Protein AF-I3R447-F1 (afdb_monomer_lite)

Organism: Haloferax mediterranei (strain ATCC 33500 / DSM 1411 / JCM 8866 / NBRC 14739 / NCIMB 2177 / R-4) (NCBI:txid523841)

Radius of gyration: 24.03 Å; chains: 1; bounding box: 66×70×57 Å

Secondary structure (DSSP, 8-state):
-------HHHHHHHHHH-TTS-HHHHHHHHHHTGGG--HHHHHHHHHHHHHHTTT-HHHHHHHHHHHHHHT---GGGGHHHHHHHHHHHHHHHHHHHHHHHHHS-HHHHTTHHHHHHHHTTT-HHHHHHTHHHHHHHHHHHHHHHHHHHHHHHHHT-SSTTTSTHHHHHHHHHHHHHHHHHHT--TTS----SSHHHHHHHHHHHHHH----HHHHHHHGGG-HHHHHHHHTSTTHHHHHHGGGT-HHHHHHT-SS-HHHHHHHHT-TTS-HHHHHHHHHHHHHHHHHHHHHHHHHTS-TTTS--HHHHHHHHSGGGHHHHHHHHHHHHHHHHHHS-EEESPBPTTS-TT-B-SEEE-SSSS-EEEEEE---HHHHTT-----STT--GGG-HHHHHHHHHHHHHHHHHHTSSEEEEEEE-GGGSS-HHHHHHHHH--EEEE--TT-SS-EEEE--SS-TTSS--GGGT--EEEEEEE--TTT--EEEEEEES-TTTS-HHHHHHHHHHHS-----

Foldseek 3Di:
DDDDPPQPQVVLVCLLPPPPDDLVRSLVVLLVCLLRDDLNSLLSLLSSLLVCLQPCLLSSVVSLLSNCQRVVFQCPSNQNSLLSNLVNCVVSVLVNLVVCLVPDDPLSCLSVLSSLLRSCVVVLVSVLVCLVVCCLRPVPSSLSNLLLNLLVLLQLAQASQPDCPPSLCSLQVSLCVLCVVVVHDLPLDQPDPGSSSSSNLSSLCNSLPDQDLVQLVVQVVVLVLSVVLQVVDVCLSVLCPVSPRAPLRSLSRQPDDLVRLVVLCVDPPHDSVSVSSSVSNNQSVLLSVLVSVLSVLDPSVPAPCPVLSVLCSDRVSVVVSVQLSLLQVLCCVLQVDKHAFDAQPPDPRPQTAGIWRDSDPFIEGEHEDEDDSVLSNNHNPADDPPGDPQGDSLLVVLVVRLVSQQSVVVSTGAYEYEYACESVSDGPLSVCCQQFNDFDFDDPPPDPGTDTDGDDHHDPDDDDGSLSRHQKYKYWYDSGSNVSATDMDIGGNPVVRDDPSNSVSVCSSRHDPPDD

Structure (mmCIF, N/CA/C/O backbone):
data_AF-I3R447-F1
#
_entry.id   AF-I3R447-F1
#
loop_
_atom_site.group_PDB
_atom_site.id
_atom_site.type_symbol
_atom_site.label_atom_id
_atom_site.label_alt_id
_atom_site.label_comp_id
_atom_site.label_asym_id
_atom_site.label_entity_id
_atom_site.label_seq_id
_atom_site.pdbx_PDB_ins_code
_atom_site.Cartn_x
_atom_site.Cartn_y
_atom_site.Cartn_z
_atom_site.occupancy
_atom_site.B_iso_or_equiv
_atom_site.auth_seq_id
_atom_site.auth_comp_id
_atom_site.auth_asym_id
_atom_site.auth_atom_id
_atom_site.pdbx_PDB_model_num
ATOM 1 N N . MET A 1 1 ? 7.178 44.831 -1.965 1.00 27.36 1 MET A N 1
ATOM 2 C CA . MET A 1 1 ? 6.382 44.791 -0.727 1.00 27.36 1 MET A CA 1
ATOM 3 C C . MET A 1 1 ? 5.953 43.353 -0.603 1.00 27.36 1 MET A C 1
ATOM 5 O O . MET A 1 1 ? 5.008 42.965 -1.270 1.00 27.36 1 MET A O 1
ATOM 9 N N . ALA A 1 2 ? 6.807 42.573 0.051 1.00 30.03 2 ALA A N 1
ATOM 10 C CA . ALA A 1 2 ? 6.540 41.196 0.419 1.00 30.03 2 ALA A CA 1
ATOM 11 C C . ALA A 1 2 ? 5.756 41.275 1.730 1.00 30.03 2 ALA A C 1
ATOM 13 O O . ALA A 1 2 ? 6.191 41.995 2.629 1.00 30.03 2 ALA A O 1
ATOM 14 N N . GLU A 1 3 ? 4.570 40.683 1.767 1.00 29.78 3 GLU A N 1
ATOM 15 C CA . GLU A 1 3 ? 3.899 40.388 3.030 1.00 29.78 3 GLU A CA 1
ATOM 16 C C . GLU A 1 3 ? 4.597 39.164 3.626 1.00 29.78 3 GLU A C 1
ATOM 18 O O . GLU A 1 3 ? 4.941 38.232 2.895 1.00 29.78 3 GLU A O 1
ATOM 23 N N . ASP A 1 4 ? 4.895 39.258 4.918 1.00 34.44 4 ASP A N 1
ATOM 24 C CA . ASP A 1 4 ? 5.539 38.235 5.729 1.00 34.44 4 ASP A CA 1
ATOM 25 C C . ASP A 1 4 ? 4.733 36.930 5.675 1.00 34.44 4 ASP A C 1
ATOM 27 O O . ASP A 1 4 ? 3.639 36.838 6.228 1.00 34.44 4 ASP A O 1
ATOM 31 N N . ASN A 1 5 ? 5.293 35.917 5.012 1.00 36.38 5 ASN A N 1
ATOM 32 C CA . ASN A 1 5 ? 4.988 34.518 5.294 1.00 36.38 5 ASN A CA 1
ATOM 33 C C . ASN A 1 5 ? 5.718 34.161 6.599 1.00 36.38 5 ASN A C 1
ATOM 35 O O . ASN A 1 5 ? 6.802 33.577 6.557 1.00 36.38 5 ASN A O 1
ATOM 39 N N . GLU A 1 6 ? 5.176 34.559 7.751 1.00 40.97 6 GLU A N 1
ATOM 40 C CA . GLU A 1 6 ? 5.549 33.905 9.008 1.00 40.97 6 GLU A CA 1
ATOM 41 C C . GLU A 1 6 ? 5.164 32.423 8.879 1.00 40.97 6 GLU A C 1
ATOM 43 O O . GLU A 1 6 ? 4.037 32.073 8.529 1.00 40.97 6 GLU A O 1
ATOM 48 N N . LEU A 1 7 ? 6.172 31.562 9.001 1.00 53.00 7 LEU A N 1
ATOM 49 C CA . LEU A 1 7 ? 6.124 30.160 8.601 1.00 53.00 7 LEU A CA 1
ATOM 50 C C . LEU A 1 7 ? 5.155 29.362 9.508 1.00 53.00 7 LEU A C 1
ATOM 52 O O . LEU A 1 7 ? 5.282 29.461 10.729 1.00 53.00 7 LEU A O 1
ATOM 56 N N . PRO A 1 8 ? 4.253 28.526 8.950 1.00 64.06 8 PRO A N 1
ATOM 57 C CA . PRO A 1 8 ? 3.195 27.800 9.676 1.00 64.06 8 PRO A CA 1
ATOM 58 C C . PRO A 1 8 ? 3.640 26.971 10.892 1.00 64.06 8 PRO A C 1
ATOM 60 O O . PRO A 1 8 ? 2.843 26.725 11.793 1.00 64.06 8 PRO A O 1
ATOM 63 N N . VAL A 1 9 ? 4.907 26.548 10.945 1.00 64.00 9 VAL A N 1
ATOM 64 C CA . VAL A 1 9 ? 5.478 25.775 12.062 1.00 64.00 9 VAL A CA 1
ATOM 65 C C . VAL A 1 9 ? 5.460 26.572 13.366 1.00 64.00 9 VAL A C 1
ATOM 67 O O . VAL A 1 9 ? 5.015 26.051 14.383 1.00 64.00 9 VAL A O 1
ATOM 70 N N . TRP A 1 10 ? 5.872 27.844 13.342 1.00 70.25 10 TRP A N 1
ATOM 71 C CA . TRP A 1 10 ? 5.969 28.656 14.561 1.00 70.25 10 TRP A CA 1
ATOM 72 C C . TRP A 1 10 ? 4.606 28.978 15.164 1.00 70.25 10 TRP A C 1
ATOM 74 O O . TRP A 1 10 ? 4.487 29.011 16.381 1.00 70.25 10 TRP A O 1
ATOM 84 N N . HIS A 1 11 ? 3.567 29.112 14.334 1.00 77.88 11 HIS A N 1
ATOM 85 C CA . HIS A 1 11 ? 2.198 29.261 14.832 1.00 77.88 11 HIS A CA 1
ATOM 86 C C . HIS A 1 11 ? 1.762 28.033 15.635 1.00 77.88 11 HIS A C 1
ATOM 88 O O . HIS A 1 11 ? 1.168 28.173 16.696 1.00 77.88 11 HIS A O 1
ATOM 94 N N . VAL A 1 12 ? 2.098 26.821 15.179 1.00 78.75 12 VAL A N 1
ATOM 95 C CA . VAL A 1 12 ? 1.782 25.590 15.924 1.00 78.75 12 VAL A CA 1
ATOM 96 C C . VAL A 1 12 ? 2.617 25.473 17.197 1.00 78.75 12 VAL A C 1
ATOM 98 O O . VAL A 1 12 ? 2.077 25.088 18.229 1.00 78.75 12 VAL A O 1
ATOM 101 N N . VAL A 1 13 ? 3.895 25.859 17.160 1.00 74.88 13 VAL A N 1
ATOM 102 C CA . VAL A 1 13 ? 4.746 25.922 18.362 1.00 74.88 13 VAL A CA 1
ATOM 103 C C . VAL A 1 13 ? 4.169 26.894 19.391 1.00 74.88 13 VAL A C 1
ATOM 105 O O . VAL A 1 13 ? 4.101 26.567 20.573 1.00 74.88 13 VAL A O 1
ATOM 108 N N . ASP A 1 14 ? 3.713 28.069 18.956 1.00 81.75 14 ASP A N 1
ATOM 109 C CA . ASP A 1 14 ? 3.079 29.049 19.836 1.00 81.75 14 ASP A CA 1
ATOM 110 C C . ASP A 1 14 ? 1.796 28.479 20.459 1.00 81.75 14 ASP A C 1
ATOM 112 O O . ASP A 1 14 ? 1.583 28.632 21.662 1.00 81.75 14 ASP A O 1
ATOM 116 N N . LEU A 1 15 ? 0.976 27.754 19.686 1.00 83.00 15 LEU A N 1
ATOM 117 C CA . LEU A 1 15 ? -0.205 27.056 20.210 1.00 83.00 15 LEU A CA 1
ATOM 118 C C . LEU A 1 15 ? 0.154 25.971 21.228 1.00 83.00 15 LEU A C 1
ATOM 120 O O . LEU A 1 15 ? -0.535 25.831 22.241 1.00 83.00 15 LEU A O 1
ATOM 124 N N . GLU A 1 16 ? 1.216 25.208 20.974 1.00 81.56 16 GLU A N 1
ATOM 125 C CA . GLU A 1 16 ? 1.714 24.177 21.884 1.00 81.56 16 GLU A CA 1
ATOM 126 C C . GLU A 1 16 ? 2.029 24.783 23.254 1.00 81.56 16 GLU A C 1
ATOM 128 O O . GLU A 1 16 ? 1.461 24.354 24.260 1.00 81.56 16 GLU A O 1
ATOM 133 N N . VAL A 1 17 ? 2.839 25.845 23.295 1.00 81.00 17 VAL A N 1
ATOM 134 C CA . VAL A 1 17 ? 3.340 26.431 24.550 1.00 81.00 17 VAL A CA 1
ATOM 135 C C . VAL A 1 17 ? 2.392 27.439 25.214 1.00 81.00 17 VAL A C 1
ATOM 137 O O . VAL A 1 17 ? 2.655 27.873 26.340 1.00 81.00 17 VAL A O 1
ATOM 140 N N . ASP A 1 18 ? 1.298 27.844 24.558 1.00 84.00 18 ASP A N 1
ATOM 141 C CA . ASP A 1 18 ? 0.342 28.798 25.126 1.00 84.00 18 ASP A CA 1
ATOM 142 C C . ASP A 1 18 ? -0.586 28.134 26.159 1.00 84.00 18 ASP A C 1
ATOM 144 O O . ASP A 1 18 ? -1.636 27.571 25.844 1.00 84.00 18 ASP A O 1
ATOM 148 N N . ASP A 1 19 ? -0.213 28.248 27.434 1.00 83.88 19 ASP A N 1
ATOM 149 C CA . ASP A 1 19 ? -1.000 27.784 28.586 1.00 83.88 19 ASP A CA 1
ATOM 150 C C . ASP A 1 19 ? -2.331 28.541 28.791 1.00 83.88 19 ASP A C 1
ATOM 152 O O . ASP A 1 19 ? -3.123 28.186 29.672 1.00 83.88 19 ASP A O 1
ATOM 156 N N . SER A 1 20 ? -2.579 29.634 28.059 1.00 88.38 20 SER A N 1
ATOM 157 C CA . SER A 1 20 ? -3.816 30.413 28.177 1.00 88.38 20 SER A CA 1
ATOM 158 C C . SER A 1 20 ? -4.968 29.863 27.337 1.00 88.38 20 SER A C 1
ATOM 160 O O . SER A 1 20 ? -6.126 30.160 27.650 1.00 88.38 20 SER A O 1
ATOM 162 N N . LEU A 1 21 ? -4.665 29.043 26.326 1.00 90.06 21 LEU A N 1
ATOM 163 C CA . LEU A 1 21 ? -5.647 28.391 25.467 1.00 90.06 21 LEU A CA 1
ATOM 164 C C . LEU A 1 21 ? -6.094 27.054 26.061 1.00 90.06 21 LEU A C 1
ATOM 166 O O . LEU A 1 21 ? -5.292 26.248 26.532 1.00 90.06 21 LEU A O 1
ATOM 170 N N . SER A 1 22 ? -7.396 26.794 26.006 1.00 94.94 22 SER A N 1
ATOM 171 C CA . SER A 1 22 ? -7.944 25.468 26.290 1.00 94.94 22 SER A CA 1
ATOM 172 C C . SER A 1 22 ? -7.612 24.471 25.176 1.00 94.94 22 SER A C 1
ATOM 174 O O . SER A 1 22 ? -7.372 24.857 24.034 1.00 94.94 22 SER A O 1
ATOM 176 N N . CYS A 1 23 ? -7.677 23.173 25.481 1.00 96.06 23 CYS A N 1
ATOM 177 C CA . CYS A 1 23 ? -7.488 22.119 24.481 1.00 96.06 23 CYS A CA 1
ATOM 178 C C . CYS A 1 23 ? -8.411 22.258 23.268 1.00 96.06 23 CYS A C 1
ATOM 180 O O . CYS A 1 23 ? -7.962 22.129 22.132 1.00 96.06 23 CYS A O 1
ATOM 182 N N . SER A 1 24 ? -9.679 22.606 23.496 1.00 96.31 24 SER A N 1
ATOM 183 C CA . SER A 1 24 ? -10.627 22.861 22.412 1.00 96.31 24 SER A CA 1
ATOM 184 C C . SER A 1 24 ? -10.195 24.032 21.521 1.00 96.31 24 SER A C 1
ATOM 186 O O . SER A 1 24 ? -10.283 23.929 20.299 1.00 96.31 24 SER A O 1
ATOM 188 N N . GLU A 1 25 ? -9.675 25.119 22.104 1.00 95.88 25 GLU A N 1
ATOM 189 C CA . GLU A 1 25 ? -9.163 26.267 21.343 1.00 95.88 25 GLU A CA 1
ATOM 190 C C . GLU A 1 25 ? -7.909 25.900 20.540 1.00 95.88 25 GLU A C 1
ATOM 192 O O . GLU A 1 25 ? -7.863 26.198 19.347 1.00 95.88 25 GLU A O 1
ATOM 197 N N . LYS A 1 26 ? -6.942 25.197 21.149 1.00 93.62 26 LYS A N 1
ATOM 198 C CA . LYS A 1 26 ? -5.714 24.751 20.466 1.00 93.62 26 LYS A CA 1
ATOM 199 C C . LYS A 1 26 ? -6.027 23.860 19.262 1.00 93.62 26 LYS A C 1
ATOM 201 O O . LYS A 1 26 ? -5.573 24.137 18.155 1.00 93.62 26 LYS A O 1
ATOM 206 N N . LEU A 1 27 ? -6.842 22.822 19.456 1.00 95.38 27 LEU A N 1
ATOM 207 C CA . LEU A 1 27 ? -7.190 21.871 18.395 1.00 95.38 27 LEU A CA 1
ATOM 208 C C . LEU A 1 27 ? -8.027 22.525 17.285 1.00 95.38 27 LEU A C 1
ATOM 210 O O . LEU A 1 27 ? -7.776 22.281 16.108 1.00 95.38 27 LEU A O 1
ATOM 214 N N . THR A 1 28 ? -8.971 23.407 17.631 1.00 95.06 28 THR A N 1
ATOM 215 C CA . THR A 1 28 ? -9.758 24.151 16.628 1.00 95.06 28 THR A CA 1
ATOM 216 C C . THR A 1 28 ? -8.864 25.050 15.773 1.00 95.06 28 THR A C 1
ATOM 218 O O . THR A 1 28 ? -9.062 25.149 14.561 1.00 95.06 28 THR A O 1
ATOM 221 N N . GLU A 1 29 ? -7.869 25.697 16.382 1.00 92.00 29 GLU A N 1
ATOM 222 C CA . GLU A 1 29 ? -6.923 26.528 15.643 1.00 92.00 29 GLU A CA 1
ATOM 223 C C . GLU A 1 29 ? -6.075 25.676 14.690 1.00 92.00 29 GLU A C 1
ATOM 225 O O . GLU A 1 29 ? -5.988 26.015 13.509 1.00 92.00 29 GLU A O 1
ATOM 230 N N . VAL A 1 30 ? -5.551 24.528 15.146 1.00 91.00 30 VAL A N 1
ATOM 231 C CA . VAL A 1 30 ? -4.829 23.564 14.291 1.00 91.00 30 VAL A CA 1
ATOM 232 C C . VAL A 1 30 ? -5.685 23.138 13.095 1.00 91.00 30 VAL A C 1
ATOM 234 O O . VAL A 1 30 ? -5.223 23.193 11.955 1.00 91.00 30 VAL A O 1
ATOM 237 N N . GLN A 1 31 ? -6.953 22.778 13.318 1.00 92.69 31 GLN A N 1
ATOM 238 C CA . GLN A 1 31 ? -7.878 22.425 12.236 1.00 92.69 31 GLN A CA 1
ATOM 239 C C . GLN A 1 31 ? -8.077 23.577 11.238 1.00 92.69 31 GLN A C 1
ATOM 241 O O . GLN A 1 31 ? -8.191 23.342 10.035 1.00 92.69 31 GLN A O 1
ATOM 246 N N . SER A 1 32 ? -8.106 24.826 11.714 1.00 89.44 32 SER A N 1
ATOM 247 C CA . SER A 1 32 ? -8.311 26.006 10.865 1.00 89.44 32 SER A CA 1
ATOM 248 C C . SER A 1 32 ? -7.136 26.292 9.924 1.00 89.44 32 SER A C 1
ATOM 250 O O . SER A 1 32 ? -7.342 26.850 8.844 1.00 89.44 32 SER A O 1
ATOM 252 N N . ILE A 1 33 ? -5.926 25.871 10.306 1.00 86.88 33 ILE A N 1
ATOM 253 C CA . ILE A 1 33 ? -4.700 26.066 9.527 1.00 86.88 33 ILE A CA 1
ATOM 254 C C . ILE A 1 33 ? -4.220 24.793 8.825 1.00 86.88 33 ILE A C 1
ATOM 256 O O . ILE A 1 33 ? -3.139 24.810 8.244 1.00 86.88 33 ILE A O 1
ATOM 260 N N . VAL A 1 34 ? -5.009 23.709 8.833 1.00 84.56 34 VAL A N 1
ATOM 261 C CA . VAL A 1 34 ? -4.590 22.388 8.327 1.00 84.56 34 VAL A CA 1
ATOM 262 C C . VAL A 1 34 ? -4.050 22.429 6.894 1.00 84.56 34 VAL A C 1
ATOM 264 O O . VAL A 1 34 ? -3.038 21.805 6.600 1.00 84.56 34 VAL A O 1
ATOM 267 N N . ASP A 1 35 ? -4.667 23.232 6.022 1.00 79.50 35 ASP A N 1
ATOM 268 C CA . ASP A 1 35 ? -4.270 23.379 4.613 1.00 79.50 35 ASP A CA 1
ATOM 269 C C . ASP A 1 35 ? -2.929 24.131 4.448 1.00 79.50 35 ASP A C 1
ATOM 271 O O . ASP A 1 35 ? -2.378 24.196 3.352 1.00 79.50 35 ASP A O 1
ATOM 275 N N . SER A 1 36 ? -2.427 24.747 5.520 1.00 76.12 36 SER A N 1
ATOM 276 C CA . SER A 1 36 ? -1.155 25.476 5.572 1.00 76.12 36 SER A CA 1
ATOM 277 C C . SER A 1 36 ? -0.109 24.783 6.446 1.00 76.12 36 SER A C 1
ATOM 279 O O . SER A 1 36 ? 1.010 25.280 6.530 1.00 76.12 36 SER A O 1
ATOM 281 N N . LEU A 1 37 ? -0.440 23.669 7.105 1.00 72.44 37 LEU A N 1
ATOM 282 C CA . LEU A 1 37 ? 0.527 22.919 7.901 1.00 72.44 37 LEU A CA 1
ATOM 283 C C . LEU A 1 37 ? 1.614 22.328 6.997 1.00 72.44 37 LEU A C 1
ATOM 285 O O . LEU A 1 37 ? 1.333 21.823 5.910 1.00 72.44 37 LEU A O 1
ATOM 289 N N . SER A 1 38 ? 2.858 22.369 7.469 1.00 67.44 38 SER A N 1
ATOM 290 C CA . SER A 1 38 ? 3.939 21.563 6.904 1.00 67.44 38 SER A CA 1
ATOM 291 C C . SER A 1 38 ? 4.079 20.261 7.696 1.00 67.44 38 SER A C 1
ATOM 293 O O . SER A 1 38 ? 3.609 20.163 8.829 1.00 67.44 38 SER A O 1
ATOM 295 N N . TYR A 1 39 ? 4.775 19.271 7.134 1.00 63.59 39 TYR A N 1
ATOM 296 C CA . TYR A 1 39 ? 5.078 18.015 7.832 1.00 63.59 39 TYR A CA 1
ATOM 297 C C . TYR A 1 39 ? 5.773 18.237 9.187 1.00 63.59 39 TYR A C 1
ATOM 299 O O . TYR A 1 39 ? 5.462 17.578 10.169 1.00 63.59 39 TYR A O 1
ATOM 307 N N . GLN A 1 40 ? 6.637 19.247 9.296 1.00 62.91 40 GLN A N 1
ATOM 308 C CA . GLN A 1 40 ? 7.339 19.574 10.546 1.00 62.91 40 GLN A CA 1
ATOM 309 C C . GLN A 1 40 ? 6.403 20.046 11.658 1.00 62.91 40 GLN A C 1
ATOM 311 O O . GLN A 1 40 ? 6.659 19.788 12.836 1.00 62.91 40 GLN A O 1
ATOM 316 N N . SER A 1 41 ? 5.304 20.715 11.294 1.00 71.94 41 SER A N 1
ATOM 317 C CA . SER A 1 41 ? 4.281 21.122 12.252 1.00 71.94 41 SER A CA 1
ATOM 318 C C . SER A 1 41 ? 3.635 19.919 12.944 1.00 71.94 41 SER A C 1
ATOM 320 O O . SER A 1 41 ? 3.130 20.070 14.052 1.00 71.94 41 SER A O 1
ATOM 322 N N . LEU A 1 42 ? 3.637 18.734 12.322 1.00 77.81 42 LEU A N 1
ATOM 323 C CA . LEU A 1 42 ? 2.890 17.574 12.807 1.00 77.81 42 LEU A CA 1
ATOM 324 C C . LEU A 1 42 ? 3.414 17.035 14.136 1.00 77.81 42 LEU A C 1
ATOM 326 O O . LEU A 1 42 ? 2.605 16.677 14.983 1.00 77.81 42 LEU A O 1
ATOM 330 N N . SER A 1 43 ? 4.726 17.071 14.375 1.00 76.06 43 SER A N 1
ATOM 331 C CA . SER A 1 43 ? 5.294 16.693 15.678 1.00 76.06 43 SER A CA 1
ATOM 332 C C . SER A 1 43 ? 4.773 17.573 16.826 1.00 76.06 43 SER A C 1
ATOM 334 O O . SER A 1 43 ? 4.423 17.069 17.890 1.00 76.06 43 SER A O 1
ATOM 336 N N . HIS A 1 44 ? 4.627 18.878 16.586 1.00 81.50 44 HIS A N 1
ATOM 337 C CA . HIS A 1 44 ? 4.044 19.823 17.541 1.00 81.50 44 HIS A CA 1
ATOM 338 C C . HIS A 1 44 ? 2.533 19.608 17.699 1.00 81.50 44 HIS A C 1
ATOM 340 O O . HIS A 1 44 ? 2.010 19.621 18.812 1.00 81.50 44 HIS A O 1
ATOM 346 N N . VAL A 1 45 ? 1.820 19.319 16.602 1.00 87.62 45 VAL A N 1
ATOM 347 C CA . VAL A 1 45 ? 0.407 18.906 16.673 1.00 87.62 45 VAL A CA 1
ATOM 348 C C . VAL A 1 45 ? 0.247 17.628 17.503 1.00 87.62 45 VAL A C 1
ATOM 350 O O . VAL A 1 45 ? -0.682 17.535 18.300 1.00 87.62 45 VAL A O 1
ATOM 353 N N . SER A 1 46 ? 1.161 16.669 17.362 1.00 87.69 46 SER A N 1
ATOM 354 C CA . SER A 1 46 ? 1.191 15.425 18.135 1.00 87.69 46 SER A CA 1
ATOM 355 C C . SER A 1 46 ? 1.318 15.695 19.634 1.00 87.69 46 SER A C 1
ATOM 357 O O . SER A 1 46 ? 0.550 15.133 20.409 1.00 87.69 46 SER A O 1
ATOM 359 N N . ILE A 1 47 ? 2.196 16.623 20.040 1.00 85.56 47 ILE A N 1
ATOM 360 C CA . ILE A 1 47 ? 2.340 17.054 21.442 1.00 85.56 47 ILE A CA 1
ATOM 361 C C . ILE A 1 47 ? 1.048 17.712 21.948 1.00 85.56 47 ILE A C 1
ATOM 363 O O . ILE A 1 47 ? 0.556 17.363 23.019 1.00 85.56 47 ILE A O 1
ATOM 367 N N . ILE A 1 48 ? 0.445 18.613 21.161 1.00 91.38 48 ILE A N 1
ATOM 368 C CA . ILE A 1 48 ? -0.848 19.228 21.512 1.00 91.38 48 ILE A CA 1
ATOM 369 C C . ILE A 1 48 ? -1.919 18.147 21.717 1.00 91.38 48 ILE A C 1
ATOM 371 O O . ILE A 1 48 ? -2.691 18.208 22.673 1.00 91.38 48 ILE A O 1
ATOM 375 N N . MET A 1 49 ? -1.982 17.157 20.825 1.00 94.75 49 MET A N 1
ATOM 376 C CA . MET A 1 49 ? -2.925 16.047 20.934 1.00 94.75 49 MET A CA 1
ATOM 377 C C . MET A 1 49 ? -2.654 15.177 22.163 1.00 94.75 49 MET A C 1
ATOM 379 O O . MET A 1 49 ? -3.611 14.793 22.831 1.00 94.75 49 MET A O 1
ATOM 383 N N . GLU A 1 50 ? -1.388 14.894 22.474 1.00 94.31 50 GLU A N 1
ATOM 384 C CA . GLU A 1 50 ? -0.971 14.136 23.658 1.00 94.31 50 GLU A CA 1
ATOM 385 C C . GLU A 1 50 ? -1.442 14.828 24.945 1.00 94.31 50 GLU A C 1
ATOM 387 O O . GLU A 1 50 ? -2.116 14.209 25.773 1.00 94.31 50 GLU A O 1
ATOM 392 N N . ASP A 1 51 ? -1.201 16.136 25.067 1.00 93.31 51 ASP A N 1
ATOM 393 C CA . ASP A 1 51 ? -1.635 16.939 26.216 1.00 93.31 51 ASP A CA 1
ATOM 394 C C . ASP A 1 51 ? -3.166 17.007 26.343 1.00 93.31 51 ASP A C 1
ATOM 396 O O . ASP A 1 51 ? -3.716 17.079 27.449 1.00 93.31 51 ASP A O 1
ATOM 400 N N . CYS A 1 52 ? -3.871 16.973 25.212 1.00 96.94 52 CYS A N 1
ATOM 401 C CA . CYS A 1 52 ? -5.319 17.134 25.160 1.00 96.94 52 CYS A CA 1
ATOM 402 C C . CYS A 1 52 ? -6.116 15.830 25.175 1.00 96.94 52 CYS A C 1
ATOM 404 O O . CYS A 1 52 ? -7.316 15.874 25.474 1.00 96.94 52 CYS A O 1
ATOM 406 N N . ALA A 1 53 ? -5.471 14.683 24.949 1.00 96.38 53 ALA A N 1
ATOM 407 C CA . ALA A 1 53 ? -6.089 13.367 24.806 1.00 96.38 53 ALA A CA 1
ATOM 408 C C . ALA A 1 53 ? -7.063 13.016 25.941 1.00 96.38 53 ALA A C 1
ATOM 410 O O . ALA A 1 53 ? -8.169 12.542 25.698 1.00 96.38 53 ALA A O 1
ATOM 411 N N . ALA A 1 54 ? -6.694 13.310 27.191 1.00 94.75 54 ALA A N 1
ATOM 412 C CA . ALA A 1 54 ? -7.521 12.996 28.357 1.00 94.75 54 ALA A CA 1
ATOM 413 C C . ALA A 1 54 ? -8.764 13.894 28.507 1.00 94.75 54 ALA A C 1
ATOM 415 O O . ALA A 1 54 ? -9.689 13.550 29.247 1.00 94.75 54 ALA A O 1
ATOM 416 N N . THR A 1 55 ? -8.773 15.067 27.870 1.00 96.31 55 THR A N 1
ATOM 417 C CA . THR A 1 55 ? -9.846 16.065 28.015 1.00 96.31 55 THR A CA 1
ATOM 418 C C . THR A 1 55 ? -10.735 16.186 26.787 1.00 96.31 55 THR A C 1
ATOM 420 O O . THR A 1 55 ? -11.935 16.384 26.947 1.00 96.31 55 THR A O 1
ATOM 423 N N . GLU A 1 56 ? -10.164 16.049 25.590 1.00 97.12 56 GLU A N 1
ATOM 424 C CA . GLU A 1 56 ? -10.836 16.267 24.306 1.00 97.12 56 GLU A CA 1
ATOM 425 C C . GLU A 1 56 ? -10.512 15.136 23.296 1.00 97.12 56 GLU A C 1
ATOM 427 O O . GLU A 1 56 ? -10.092 15.422 22.173 1.00 97.12 56 GLU A O 1
ATOM 432 N N . PRO A 1 57 ? -10.689 13.841 23.647 1.00 96.38 57 PRO A N 1
ATOM 433 C CA . PRO A 1 57 ? -10.290 12.728 22.776 1.00 96.38 57 PRO A CA 1
ATOM 434 C C . PRO A 1 57 ? -11.021 12.738 21.426 1.00 96.38 57 PRO A C 1
ATOM 436 O O . PRO A 1 57 ? -10.418 12.459 20.394 1.00 96.38 57 PRO A O 1
ATOM 439 N N . GLU A 1 58 ? -12.305 13.113 21.408 1.00 96.62 58 GLU A N 1
ATOM 440 C CA . GLU A 1 58 ? -13.102 13.216 20.177 1.00 96.62 58 GLU A CA 1
ATOM 441 C C . GLU A 1 58 ? -12.541 14.288 19.228 1.00 96.62 58 GLU A C 1
ATOM 443 O O . GLU A 1 58 ? -12.359 14.026 18.042 1.00 96.62 58 GLU A O 1
ATOM 448 N N . LEU A 1 59 ? -12.168 15.461 19.749 1.00 96.81 59 LEU A N 1
ATOM 449 C CA . LEU A 1 59 ? -11.616 16.539 18.928 1.00 96.81 59 LEU A CA 1
ATOM 450 C C . LEU A 1 59 ? -10.186 16.232 18.454 1.00 96.81 59 LEU A C 1
ATOM 452 O O . LEU A 1 59 ? -9.812 16.620 17.345 1.00 96.81 59 LEU A O 1
ATOM 456 N N . CYS A 1 60 ? -9.392 15.501 19.245 1.00 96.62 60 CYS A N 1
ATOM 457 C CA . CYS A 1 60 ? -8.106 14.968 18.787 1.00 96.62 60 CYS A CA 1
ATOM 458 C C . CYS A 1 60 ? -8.297 14.014 17.594 1.00 96.62 60 CYS A C 1
ATOM 460 O O . CYS A 1 60 ? -7.583 14.142 16.600 1.00 96.62 60 CYS A O 1
ATOM 462 N N . LEU A 1 61 ? -9.283 13.108 17.651 1.00 96.00 61 LEU A N 1
ATOM 463 C CA . LEU A 1 61 ? -9.603 12.185 16.551 1.00 96.00 61 LEU A CA 1
ATOM 464 C C . LEU A 1 61 ? -10.062 12.924 15.291 1.00 96.00 61 LEU A C 1
ATOM 466 O O . LEU A 1 61 ? -9.579 12.630 14.198 1.00 96.00 61 LEU A O 1
ATOM 470 N N . GLU A 1 62 ? -10.946 13.914 15.435 1.00 94.75 62 GLU A N 1
ATOM 471 C CA . GLU A 1 62 ? -11.388 14.758 14.320 1.00 94.75 62 GLU A CA 1
ATOM 472 C C . GLU A 1 62 ? -10.217 15.512 13.677 1.00 94.75 62 GLU A C 1
ATOM 474 O O . GLU A 1 62 ? -10.112 15.570 12.451 1.00 94.75 62 GLU A O 1
ATOM 479 N N . THR A 1 63 ? -9.307 16.048 14.496 1.00 93.62 63 THR A N 1
ATOM 480 C CA . THR A 1 63 ? -8.113 16.768 14.027 1.00 93.62 63 THR A CA 1
ATOM 481 C C . THR A 1 63 ? -7.168 15.841 13.270 1.00 93.62 63 THR A C 1
ATOM 483 O O . THR A 1 63 ? -6.753 16.167 12.158 1.00 93.62 63 THR A O 1
ATOM 486 N N . ALA A 1 64 ? -6.875 14.662 13.822 1.00 91.81 64 ALA A N 1
ATOM 487 C CA . ALA A 1 64 ? -6.014 13.677 13.177 1.00 91.81 64 ALA A CA 1
ATOM 488 C C . ALA A 1 64 ? -6.597 13.179 11.852 1.00 91.81 64 ALA A C 1
ATOM 490 O O . ALA A 1 64 ? -5.892 13.103 10.848 1.00 91.81 64 ALA A O 1
ATOM 491 N N . PHE A 1 65 ? -7.899 12.892 11.824 1.00 90.31 65 PHE A N 1
ATOM 492 C CA . PHE A 1 65 ? -8.582 12.464 10.609 1.00 90.31 65 PHE A CA 1
ATOM 493 C C . PHE A 1 65 ? -8.603 13.566 9.543 1.00 90.31 65 PHE A C 1
ATOM 495 O O . PHE A 1 65 ? -8.379 13.289 8.362 1.00 90.31 65 PHE A O 1
ATOM 502 N N . LEU A 1 66 ? -8.798 14.826 9.945 1.00 89.12 66 LEU A N 1
ATOM 503 C CA . LEU A 1 66 ? -8.705 15.969 9.041 1.00 89.12 66 LEU A CA 1
ATOM 504 C C . LEU A 1 66 ? -7.294 16.110 8.458 1.00 89.12 66 LEU A C 1
ATOM 506 O O . LEU A 1 66 ? -7.164 16.283 7.249 1.00 89.12 66 LEU A O 1
ATOM 510 N N . ILE A 1 67 ? -6.250 15.993 9.281 1.00 85.19 67 ILE A N 1
ATOM 511 C CA . ILE A 1 67 ? -4.848 16.034 8.838 1.00 85.19 67 ILE A CA 1
ATOM 512 C C . ILE A 1 67 ? -4.558 14.908 7.844 1.00 85.19 67 ILE A C 1
ATOM 514 O O . ILE A 1 67 ? -4.079 15.184 6.742 1.00 85.19 67 ILE A O 1
ATOM 518 N N . ALA A 1 68 ? -4.918 13.669 8.189 1.00 80.38 68 ALA A N 1
ATOM 519 C CA . ALA A 1 68 ? -4.732 12.503 7.326 1.00 80.38 68 ALA A CA 1
ATOM 520 C C . ALA A 1 68 ? -5.463 12.668 5.982 1.00 80.38 68 ALA A C 1
ATOM 522 O O . ALA A 1 68 ? -4.963 12.265 4.938 1.00 80.38 68 ALA A O 1
ATOM 523 N N . THR A 1 69 ? -6.623 13.328 5.985 1.00 78.69 69 THR A N 1
ATOM 524 C CA . THR A 1 69 ? -7.391 13.606 4.764 1.00 78.69 69 THR A CA 1
ATOM 525 C C . THR A 1 69 ? -6.793 14.747 3.932 1.00 78.69 69 THR A C 1
ATOM 527 O O . THR A 1 69 ? -6.809 14.691 2.702 1.00 78.69 69 THR A O 1
ATOM 530 N N . LYS A 1 70 ? -6.310 15.816 4.577 1.00 77.62 70 LYS A N 1
ATOM 531 C CA . LYS A 1 70 ? -5.930 17.075 3.915 1.00 77.62 70 LYS A CA 1
ATOM 532 C C . LYS A 1 70 ? -4.479 17.131 3.480 1.00 77.62 70 LYS A C 1
ATOM 534 O O . LYS A 1 70 ? -4.204 17.541 2.358 1.00 77.62 70 LYS A O 1
ATOM 539 N N . ILE A 1 71 ? -3.574 16.734 4.363 1.00 69.19 71 ILE A N 1
ATOM 540 C CA . ILE A 1 71 ? -2.137 16.739 4.087 1.00 69.19 71 ILE A CA 1
ATOM 541 C C . ILE A 1 71 ? -1.751 15.448 3.363 1.00 69.19 71 ILE A C 1
ATOM 543 O O . ILE A 1 71 ? -0.718 15.404 2.706 1.00 69.19 71 ILE A O 1
ATOM 547 N N . ARG A 1 72 ? -2.595 14.403 3.462 1.00 61.38 72 ARG A N 1
ATOM 548 C CA . ARG A 1 72 ? -2.250 13.022 3.080 1.00 61.38 72 ARG A CA 1
ATOM 549 C C . ARG A 1 72 ? -0.952 12.559 3.744 1.00 61.38 72 ARG A C 1
ATOM 551 O O . ARG A 1 72 ? -0.263 11.679 3.246 1.00 61.38 72 ARG A O 1
ATOM 558 N N . ALA A 1 73 ? -0.623 13.181 4.875 1.00 50.69 73 ALA A N 1
ATOM 559 C CA . ALA A 1 73 ? 0.530 12.818 5.657 1.00 50.69 73 ALA A CA 1
ATOM 560 C C . ALA A 1 73 ? 0.291 11.460 6.297 1.00 50.69 73 ALA A C 1
ATOM 562 O O . ALA A 1 73 ? -0.797 11.176 6.810 1.00 50.69 73 ALA A O 1
ATOM 563 N N . TYR A 1 74 ? 1.339 10.649 6.295 1.00 57.22 74 TYR A N 1
ATOM 564 C CA . TYR A 1 74 ? 1.380 9.471 7.129 1.00 57.22 74 TYR A CA 1
ATOM 565 C C . TYR A 1 74 ? 1.309 9.880 8.607 1.00 57.22 74 TYR A C 1
ATOM 567 O O . TYR A 1 74 ? 1.905 10.860 9.045 1.00 57.22 74 TYR A O 1
ATOM 575 N N . SER A 1 75 ? 0.538 9.125 9.375 1.00 61.34 75 SER A N 1
ATOM 576 C CA . SER A 1 75 ? 0.148 9.388 10.764 1.00 61.34 75 SER A CA 1
ATOM 577 C C . SER A 1 75 ? 1.251 9.153 11.800 1.00 61.34 75 SER A C 1
ATOM 579 O O . SER A 1 75 ? 1.032 9.453 12.974 1.00 61.34 75 SER A O 1
ATOM 581 N N . GLY A 1 76 ? 2.419 8.654 11.379 1.00 60.47 76 GLY A N 1
ATOM 582 C CA . GLY A 1 76 ? 3.592 8.447 12.235 1.00 60.47 76 GLY A CA 1
ATOM 583 C C . GLY A 1 76 ? 4.034 9.721 12.957 1.00 60.47 76 GLY A C 1
ATOM 584 O O . GLY A 1 76 ? 4.304 9.684 14.156 1.00 60.47 76 GLY A O 1
ATOM 585 N N . ASP A 1 77 ? 3.944 10.880 12.299 1.00 70.38 77 ASP A N 1
ATOM 586 C CA . ASP A 1 77 ? 4.238 12.171 12.931 1.00 70.38 77 ASP A CA 1
ATOM 587 C C . ASP A 1 77 ? 3.246 12.533 14.055 1.00 70.38 77 ASP A C 1
ATOM 589 O O . ASP A 1 77 ? 3.582 13.267 14.985 1.00 70.38 77 ASP A O 1
ATOM 593 N N . LEU A 1 78 ? 2.024 11.987 14.008 1.00 80.00 78 LEU A N 1
ATOM 594 C CA . LEU A 1 78 ? 0.986 12.140 15.035 1.00 80.00 78 LEU A CA 1
ATOM 595 C C . LEU A 1 78 ? 0.996 11.007 16.071 1.00 80.00 78 LEU A C 1
ATOM 597 O O . LEU A 1 78 ? 0.106 10.953 16.921 1.00 80.00 78 LEU A O 1
ATOM 601 N N . ARG A 1 79 ? 1.979 10.100 16.016 1.00 82.06 79 ARG A N 1
ATOM 602 C CA . ARG A 1 79 ? 2.020 8.865 16.807 1.00 82.06 79 ARG A CA 1
ATOM 603 C C . ARG A 1 79 ? 1.735 9.084 18.288 1.00 82.06 79 ARG A C 1
ATOM 605 O O . ARG A 1 79 ? 0.787 8.496 18.789 1.00 82.06 79 ARG A O 1
ATOM 612 N N . ASN A 1 80 ? 2.530 9.903 18.979 1.00 83.50 80 ASN A N 1
ATOM 613 C CA . ASN A 1 80 ? 2.396 10.071 20.431 1.00 83.50 80 ASN A CA 1
ATOM 614 C C . ASN A 1 80 ? 1.009 10.605 20.806 1.00 83.50 80 ASN A C 1
ATOM 616 O O . ASN A 1 80 ? 0.370 10.084 21.717 1.00 83.50 80 ASN A O 1
ATOM 620 N N . GLY A 1 81 ? 0.507 11.584 20.049 1.00 89.56 81 GLY A N 1
ATOM 621 C CA . GLY A 1 81 ? -0.843 12.103 20.223 1.00 89.56 81 GLY A CA 1
ATOM 622 C C . GLY A 1 81 ? -1.924 11.042 20.007 1.00 89.56 81 GLY A C 1
ATOM 623 O O . GLY A 1 81 ? -2.861 10.952 20.795 1.00 89.56 81 GLY A O 1
ATOM 624 N N . LEU A 1 82 ? -1.801 10.212 18.968 1.00 92.44 82 LEU A N 1
ATOM 625 C CA . LEU A 1 82 ? -2.746 9.128 18.679 1.00 92.44 82 LEU A CA 1
ATOM 626 C C . LEU A 1 82 ? -2.702 8.016 19.737 1.00 92.44 82 LEU A C 1
ATOM 628 O O . LEU A 1 82 ? -3.756 7.568 20.186 1.00 92.44 82 LEU A O 1
ATOM 632 N N . GLU A 1 83 ? -1.510 7.602 20.165 1.00 92.25 83 GLU A N 1
ATOM 633 C CA . GLU A 1 83 ? -1.327 6.616 21.238 1.00 92.25 83 GLU A CA 1
ATOM 634 C C . GLU A 1 83 ? -1.952 7.125 22.545 1.00 92.25 83 GLU A C 1
ATOM 636 O O . GLU A 1 83 ? -2.744 6.421 23.171 1.00 92.25 83 GLU A O 1
ATOM 641 N N . ALA A 1 84 ? -1.703 8.389 22.906 1.00 94.94 84 ALA A N 1
ATOM 642 C CA . ALA A 1 84 ? -2.285 9.010 24.092 1.00 94.94 84 ALA A CA 1
ATOM 643 C C . ALA A 1 84 ? -3.820 9.077 24.040 1.00 94.94 84 ALA A C 1
ATOM 645 O O . ALA A 1 84 ? -4.481 8.885 25.062 1.00 94.94 84 ALA A O 1
ATOM 646 N N . VAL A 1 85 ? -4.405 9.328 22.864 1.00 96.75 85 VAL A N 1
ATOM 647 C CA . VAL A 1 85 ? -5.865 9.303 22.663 1.00 96.75 85 VAL A CA 1
ATOM 648 C C . VAL A 1 85 ? -6.428 7.896 22.866 1.00 96.75 85 VAL A C 1
ATOM 650 O O . VAL A 1 85 ? -7.441 7.747 23.553 1.00 96.75 85 VAL A O 1
ATOM 653 N N . GLY A 1 86 ? -5.768 6.876 22.310 1.00 94.81 86 GLY A N 1
ATOM 654 C CA . GLY A 1 86 ? -6.124 5.470 22.513 1.00 94.81 86 GLY A CA 1
ATOM 655 C C . GLY A 1 86 ? -6.102 5.065 23.986 1.00 94.81 86 GLY A C 1
ATOM 656 O O . GLY A 1 86 ? -7.087 4.535 24.501 1.00 94.81 86 GLY A O 1
ATOM 657 N N . ASP A 1 87 ? -5.016 5.405 24.680 1.00 95.38 87 ASP A N 1
ATOM 658 C CA . ASP A 1 87 ? -4.825 5.123 26.106 1.00 95.38 87 ASP A CA 1
ATOM 659 C C . ASP A 1 87 ? -5.804 5.885 27.009 1.00 95.38 87 ASP A C 1
ATOM 661 O O . ASP A 1 87 ? -6.187 5.401 28.080 1.00 95.38 87 ASP A O 1
ATOM 665 N N . ALA A 1 88 ? -6.210 7.089 26.602 1.00 95.81 88 ALA A N 1
ATOM 666 C CA . ALA A 1 88 ? -7.144 7.906 27.361 1.00 95.81 88 ALA A CA 1
ATOM 667 C C . ALA A 1 88 ? -8.580 7.363 27.302 1.00 95.81 88 ALA A C 1
ATOM 669 O O . ALA A 1 88 ? -9.246 7.300 28.342 1.00 95.81 88 ALA A O 1
ATOM 670 N N . ASP A 1 89 ? -9.074 7.012 26.108 1.00 96.06 89 ASP A N 1
ATOM 671 C CA . ASP A 1 89 ? -10.465 6.592 25.907 1.00 96.06 89 ASP A CA 1
ATOM 672 C C . ASP A 1 89 ? -10.670 5.753 24.628 1.00 96.06 89 ASP A C 1
ATOM 674 O O . ASP A 1 89 ? -11.226 6.214 23.622 1.00 96.06 89 ASP A O 1
ATOM 678 N N . ILE A 1 90 ? -10.285 4.474 24.693 1.00 96.25 90 ILE A N 1
ATOM 679 C CA . ILE A 1 90 ? -10.478 3.512 23.596 1.00 96.25 90 ILE A CA 1
ATOM 680 C C . ILE A 1 90 ? -11.957 3.328 23.203 1.00 96.25 90 ILE A C 1
ATOM 682 O O . ILE A 1 90 ? -12.275 3.057 22.044 1.00 96.25 90 ILE A O 1
ATOM 686 N N . ASP A 1 91 ? -12.901 3.545 24.126 1.00 96.00 91 ASP A N 1
ATOM 687 C CA . ASP A 1 91 ? -14.337 3.490 23.833 1.00 96.00 91 ASP A CA 1
ATOM 688 C C . ASP A 1 91 ? -14.765 4.633 22.903 1.00 96.00 91 ASP A C 1
ATOM 690 O O . ASP A 1 91 ? -15.647 4.456 22.052 1.00 96.00 91 ASP A O 1
ATOM 694 N N . THR A 1 92 ? -14.183 5.821 23.072 1.00 97.06 92 THR A N 1
ATOM 695 C CA . THR A 1 92 ? -14.403 6.962 22.176 1.00 97.06 92 THR A CA 1
ATOM 696 C C . THR A 1 92 ? -13.762 6.718 20.812 1.00 97.06 92 THR A C 1
ATOM 698 O O . THR A 1 92 ? -14.425 6.956 19.801 1.00 97.06 92 THR A O 1
ATOM 701 N N . VAL A 1 93 ? -12.563 6.126 20.760 1.00 96.56 93 VAL A N 1
ATOM 702 C CA . VAL A 1 93 ? -11.935 5.672 19.504 1.00 96.56 93 VAL A CA 1
ATOM 703 C C . VAL A 1 93 ? -12.846 4.696 18.752 1.00 96.56 93 VAL A C 1
ATOM 705 O O . VAL A 1 93 ? -13.186 4.933 17.592 1.00 96.56 93 VAL A O 1
ATOM 708 N N . ASN A 1 94 ? -13.320 3.643 19.424 1.00 95.25 94 ASN A N 1
ATOM 709 C CA . ASN A 1 94 ? -14.211 2.636 18.841 1.00 95.25 94 ASN A CA 1
ATOM 710 C C . ASN A 1 94 ? -15.485 3.272 18.254 1.00 95.25 94 ASN A C 1
ATOM 712 O O . ASN A 1 94 ? -15.896 2.956 17.133 1.00 95.25 94 ASN A O 1
ATOM 716 N N . LYS A 1 95 ? -16.112 4.204 18.987 1.00 95.00 95 LYS A N 1
ATOM 717 C CA . LYS A 1 95 ? -17.300 4.932 18.507 1.00 95.00 95 LYS A CA 1
ATOM 718 C C . LYS A 1 95 ? -16.986 5.808 17.304 1.00 95.00 95 LYS A C 1
ATOM 720 O O . LYS A 1 95 ? -17.776 5.807 16.363 1.00 95.00 95 LYS A O 1
ATOM 725 N N . PHE A 1 96 ? -15.871 6.535 17.332 1.00 95.12 96 PHE A N 1
ATOM 726 C CA . PHE A 1 96 ? -15.452 7.396 16.232 1.00 95.12 96 PHE A CA 1
ATOM 727 C C . PHE A 1 96 ? -15.238 6.582 14.956 1.00 95.12 96 PHE A C 1
ATOM 729 O O . PHE A 1 96 ? -15.840 6.900 13.936 1.00 95.12 96 PHE A O 1
ATOM 736 N N . VAL A 1 97 ? -14.480 5.482 15.023 1.00 93.25 97 VAL A N 1
ATOM 737 C CA . VAL A 1 97 ? -14.224 4.609 13.867 1.00 93.25 97 VAL A CA 1
ATOM 738 C C . VAL A 1 97 ? -15.533 4.087 13.277 1.00 93.25 97 VAL A C 1
ATOM 740 O O . VAL A 1 97 ? -15.775 4.240 12.082 1.00 93.25 97 VAL A O 1
ATOM 743 N N . ILE A 1 98 ? -16.423 3.533 14.107 1.00 91.31 98 ILE A N 1
ATOM 744 C CA . ILE A 1 98 ? -17.716 3.010 13.639 1.00 91.31 98 ILE A CA 1
ATOM 745 C C . ILE A 1 98 ? -18.576 4.118 13.022 1.00 91.31 98 ILE A C 1
ATOM 747 O O . ILE A 1 98 ? -19.172 3.913 11.968 1.00 91.31 98 ILE A O 1
ATOM 751 N N . ASN A 1 99 ? -18.643 5.287 13.659 1.00 90.94 99 ASN A N 1
ATOM 752 C CA . ASN A 1 99 ? -19.430 6.413 13.168 1.00 90.94 99 ASN A CA 1
ATOM 753 C C . ASN A 1 99 ? -18.879 6.952 11.840 1.00 90.94 99 ASN A C 1
ATOM 755 O O . ASN A 1 99 ? -19.649 7.299 10.946 1.00 90.94 99 ASN A O 1
ATOM 759 N N . THR A 1 100 ? -17.558 6.994 11.689 1.00 89.62 100 THR A N 1
ATOM 760 C CA . THR A 1 100 ? -16.895 7.412 10.453 1.00 89.62 100 THR A CA 1
ATOM 761 C C . THR A 1 100 ? -17.190 6.430 9.323 1.00 89.62 100 THR A C 1
ATOM 763 O O . THR A 1 100 ? -17.578 6.870 8.243 1.00 89.62 100 THR A O 1
ATOM 766 N N . LEU A 1 101 ? -17.117 5.122 9.586 1.00 86.69 101 LEU A N 1
ATOM 767 C CA . LEU A 1 101 ? -17.484 4.072 8.631 1.00 86.69 101 LEU A CA 1
ATOM 768 C C . LEU A 1 101 ? -18.966 4.128 8.220 1.00 86.69 101 LEU A C 1
ATOM 770 O O . LEU A 1 101 ? -19.281 4.038 7.038 1.00 86.69 101 LEU A O 1
ATOM 774 N N . ASP A 1 102 ? -19.876 4.335 9.175 1.00 86.00 102 ASP A N 1
ATOM 775 C CA . ASP A 1 102 ? -21.322 4.317 8.915 1.00 86.00 102 ASP A CA 1
ATOM 776 C C . ASP A 1 102 ? -21.819 5.546 8.124 1.00 86.00 102 ASP A C 1
ATOM 778 O O . ASP A 1 102 ? -22.871 5.479 7.483 1.00 86.00 102 ASP A O 1
ATOM 782 N N . ASN A 1 103 ? -21.102 6.676 8.176 1.00 85.31 103 ASN A N 1
ATOM 783 C CA . ASN A 1 103 ? -21.572 7.947 7.607 1.00 85.31 103 ASN A CA 1
ATOM 784 C C . ASN A 1 103 ? -20.812 8.427 6.369 1.00 85.31 103 ASN A C 1
ATOM 786 O O . ASN A 1 103 ? -21.241 9.410 5.762 1.00 85.31 103 ASN A O 1
ATOM 790 N N . ASN A 1 104 ? -19.717 7.770 5.983 1.00 78.44 104 ASN A N 1
ATOM 791 C CA . ASN A 1 104 ? -18.880 8.221 4.876 1.00 78.44 104 ASN A CA 1
ATOM 792 C C . ASN A 1 104 ? -18.696 7.116 3.820 1.00 78.44 104 ASN A C 1
ATOM 794 O O . ASN A 1 104 ? -18.630 5.933 4.157 1.00 78.44 104 ASN A O 1
ATOM 798 N N . PRO A 1 105 ? -18.600 7.474 2.528 1.00 71.12 105 PRO A N 1
ATOM 799 C CA . PRO A 1 105 ? -18.145 6.558 1.487 1.00 71.12 105 PRO A CA 1
ATOM 800 C C . PRO A 1 105 ? -16.790 5.924 1.830 1.00 71.12 105 PRO A C 1
ATOM 802 O O . PRO A 1 105 ? -15.938 6.561 2.442 1.00 71.12 105 PRO A O 1
ATOM 805 N N . ILE A 1 106 ? -16.543 4.702 1.339 1.00 67.75 106 ILE A N 1
ATOM 806 C CA . ILE A 1 106 ? -15.285 3.969 1.589 1.00 67.75 106 ILE A CA 1
ATOM 807 C C . ILE A 1 106 ? -14.038 4.790 1.200 1.00 67.75 106 ILE A C 1
ATOM 809 O O . ILE A 1 106 ? -13.026 4.752 1.893 1.00 67.75 106 ILE A O 1
ATOM 813 N N . LYS A 1 107 ? -14.122 5.575 0.119 1.00 67.00 107 LYS A N 1
ATOM 814 C CA . LYS A 1 107 ? -13.019 6.438 -0.334 1.00 67.00 107 LYS A CA 1
ATOM 815 C C . LYS A 1 107 ? -12.660 7.527 0.679 1.00 67.00 107 LYS A C 1
ATOM 817 O O . LYS A 1 107 ? -11.490 7.853 0.829 1.00 67.00 107 LYS A O 1
ATOM 822 N N . ASP A 1 108 ? -13.650 8.035 1.406 1.00 71.75 108 ASP A N 1
ATOM 823 C CA . ASP A 1 108 ? -13.463 9.131 2.357 1.00 71.75 108 ASP A CA 1
ATOM 824 C C . ASP A 1 108 ? -12.973 8.619 3.720 1.00 71.75 108 ASP A C 1
ATOM 826 O O . ASP A 1 108 ? -12.356 9.366 4.468 1.00 71.75 108 ASP A O 1
ATOM 830 N N . VAL A 1 109 ? -13.191 7.337 4.038 1.00 76.56 109 VAL A N 1
ATOM 831 C CA . VAL A 1 109 ? -12.674 6.696 5.266 1.00 76.56 109 VAL A CA 1
ATOM 832 C C . VAL A 1 109 ? -11.302 6.060 5.076 1.00 76.56 109 VAL A C 1
ATOM 834 O O . VAL A 1 109 ? -10.722 5.567 6.038 1.00 76.56 109 VAL A O 1
ATOM 837 N N . HIS A 1 110 ? -10.770 6.065 3.855 1.00 74.25 110 HIS A N 1
ATOM 838 C CA . HIS A 1 110 ? -9.469 5.489 3.535 1.00 74.25 110 HIS A CA 1
ATOM 839 C C . HIS A 1 110 ? -8.344 6.007 4.451 1.00 74.25 110 HIS A C 1
ATOM 841 O O . HIS A 1 110 ? -7.607 5.167 4.961 1.00 74.25 110 HIS A O 1
ATOM 847 N N . PRO A 1 111 ? -8.251 7.318 4.771 1.00 78.50 111 PRO A N 1
ATOM 848 C CA . PRO A 1 111 ? -7.221 7.841 5.674 1.00 78.50 111 PRO A CA 1
ATOM 849 C C . PRO A 1 111 ? -7.311 7.313 7.110 1.00 78.50 111 PRO A C 1
ATOM 851 O O . PRO A 1 111 ? -6.368 7.448 7.878 1.00 78.50 111 PRO A O 1
ATOM 854 N N . LEU A 1 112 ? -8.437 6.713 7.507 1.00 84.75 112 LEU A N 1
ATOM 855 C CA . LEU A 1 112 ? -8.600 6.174 8.854 1.00 84.75 112 LEU A CA 1
ATOM 856 C C . LEU A 1 112 ? -7.676 4.976 9.098 1.00 84.75 112 LEU A C 1
ATOM 858 O O . LEU A 1 112 ? -7.241 4.778 10.228 1.00 84.75 112 LEU A O 1
ATOM 862 N N . ASN A 1 113 ? -7.361 4.189 8.061 1.00 81.12 113 ASN A N 1
ATOM 863 C CA . ASN A 1 113 ? -6.561 2.970 8.200 1.00 81.12 113 ASN A CA 1
ATOM 864 C C . ASN A 1 113 ? -5.132 3.234 8.709 1.00 81.12 113 ASN A C 1
ATOM 866 O O . ASN A 1 113 ? -4.599 2.384 9.415 1.00 81.12 113 ASN A O 1
ATOM 870 N N . SER A 1 114 ? -4.552 4.401 8.418 1.00 78.44 114 SER A N 1
ATOM 871 C CA . SER A 1 114 ? -3.223 4.800 8.884 1.00 78.44 114 SER A CA 1
ATOM 872 C C . SER A 1 114 ? -3.251 5.276 10.336 1.00 78.44 114 SER A C 1
ATOM 874 O O . SER A 1 114 ? -2.238 5.219 11.022 1.00 78.44 114 SER A O 1
ATOM 876 N N . LEU A 1 115 ? -4.404 5.702 10.861 1.00 87.69 115 LEU A N 1
ATOM 877 C CA . LEU A 1 115 ? -4.536 6.106 12.266 1.00 87.69 115 LEU A CA 1
ATOM 878 C C . LEU A 1 115 ? -4.647 4.899 13.209 1.00 87.69 115 LEU A C 1
ATOM 880 O O . LEU A 1 115 ? -4.142 4.945 14.332 1.00 87.69 115 LEU A O 1
ATOM 884 N N . ILE A 1 116 ? -5.300 3.818 12.757 1.00 90.94 116 ILE A N 1
ATOM 885 C CA . ILE A 1 116 ? -5.589 2.617 13.565 1.00 90.94 116 ILE A CA 1
ATOM 886 C C . ILE A 1 116 ? -4.355 2.045 14.287 1.00 90.94 116 ILE A C 1
ATOM 888 O O . ILE A 1 116 ? -4.464 1.796 15.489 1.00 90.94 116 ILE A O 1
ATOM 892 N N . PRO A 1 117 ? -3.185 1.871 13.641 1.00 86.19 117 PRO A N 1
ATOM 893 C CA . PRO A 1 117 ? -2.015 1.277 14.286 1.00 86.19 117 PRO A CA 1
ATOM 894 C C . PRO A 1 117 ? -1.569 2.003 15.558 1.00 86.19 117 PRO A C 1
ATOM 896 O O . PRO A 1 117 ? -1.129 1.361 16.512 1.00 86.19 117 PRO A O 1
ATOM 899 N N . HIS A 1 118 ? -1.700 3.331 15.576 1.00 86.75 118 HIS A N 1
ATOM 900 C CA . HIS A 1 118 ? -1.312 4.170 16.708 1.00 86.75 118 HIS A CA 1
ATOM 901 C C . HIS A 1 118 ? -2.419 4.252 17.759 1.00 86.75 118 HIS A C 1
ATOM 903 O O . HIS A 1 118 ? -2.151 4.124 18.948 1.00 86.75 118 HIS A O 1
ATOM 909 N N . LEU A 1 119 ? -3.676 4.380 17.327 1.00 92.75 119 LEU A N 1
ATOM 910 C CA . LEU A 1 119 ? -4.829 4.459 18.229 1.00 92.75 119 LEU A CA 1
ATOM 911 C C . LEU A 1 119 ? -5.030 3.192 19.074 1.00 92.75 119 LEU A C 1
ATOM 913 O O . LEU A 1 119 ? -5.546 3.273 20.182 1.00 92.75 119 LEU A O 1
ATOM 917 N N . TYR A 1 120 ? -4.642 2.025 18.557 1.00 92.38 120 TYR A N 1
ATOM 918 C CA . TYR A 1 120 ? -4.760 0.744 19.264 1.00 92.38 120 TYR A CA 1
ATOM 919 C C . TYR A 1 120 ? -3.426 0.237 19.815 1.00 92.38 120 TYR A C 1
ATOM 921 O O . TYR A 1 120 ? -3.303 -0.934 20.191 1.00 92.38 120 TYR A O 1
ATOM 929 N N . ARG A 1 121 ? -2.398 1.088 19.863 1.00 86.38 121 ARG A N 1
ATOM 930 C CA . ARG A 1 121 ? -1.090 0.685 20.370 1.00 86.38 121 ARG A CA 1
ATOM 931 C C . ARG A 1 121 ? -1.195 0.255 21.833 1.00 86.38 121 ARG A C 1
ATOM 933 O O . ARG A 1 121 ? -1.703 1.006 22.652 1.00 86.38 121 ARG A O 1
ATOM 940 N N . GLY A 1 122 ? -0.755 -0.967 22.156 1.00 83.75 122 GLY A N 1
ATOM 941 C CA . GLY A 1 122 ? -0.861 -1.520 23.514 1.00 83.75 122 GLY A CA 1
ATOM 942 C C . GLY A 1 122 ? -2.277 -1.942 23.934 1.00 83.75 122 GLY A C 1
ATOM 943 O O . GLY A 1 122 ? -2.449 -2.467 25.035 1.00 83.75 122 GLY A O 1
ATOM 944 N N . ASN A 1 123 ? -3.266 -1.757 23.054 1.00 89.62 123 ASN A N 1
ATOM 945 C CA . ASN A 1 123 ? -4.676 -2.090 23.245 1.00 89.62 123 ASN A CA 1
ATOM 946 C C . ASN A 1 123 ? -5.118 -3.119 22.180 1.00 89.62 123 ASN A C 1
ATOM 948 O O . ASN A 1 123 ? -6.186 -3.018 21.574 1.00 89.62 123 ASN A O 1
ATOM 952 N N . GLU A 1 124 ? -4.272 -4.120 21.899 1.00 91.06 124 GLU A N 1
ATOM 953 C CA . GLU A 1 124 ? -4.518 -5.085 20.817 1.00 91.06 124 GLU A CA 1
ATOM 954 C C . GLU A 1 124 ? -5.724 -5.993 21.063 1.00 91.06 124 GLU A C 1
ATOM 956 O O . GLU A 1 124 ? -6.325 -6.473 20.103 1.00 91.06 124 GLU A O 1
ATOM 961 N N . ASP A 1 125 ? -6.091 -6.221 22.325 1.00 93.25 125 ASP A N 1
ATOM 962 C CA . ASP A 1 125 ? -7.316 -6.944 22.671 1.00 93.25 125 ASP A CA 1
ATOM 963 C C . ASP A 1 125 ? -8.559 -6.152 22.205 1.00 93.25 125 ASP A C 1
ATOM 965 O O . ASP A 1 125 ? -9.440 -6.725 21.562 1.00 93.25 125 ASP A O 1
ATOM 969 N N . ASP A 1 126 ? -8.595 -4.829 22.415 1.00 94.69 126 ASP A N 1
ATOM 970 C CA . ASP A 1 126 ? -9.675 -3.955 21.932 1.00 94.69 126 ASP A CA 1
ATOM 971 C C . ASP A 1 126 ? -9.721 -3.879 20.399 1.00 94.69 126 ASP A C 1
ATOM 973 O O . ASP A 1 126 ? -10.805 -3.842 19.811 1.00 94.69 126 ASP A O 1
ATOM 977 N N . LEU A 1 127 ? -8.556 -3.906 19.737 1.00 94.69 127 LEU A N 1
ATOM 978 C CA . LEU A 1 127 ? -8.457 -3.945 18.275 1.00 94.69 127 LEU A CA 1
ATOM 979 C C . LEU A 1 127 ? -9.109 -5.207 17.704 1.00 94.69 127 LEU A C 1
ATOM 981 O O . LEU A 1 127 ? -9.935 -5.125 16.791 1.00 94.69 127 LEU A O 1
ATOM 985 N N . VAL A 1 128 ? -8.746 -6.384 18.225 1.00 95.75 128 VAL A N 1
ATOM 986 C CA . VAL A 1 128 ? -9.280 -7.649 17.701 1.00 95.75 128 VAL A CA 1
ATOM 987 C C . VAL A 1 128 ? -10.768 -7.819 18.005 1.00 95.75 128 VAL A C 1
ATOM 989 O O . VAL A 1 128 ? -11.474 -8.446 17.214 1.00 95.75 128 VAL A O 1
ATOM 992 N N . GLU A 1 129 ? -11.288 -7.205 19.074 1.00 95.56 129 GLU A N 1
ATOM 993 C CA . GLU A 1 129 ? -12.732 -7.148 19.341 1.00 95.56 129 GLU A CA 1
ATOM 994 C C . GLU A 1 129 ? -13.517 -6.424 18.232 1.00 95.56 129 GLU A C 1
ATOM 996 O O . GLU A 1 129 ? -14.693 -6.733 18.005 1.00 95.56 129 GLU A O 1
ATOM 1001 N N . GLN A 1 130 ? -12.878 -5.521 17.477 1.00 94.75 130 GLN A N 1
ATOM 1002 C CA . GLN A 1 130 ? -13.524 -4.833 16.358 1.00 94.75 130 GLN A CA 1
ATOM 1003 C C . GLN A 1 130 ? -13.558 -5.644 15.057 1.00 94.75 130 GLN A C 1
ATOM 1005 O O . GLN A 1 130 ? -14.339 -5.306 14.162 1.00 94.75 130 GLN A O 1
ATOM 1010 N N . PHE A 1 131 ? -12.769 -6.721 14.931 1.00 94.81 131 PHE A N 1
ATOM 1011 C CA . PHE A 1 131 ? -12.586 -7.436 13.660 1.00 94.81 131 PHE A CA 1
ATOM 1012 C C . PHE A 1 131 ? -13.906 -7.891 13.049 1.00 94.81 131 PHE A C 1
ATOM 1014 O O . PHE A 1 131 ? -14.175 -7.578 11.896 1.00 94.81 131 PHE A O 1
ATOM 1021 N N . GLU A 1 132 ? -14.762 -8.575 13.805 1.00 91.00 132 GLU A N 1
ATOM 1022 C CA . GLU A 1 132 ? -16.039 -9.068 13.274 1.00 91.00 132 GLU A CA 1
ATOM 1023 C C . GLU A 1 132 ? -16.938 -7.915 12.797 1.00 91.00 132 GLU A C 1
ATOM 1025 O O . GLU A 1 132 ? -17.518 -7.973 11.711 1.00 91.00 132 GLU A O 1
ATOM 1030 N N . THR A 1 133 ? -17.010 -6.830 13.573 1.00 89.94 133 THR A N 1
ATOM 1031 C CA . THR A 1 133 ? -17.817 -5.652 13.232 1.00 89.94 133 THR A CA 1
ATOM 1032 C C . THR A 1 133 ? -17.324 -5.005 11.943 1.00 89.94 133 THR A C 1
ATOM 1034 O O . THR A 1 133 ? -18.122 -4.750 11.037 1.00 89.94 133 THR A O 1
ATOM 1037 N N . TRP A 1 134 ? -16.018 -4.755 11.839 1.00 90.94 134 TRP A N 1
ATOM 1038 C CA . TRP A 1 134 ? -15.425 -4.148 10.653 1.00 90.94 134 TRP A CA 1
ATOM 1039 C C . TRP A 1 134 ? -15.514 -5.076 9.447 1.00 90.94 134 TRP A C 1
ATOM 1041 O O . TRP A 1 134 ? -15.859 -4.609 8.374 1.00 90.94 134 TRP A O 1
ATOM 1051 N N . ARG A 1 135 ? -15.316 -6.388 9.607 1.00 88.94 135 ARG A N 1
ATOM 1052 C CA . ARG A 1 135 ? -15.444 -7.367 8.515 1.00 88.94 135 ARG A CA 1
ATOM 1053 C C . ARG A 1 135 ? -16.847 -7.430 7.940 1.00 88.94 135 ARG A C 1
ATOM 1055 O O . ARG A 1 135 ? -17.009 -7.454 6.725 1.00 88.94 135 ARG A O 1
ATOM 1062 N N . ILE A 1 136 ? -17.862 -7.454 8.803 1.00 84.88 136 ILE A N 1
ATOM 1063 C CA . ILE A 1 136 ? -19.261 -7.503 8.369 1.00 84.88 136 ILE A CA 1
ATOM 1064 C C . ILE A 1 136 ? -19.647 -6.212 7.649 1.00 84.88 136 ILE A C 1
ATOM 1066 O O . ILE A 1 136 ? -20.318 -6.272 6.621 1.00 84.88 136 ILE A O 1
ATOM 1070 N N . LYS A 1 137 ? -19.251 -5.054 8.189 1.00 80.44 137 LYS A N 1
ATOM 1071 C CA . LYS A 1 137 ? -19.664 -3.753 7.652 1.00 80.44 137 LYS A CA 1
ATOM 1072 C C . LYS A 1 137 ? -18.830 -3.303 6.451 1.00 80.44 137 LYS A C 1
ATOM 1074 O O . LYS A 1 137 ? -19.387 -2.835 5.468 1.00 80.44 137 LYS A O 1
ATOM 1079 N N . HIS A 1 138 ? -17.510 -3.438 6.544 1.00 82.88 138 HIS A N 1
ATOM 1080 C CA . HIS A 1 138 ? -16.519 -2.941 5.591 1.00 82.88 138 HIS A CA 1
ATOM 1081 C C . HIS A 1 138 ? -15.296 -3.872 5.553 1.00 82.88 138 HIS A C 1
ATOM 1083 O O . HIS A 1 138 ? -14.227 -3.551 6.077 1.00 82.88 138 HIS A O 1
ATOM 1089 N N . GLU A 1 139 ? -15.441 -5.029 4.900 1.00 84.75 139 GLU A N 1
ATOM 1090 C CA . GLU A 1 139 ? -14.400 -6.070 4.803 1.00 84.75 139 GLU A CA 1
ATOM 1091 C C . GLU A 1 139 ? -13.052 -5.512 4.314 1.00 84.75 139 GLU A C 1
ATOM 1093 O O . GLU A 1 139 ? -11.990 -5.882 4.809 1.00 84.75 139 GLU A O 1
ATOM 1098 N N . TRP A 1 140 ? -13.102 -4.561 3.381 1.00 82.88 140 TRP A N 1
ATOM 1099 C CA . TRP A 1 140 ? -11.936 -3.850 2.868 1.00 82.88 140 TRP A CA 1
ATOM 1100 C C . TRP A 1 140 ? -11.197 -3.024 3.934 1.00 82.88 140 TRP A C 1
ATOM 1102 O O . TRP A 1 140 ? -9.972 -3.099 4.036 1.00 82.88 140 TRP A O 1
ATOM 1112 N N . PHE A 1 141 ? -11.940 -2.248 4.731 1.00 86.81 141 PHE A N 1
ATOM 1113 C CA . PHE A 1 141 ? -11.357 -1.407 5.775 1.00 86.81 141 PHE A CA 1
ATOM 1114 C C . PHE A 1 141 ? -10.702 -2.272 6.847 1.00 86.81 141 PHE A C 1
ATOM 1116 O O . PHE A 1 141 ? -9.576 -1.992 7.241 1.00 86.81 141 PHE A O 1
ATOM 1123 N N . TRP A 1 142 ? -11.374 -3.353 7.261 1.00 91.75 142 TRP A N 1
ATOM 1124 C CA . TRP A 1 142 ? -10.793 -4.327 8.182 1.00 91.75 142 TRP A CA 1
ATOM 1125 C C . TRP A 1 142 ? -9.441 -4.836 7.678 1.00 91.75 142 TRP A C 1
ATOM 1127 O O . TRP A 1 142 ? -8.457 -4.748 8.406 1.00 91.75 142 TRP A O 1
ATOM 1137 N N . TYR A 1 143 ? -9.386 -5.318 6.432 1.00 89.00 143 TYR A N 1
ATOM 1138 C CA . TYR A 1 143 ? -8.154 -5.846 5.851 1.00 89.00 143 TYR A CA 1
ATOM 1139 C C . TYR A 1 143 ? -7.023 -4.813 5.912 1.00 89.00 143 TYR A C 1
ATOM 1141 O O . TYR A 1 143 ? -5.966 -5.096 6.470 1.00 89.00 143 TYR A O 1
ATOM 1149 N N . ARG A 1 144 ? -7.273 -3.586 5.433 1.00 85.69 144 ARG A N 1
ATOM 1150 C CA . ARG A 1 144 ? -6.265 -2.516 5.437 1.00 85.69 144 ARG A CA 1
ATOM 1151 C C . ARG A 1 144 ? -5.853 -2.073 6.840 1.00 85.69 144 ARG A C 1
ATOM 1153 O O . ARG A 1 144 ? -4.679 -1.816 7.059 1.00 85.69 144 ARG A O 1
ATOM 1160 N N . ALA A 1 145 ? -6.783 -1.976 7.785 1.00 88.69 145 ALA A N 1
ATOM 1161 C CA . ALA A 1 145 ? -6.480 -1.573 9.157 1.00 88.69 145 ALA A CA 1
ATOM 1162 C C . ALA A 1 145 ? -5.566 -2.590 9.867 1.00 88.69 145 ALA A C 1
ATOM 1164 O O . ALA A 1 145 ? -4.633 -2.208 10.578 1.00 88.69 145 ALA A O 1
ATOM 1165 N N . VAL A 1 146 ? -5.810 -3.889 9.657 1.00 90.75 146 VAL A N 1
ATOM 1166 C CA . VAL A 1 146 ? -4.975 -4.960 10.224 1.00 90.75 146 VAL A CA 1
ATOM 1167 C C . VAL A 1 146 ? -3.614 -5.019 9.537 1.00 90.75 146 VAL A C 1
ATOM 1169 O O . VAL A 1 146 ? -2.606 -5.085 10.234 1.00 90.75 146 VAL A O 1
ATOM 1172 N N . ASP A 1 147 ? -3.581 -4.944 8.205 1.00 85.25 147 ASP A N 1
ATOM 1173 C CA . ASP A 1 147 ? -2.353 -4.871 7.403 1.00 85.25 147 ASP A CA 1
ATOM 1174 C C . ASP A 1 147 ? -1.437 -3.736 7.890 1.00 85.25 147 ASP A C 1
ATOM 1176 O O . ASP A 1 147 ? -0.312 -3.980 8.331 1.00 85.25 147 ASP A O 1
ATOM 1180 N N . GLN A 1 148 ? -1.973 -2.514 7.972 1.00 79.38 148 GLN A N 1
ATOM 1181 C CA . GLN A 1 148 ? -1.249 -1.358 8.503 1.00 79.38 148 GLN A CA 1
ATOM 1182 C C . GLN A 1 148 ? -0.728 -1.618 9.918 1.00 79.38 148 GLN A C 1
ATOM 1184 O O . GLN A 1 148 ? 0.440 -1.386 10.211 1.00 79.38 148 GLN A O 1
ATOM 1189 N N . THR A 1 149 ? -1.546 -2.185 10.801 1.00 85.06 149 THR A N 1
ATOM 1190 C CA . THR A 1 149 ? -1.119 -2.439 12.183 1.00 85.06 149 THR A CA 1
ATOM 1191 C C . THR A 1 149 ? 0.062 -3.416 12.242 1.00 85.06 149 THR A C 1
ATOM 1193 O O . THR A 1 149 ? 1.019 -3.196 12.988 1.00 85.06 149 THR A O 1
ATOM 1196 N N . LEU A 1 150 ? 0.041 -4.465 11.417 1.00 79.44 150 LEU A N 1
ATOM 1197 C CA . LEU A 1 150 ? 1.146 -5.414 11.293 1.00 79.44 150 LEU A CA 1
ATOM 1198 C C . LEU A 1 150 ? 2.414 -4.737 10.745 1.00 79.44 150 LEU A C 1
ATOM 1200 O O . LEU A 1 150 ? 3.489 -4.933 11.314 1.00 79.44 150 LEU A O 1
ATOM 1204 N N . VAL A 1 151 ? 2.295 -3.909 9.701 1.00 73.06 151 VAL A N 1
ATOM 1205 C CA . VAL A 1 151 ? 3.419 -3.144 9.127 1.00 73.06 151 VAL A CA 1
ATOM 1206 C C . VAL A 1 151 ? 4.037 -2.197 10.161 1.00 73.06 151 VAL A C 1
ATOM 1208 O O . VAL A 1 151 ? 5.258 -2.154 10.304 1.00 73.06 151 VAL A O 1
ATOM 1211 N N . HIS A 1 152 ? 3.230 -1.473 10.937 1.00 71.56 152 HIS A N 1
ATOM 1212 C CA . HIS A 1 152 ? 3.730 -0.546 11.960 1.00 71.56 152 HIS A CA 1
ATOM 1213 C C . HIS A 1 152 ? 4.456 -1.259 13.109 1.00 71.56 152 HIS A C 1
ATOM 1215 O O . HIS A 1 152 ? 5.480 -0.774 13.592 1.00 71.56 152 HIS A O 1
ATOM 1221 N N . TYR A 1 153 ? 3.993 -2.444 13.524 1.00 70.31 153 TYR A N 1
ATOM 1222 C CA . TYR A 1 153 ? 4.690 -3.234 14.546 1.00 70.31 153 TYR A CA 1
ATOM 1223 C C . TYR A 1 153 ? 6.086 -3.679 14.123 1.00 70.31 153 TYR A C 1
ATOM 1225 O O . TYR A 1 153 ? 6.898 -3.996 14.993 1.00 70.31 153 TYR A O 1
ATOM 1233 N N . VAL A 1 154 ? 6.384 -3.686 12.822 1.00 59.62 154 VAL A N 1
ATOM 1234 C CA . VAL A 1 154 ? 7.754 -3.865 12.350 1.00 59.62 154 VAL A CA 1
ATOM 1235 C C . VAL A 1 154 ? 8.635 -2.685 12.718 1.00 59.62 154 VAL A C 1
ATOM 1237 O O . VAL A 1 154 ? 9.714 -2.883 13.271 1.00 59.62 154 VAL A O 1
ATOM 1240 N N . ARG A 1 155 ? 8.191 -1.474 12.370 1.00 57.56 155 ARG A N 1
ATOM 1241 C CA . ARG A 1 155 ? 9.025 -0.266 12.412 1.00 57.56 155 ARG A CA 1
ATOM 1242 C C . ARG A 1 155 ? 9.430 0.098 13.820 1.00 57.56 155 ARG A C 1
ATOM 1244 O O . ARG A 1 155 ? 10.561 0.498 14.066 1.00 57.56 155 ARG A O 1
ATOM 1251 N N . ASP A 1 156 ? 8.509 -0.101 14.750 1.00 56.31 156 ASP A N 1
ATOM 1252 C CA . ASP A 1 156 ? 8.761 0.184 16.152 1.00 56.31 156 ASP A CA 1
ATOM 1253 C C . ASP A 1 156 ? 9.738 -0.813 16.795 1.00 56.31 156 ASP A C 1
ATOM 1255 O O . ASP A 1 156 ? 10.173 -0.600 17.926 1.00 56.31 156 ASP A O 1
ATOM 1259 N N . ALA A 1 157 ? 10.064 -1.933 16.134 1.00 48.38 157 ALA A N 1
ATOM 1260 C CA . ALA A 1 157 ? 10.797 -3.035 16.744 1.00 48.38 157 ALA A CA 1
ATOM 1261 C C . ALA A 1 157 ? 12.311 -2.934 16.572 1.00 48.38 157 ALA A C 1
ATOM 1263 O O . ALA A 1 157 ? 12.858 -3.284 15.531 1.00 48.38 157 ALA A O 1
ATOM 1264 N N . ALA A 1 158 ? 13.017 -2.627 17.669 1.00 43.53 158 ALA A N 1
ATOM 1265 C CA . ALA A 1 158 ? 14.469 -2.839 17.802 1.00 43.53 158 ALA A CA 1
ATOM 1266 C C . ALA A 1 158 ? 14.887 -4.264 17.451 1.00 43.53 158 ALA A C 1
ATOM 1268 O O . ALA A 1 158 ? 15.916 -4.509 16.818 1.00 43.53 158 ALA A O 1
ATOM 1269 N N . LYS A 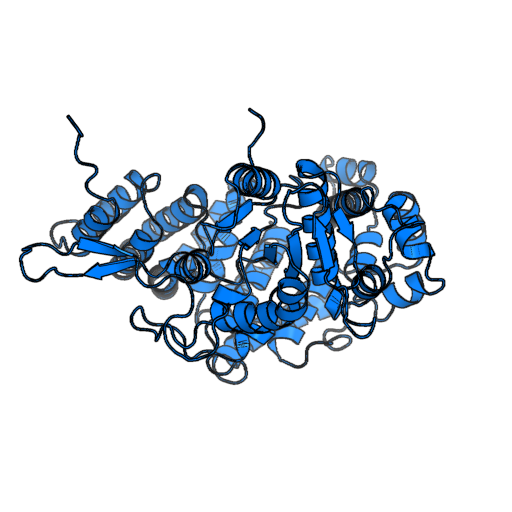1 159 ? 14.057 -5.215 17.889 1.00 45.84 159 LYS A N 1
ATOM 1270 C CA . LYS A 1 159 ? 14.134 -6.636 17.566 1.00 45.84 159 LYS A CA 1
ATOM 1271 C C . LYS A 1 159 ? 12.706 -7.171 17.415 1.00 45.84 159 LYS A C 1
ATOM 1273 O O . LYS A 1 159 ? 12.055 -7.426 18.433 1.00 45.84 159 LYS A O 1
ATOM 1278 N N . PRO A 1 160 ? 12.241 -7.421 16.180 1.00 43.03 160 PRO A N 1
ATOM 1279 C CA . PRO A 1 160 ? 10.879 -7.869 15.850 1.00 43.03 160 PRO A CA 1
ATOM 1280 C C . PRO A 1 160 ? 10.412 -9.098 16.631 1.00 43.03 160 PRO A C 1
ATOM 1282 O O . PRO A 1 160 ? 9.219 -9.354 16.774 1.00 43.03 160 PRO A O 1
ATOM 1285 N N . SER A 1 161 ? 11.353 -9.890 17.149 1.00 46.47 161 SER A N 1
ATOM 1286 C CA . SER A 1 161 ? 11.069 -11.166 17.789 1.00 46.47 161 SER A CA 1
ATOM 1287 C C . SER A 1 161 ? 10.588 -11.090 19.243 1.00 46.47 161 SER A C 1
ATOM 1289 O O . SER A 1 161 ? 10.017 -12.078 19.705 1.00 46.47 161 SER A O 1
ATOM 1291 N N . GLU A 1 162 ? 10.806 -9.995 19.988 1.00 49.56 162 GLU A N 1
ATOM 1292 C CA . GLU A 1 162 ? 10.525 -9.982 21.440 1.00 49.56 162 GLU A CA 1
ATOM 1293 C C . GLU A 1 162 ? 9.491 -8.938 21.887 1.00 49.56 162 GLU A C 1
ATOM 1295 O O . GLU A 1 162 ? 8.520 -9.330 22.539 1.00 49.56 162 GLU A O 1
ATOM 1300 N N . GLU A 1 163 ? 9.626 -7.667 21.505 1.00 50.47 163 GLU A N 1
ATOM 1301 C CA . GLU A 1 163 ? 8.848 -6.560 22.094 1.00 50.47 163 GLU A CA 1
ATOM 1302 C C . GLU A 1 163 ? 7.363 -6.558 21.685 1.00 50.47 163 GLU A C 1
ATOM 1304 O O . GLU A 1 163 ? 6.488 -6.554 22.547 1.00 50.47 163 GLU A O 1
ATOM 1309 N N . PHE A 1 164 ? 7.055 -6.717 20.393 1.00 58.72 164 PHE A N 1
ATOM 1310 C CA . PHE A 1 164 ? 5.663 -6.733 19.885 1.00 58.72 164 PHE A CA 1
ATOM 1311 C C . PHE A 1 164 ? 5.108 -8.124 19.640 1.00 58.72 164 PHE A C 1
ATOM 1313 O O . PHE A 1 164 ? 4.014 -8.317 19.109 1.00 58.72 164 PHE A O 1
ATOM 1320 N N . SER A 1 165 ? 5.842 -9.130 20.103 1.00 65.06 165 SER A N 1
ATOM 1321 C CA . SER A 1 165 ? 5.414 -10.512 20.001 1.00 65.06 165 SER A CA 1
ATOM 1322 C C . SER A 1 165 ? 4.108 -10.778 20.772 1.00 65.06 165 SER A C 1
ATOM 1324 O O . SER A 1 165 ? 3.446 -11.774 20.502 1.00 65.06 165 SER A O 1
ATOM 1326 N N . GLY A 1 166 ? 3.723 -9.923 21.729 1.00 76.75 166 GLY A N 1
ATOM 1327 C CA . GLY A 1 166 ? 2.413 -9.953 22.392 1.00 76.75 166 GLY A CA 1
ATOM 1328 C C . GLY A 1 166 ? 1.273 -9.582 21.440 1.00 76.75 166 GLY A C 1
ATOM 1329 O O . GLY A 1 166 ? 0.489 -10.458 21.079 1.00 76.75 166 GLY A O 1
ATOM 1330 N N . GLY A 1 167 ? 1.247 -8.330 20.973 1.00 83.12 167 GLY A N 1
ATOM 1331 C CA . GLY A 1 167 ? 0.215 -7.813 20.067 1.00 83.12 167 GLY A CA 1
ATOM 1332 C C . GLY A 1 167 ? 0.084 -8.609 18.766 1.00 83.12 167 GLY A C 1
ATOM 1333 O O . GLY A 1 167 ? -1.015 -9.026 18.401 1.00 83.12 167 GLY A O 1
ATOM 1334 N N . ILE A 1 168 ? 1.207 -8.966 18.124 1.00 83.56 168 ILE A N 1
ATOM 1335 C CA . ILE A 1 168 ? 1.187 -9.808 16.911 1.00 83.56 168 ILE A CA 1
ATOM 1336 C C . ILE A 1 168 ? 0.569 -11.185 17.207 1.00 83.56 168 ILE A C 1
ATOM 1338 O O . ILE A 1 168 ? -0.174 -11.721 16.386 1.00 83.56 168 ILE A O 1
ATOM 1342 N N . ARG A 1 169 ? 0.833 -11.784 18.381 1.00 87.69 169 ARG A N 1
ATOM 1343 C CA . ARG A 1 169 ? 0.198 -13.059 18.764 1.00 87.69 169 ARG A CA 1
ATOM 1344 C C . ARG A 1 169 ? -1.299 -12.899 19.007 1.00 87.69 169 ARG A C 1
ATOM 1346 O O . ARG A 1 169 ? -2.026 -13.822 18.648 1.00 87.69 169 ARG A O 1
ATOM 1353 N N . THR A 1 170 ? -1.744 -11.785 19.587 1.00 91.94 170 THR A N 1
ATOM 1354 C CA . THR A 1 170 ? -3.171 -11.479 19.771 1.00 91.94 170 THR A CA 1
ATOM 1355 C C . THR A 1 170 ? -3.875 -11.395 18.419 1.00 91.94 170 THR A C 1
ATOM 1357 O O . THR A 1 170 ? -4.797 -12.175 18.172 1.00 91.94 170 THR A O 1
ATOM 1360 N N . ILE A 1 171 ? -3.357 -10.577 17.495 1.00 92.62 171 ILE A N 1
ATOM 1361 C CA . ILE A 1 171 ? -3.887 -10.448 16.129 1.00 92.62 171 ILE A CA 1
ATOM 1362 C C . ILE A 1 171 ? -3.884 -11.805 15.417 1.00 92.62 171 ILE A C 1
ATOM 1364 O O . ILE A 1 171 ? -4.927 -12.265 14.953 1.00 92.62 171 ILE A O 1
ATOM 1368 N N . ARG A 1 172 ? -2.742 -12.509 15.393 1.00 91.19 172 ARG A N 1
ATOM 1369 C CA . ARG A 1 172 ? -2.631 -13.836 14.765 1.00 91.19 172 ARG A CA 1
ATOM 1370 C C . ARG A 1 172 ? -3.629 -14.827 15.347 1.00 91.19 172 ARG A C 1
ATOM 1372 O O . ARG A 1 172 ? -4.205 -15.616 14.609 1.00 91.19 172 ARG A O 1
ATOM 1379 N N . SER A 1 173 ? -3.799 -14.840 16.666 1.00 93.88 173 SER A N 1
ATOM 1380 C CA . SER A 1 173 ? -4.727 -15.747 17.338 1.00 93.88 173 SER A CA 1
ATOM 1381 C C . SER A 1 173 ? -6.166 -15.513 16.880 1.00 93.88 173 SER A C 1
ATOM 1383 O O . SER A 1 173 ? -6.889 -16.486 16.676 1.00 93.88 173 SER A O 1
ATOM 1385 N N . GLU A 1 174 ? -6.582 -14.260 16.692 1.00 96.19 174 GLU A N 1
ATOM 1386 C CA . GLU A 1 174 ? -7.920 -13.963 16.176 1.00 96.19 174 GLU A CA 1
ATOM 1387 C C . GLU A 1 174 ? -8.058 -14.322 14.692 1.00 96.19 174 GLU A C 1
ATOM 1389 O O . GLU A 1 174 ? -9.018 -14.991 14.313 1.00 96.19 174 GLU A O 1
ATOM 1394 N N . LEU A 1 175 ? -7.053 -14.003 13.868 1.00 93.94 175 LEU A N 1
ATOM 1395 C CA . LEU A 1 175 ? -7.024 -14.410 12.458 1.00 93.94 175 LEU A CA 1
ATOM 1396 C C . LEU A 1 175 ? -7.116 -15.934 12.298 1.00 93.94 175 LEU A C 1
ATOM 1398 O O . LEU A 1 175 ? -7.841 -16.422 11.439 1.00 93.94 175 LEU A O 1
ATOM 1402 N N . LYS A 1 176 ? -6.472 -16.714 13.173 1.00 93.12 176 LYS A N 1
ATOM 1403 C CA . LYS A 1 176 ? -6.600 -18.180 13.171 1.00 93.12 176 LYS A CA 1
ATOM 1404 C C . LYS A 1 176 ? -8.026 -18.654 13.410 1.00 93.12 176 LYS A C 1
ATOM 1406 O O . LYS A 1 176 ? -8.481 -19.560 12.724 1.00 93.12 176 LYS A O 1
ATOM 1411 N N . LYS A 1 177 ? -8.741 -18.040 14.358 1.00 93.75 177 LYS A N 1
ATOM 1412 C CA . LYS A 1 177 ? -10.148 -18.386 14.620 1.00 93.75 177 LYS A CA 1
ATOM 1413 C C . LYS A 1 177 ? -11.021 -18.091 13.404 1.00 93.75 177 LYS A C 1
ATOM 1415 O O . LYS A 1 177 ? -11.925 -18.867 13.107 1.00 93.75 177 LYS A O 1
ATOM 1420 N N . ILE A 1 178 ? -10.743 -16.983 12.719 1.00 92.19 178 ILE A N 1
ATOM 1421 C CA . ILE A 1 178 ? -11.416 -16.608 11.476 1.00 92.19 178 ILE A CA 1
ATOM 1422 C C . ILE A 1 178 ? -11.134 -17.645 10.381 1.00 92.19 178 ILE A C 1
ATOM 1424 O O . ILE A 1 178 ? -12.076 -18.190 9.810 1.00 92.19 178 ILE A O 1
ATOM 1428 N N . ALA A 1 179 ? -9.862 -17.969 10.138 1.00 88.31 179 ALA A N 1
ATOM 1429 C CA . ALA A 1 179 ? -9.449 -18.971 9.158 1.00 88.31 179 ALA A CA 1
ATOM 1430 C C . ALA A 1 179 ? -10.102 -20.340 9.426 1.00 88.31 179 ALA A C 1
ATOM 1432 O O . ALA A 1 179 ? -10.733 -20.905 8.531 1.00 88.31 179 ALA A O 1
ATOM 1433 N N . ASP A 1 180 ? -10.064 -20.815 10.677 1.00 88.19 180 ASP A N 1
ATOM 1434 C CA . ASP A 1 180 ? -10.704 -22.066 11.105 1.00 88.19 180 ASP A CA 1
ATOM 1435 C C . ASP A 1 180 ? -12.221 -22.057 10.836 1.00 88.19 180 ASP A C 1
ATOM 1437 O O . ASP A 1 180 ? -12.795 -23.058 10.396 1.00 88.19 180 ASP A O 1
ATOM 1441 N N . ALA A 1 181 ? -12.895 -20.930 11.098 1.00 87.56 181 ALA A N 1
ATOM 1442 C CA . ALA A 1 181 ? -14.330 -20.776 10.857 1.00 87.56 181 ALA A CA 1
ATOM 1443 C C . ALA A 1 181 ? -14.685 -20.769 9.359 1.00 87.56 181 ALA A C 1
ATOM 1445 O O . ALA A 1 181 ? -15.802 -21.145 8.988 1.00 87.56 181 ALA A O 1
ATOM 1446 N N . GLU A 1 182 ? -13.741 -20.371 8.508 1.00 83.44 182 GLU A N 1
ATOM 1447 C CA . GLU A 1 182 ? -13.872 -20.325 7.050 1.00 83.44 182 GLU A CA 1
ATOM 1448 C C . GLU A 1 182 ? -13.346 -21.590 6.357 1.00 83.44 182 GLU A C 1
ATOM 1450 O O . GLU A 1 182 ? -13.524 -21.756 5.150 1.00 83.44 182 GLU A O 1
ATOM 1455 N N . GLY A 1 183 ? -12.794 -22.535 7.125 1.00 80.25 183 GLY A N 1
ATOM 1456 C CA . GLY A 1 183 ? -12.276 -23.804 6.619 1.00 80.25 183 GLY A CA 1
ATOM 1457 C C . GLY A 1 183 ? -10.920 -23.685 5.922 1.00 80.25 183 GLY A C 1
ATOM 1458 O O . GLY A 1 183 ? -10.562 -24.585 5.162 1.00 80.25 183 GLY A O 1
ATOM 1459 N N . LEU A 1 184 ? -10.193 -22.596 6.169 1.00 80.00 184 LEU A N 1
ATOM 1460 C CA . LEU A 1 184 ? -8.800 -22.418 5.770 1.00 80.00 184 LEU A CA 1
ATOM 1461 C C . LEU A 1 184 ? -7.898 -23.094 6.811 1.00 80.00 184 LEU A C 1
ATOM 1463 O O . LEU A 1 184 ? -8.212 -23.064 8.001 1.00 80.00 184 LEU A O 1
ATOM 1467 N N . ASP A 1 185 ? -6.789 -23.701 6.386 1.00 78.56 185 ASP A N 1
ATOM 1468 C CA . ASP A 1 185 ? -5.770 -24.190 7.319 1.00 78.56 185 ASP A CA 1
ATOM 1469 C C . ASP A 1 185 ? -4.801 -23.037 7.647 1.00 78.56 185 ASP A C 1
ATOM 1471 O O . ASP A 1 185 ? -4.029 -22.622 6.782 1.00 78.56 185 ASP A O 1
ATOM 1475 N N . PRO A 1 186 ? -4.810 -22.500 8.882 1.00 75.06 186 PRO A N 1
ATOM 1476 C CA . PRO A 1 186 ? -3.967 -21.365 9.252 1.00 75.06 186 PRO A CA 1
ATOM 1477 C C . PRO A 1 186 ? -2.465 -21.690 9.340 1.00 75.06 186 PRO A C 1
ATOM 1479 O O . PRO A 1 186 ? -1.657 -20.799 9.634 1.00 75.06 186 PRO A O 1
ATOM 1482 N N . GLU A 1 187 ? -2.089 -22.962 9.191 1.00 74.38 187 GLU A N 1
ATOM 1483 C CA . GLU A 1 187 ? -0.709 -23.443 9.224 1.00 74.38 187 GLU A CA 1
ATOM 1484 C C . GLU A 1 187 ? -0.222 -23.984 7.875 1.00 74.38 187 GLU A C 1
ATOM 1486 O O . GLU A 1 187 ? 0.970 -24.283 7.776 1.00 74.38 187 GLU A O 1
ATOM 1491 N N . ASP A 1 188 ? -1.087 -24.092 6.857 1.00 65.81 188 ASP A N 1
ATOM 1492 C CA . ASP A 1 188 ? -0.717 -24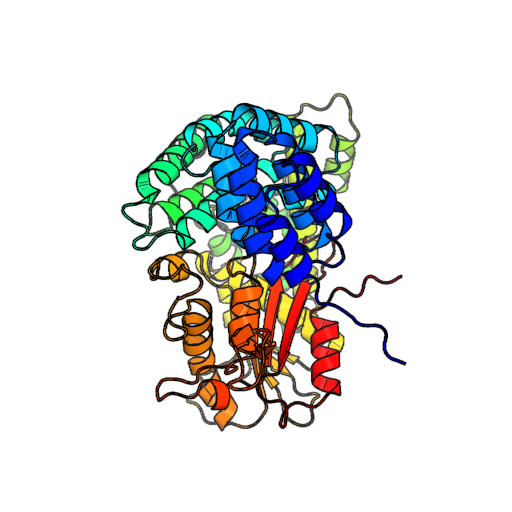.662 5.547 1.00 65.81 188 ASP A CA 1
ATOM 1493 C C . ASP A 1 188 ? 0.456 -23.888 4.919 1.00 65.81 188 ASP A C 1
ATOM 1495 O O . ASP A 1 188 ? 1.289 -24.461 4.224 1.00 65.81 188 ASP A O 1
ATOM 1499 N N . ASN A 1 189 ? 0.564 -22.593 5.235 1.00 55.03 189 ASN A N 1
ATOM 1500 C CA . ASN A 1 189 ? 1.102 -21.624 4.297 1.00 55.03 189 ASN A CA 1
ATOM 1501 C C . ASN A 1 189 ? 1.745 -20.423 5.004 1.00 55.03 189 ASN A C 1
ATOM 1503 O O . ASN A 1 189 ? 1.195 -19.336 5.138 1.00 55.03 189 ASN A O 1
ATOM 1507 N N . THR A 1 190 ? 2.950 -20.643 5.530 1.00 53.75 190 THR A N 1
ATOM 1508 C CA . THR A 1 190 ? 3.758 -19.565 6.111 1.00 53.75 190 THR A CA 1
ATOM 1509 C C . THR A 1 190 ? 5.118 -19.543 5.438 1.00 53.75 190 THR A C 1
ATOM 1511 O O . THR A 1 190 ? 6.103 -20.033 5.993 1.00 53.75 190 THR A O 1
ATOM 1514 N N . GLY A 1 191 ? 5.149 -19.017 4.209 1.00 51.69 191 GLY A N 1
ATOM 1515 C CA . GLY A 1 191 ? 6.397 -18.675 3.520 1.00 51.69 191 GLY A CA 1
ATOM 1516 C C . GLY A 1 191 ? 7.229 -17.684 4.341 1.00 51.69 191 GLY A C 1
ATOM 1517 O O . GLY A 1 191 ? 8.458 -17.720 4.301 1.00 51.69 191 GLY A O 1
ATOM 1518 N N . GLY A 1 192 ? 6.554 -16.891 5.182 1.00 59.16 192 GLY A N 1
ATOM 1519 C CA . GLY A 1 192 ? 7.158 -16.086 6.228 1.00 59.16 192 GLY A CA 1
ATOM 1520 C C . GLY A 1 192 ? 8.048 -16.859 7.206 1.00 59.16 192 GLY A C 1
ATOM 1521 O O . GLY A 1 192 ? 7.642 -17.841 7.833 1.00 59.16 192 GLY A O 1
ATOM 1522 N N . ASN A 1 193 ? 9.258 -16.358 7.429 1.00 64.81 193 ASN A N 1
ATOM 1523 C CA . ASN A 1 193 ? 10.216 -16.899 8.393 1.00 64.81 193 ASN A CA 1
ATOM 1524 C C . ASN A 1 193 ? 10.010 -16.353 9.819 1.00 64.81 193 ASN A C 1
ATOM 1526 O O . ASN A 1 193 ? 10.497 -16.930 10.797 1.00 64.81 193 ASN A O 1
ATOM 1530 N N . THR A 1 194 ? 9.256 -15.267 9.959 1.00 70.50 194 THR A N 1
ATOM 1531 C CA . THR A 1 194 ? 8.991 -14.534 11.198 1.00 70.50 194 THR A CA 1
ATOM 1532 C C . THR A 1 194 ? 7.510 -14.576 11.550 1.00 70.50 194 THR A C 1
ATOM 1534 O O . THR A 1 194 ? 6.656 -14.604 10.672 1.00 70.50 194 THR A O 1
ATOM 1537 N N . LEU A 1 195 ? 7.179 -14.543 12.849 1.00 76.06 195 LEU A N 1
ATOM 1538 C CA . LEU A 1 195 ? 5.787 -14.541 13.329 1.00 76.06 195 LEU A CA 1
ATOM 1539 C C . LEU A 1 195 ? 4.915 -13.505 12.604 1.00 76.06 195 LEU A C 1
ATOM 1541 O O . LEU A 1 195 ? 3.740 -13.768 12.358 1.00 76.06 195 LEU A O 1
ATOM 1545 N N . LEU A 1 196 ? 5.488 -12.348 12.295 1.00 74.56 196 LEU A N 1
ATOM 1546 C CA . LEU A 1 196 ? 4.807 -11.288 11.586 1.00 74.56 196 LEU A CA 1
ATOM 1547 C C . LEU A 1 196 ? 4.449 -11.683 10.154 1.00 74.56 196 LEU A C 1
ATOM 1549 O O . LEU A 1 196 ? 3.272 -11.629 9.825 1.00 74.56 196 LEU A O 1
ATOM 1553 N N . GLU A 1 197 ? 5.420 -12.102 9.336 1.00 71.56 197 GLU A N 1
ATOM 1554 C CA . GLU A 1 197 ? 5.155 -12.515 7.948 1.00 71.56 197 GLU A CA 1
ATOM 1555 C C . GLU A 1 197 ? 4.106 -13.622 7.924 1.00 71.56 197 GLU A C 1
ATOM 1557 O O . GLU A 1 197 ? 3.132 -13.535 7.193 1.00 71.56 197 GLU A O 1
ATOM 1562 N N . LYS A 1 198 ? 4.213 -14.597 8.840 1.00 76.94 198 LYS A N 1
ATOM 1563 C CA . LYS A 1 198 ? 3.194 -15.645 8.978 1.00 76.94 198 LYS A CA 1
ATOM 1564 C C . LYS A 1 198 ? 1.798 -15.073 9.231 1.00 76.94 198 LYS A C 1
ATOM 1566 O O . LYS A 1 198 ? 0.802 -15.720 8.923 1.00 76.94 198 LYS A O 1
ATOM 1571 N N . THR A 1 199 ? 1.712 -13.962 9.959 1.00 82.75 199 THR A N 1
ATOM 1572 C CA . THR A 1 199 ? 0.451 -13.315 10.352 1.00 82.75 199 THR A CA 1
ATOM 1573 C C . THR A 1 199 ? -0.111 -12.469 9.217 1.00 82.75 199 THR A C 1
ATOM 1575 O O . THR A 1 199 ? -1.320 -12.493 9.019 1.00 82.75 199 THR A O 1
ATOM 1578 N N . HIS A 1 200 ? 0.755 -11.801 8.455 1.00 80.75 200 HIS A N 1
ATOM 1579 C CA . HIS A 1 200 ? 0.391 -11.107 7.224 1.00 80.75 200 HIS A CA 1
ATOM 1580 C C . HIS A 1 200 ? -0.086 -12.095 6.148 1.00 80.75 200 HIS A C 1
ATOM 1582 O O . HIS A 1 200 ? -1.188 -11.939 5.637 1.00 80.75 200 HIS A O 1
ATOM 1588 N N . ASP A 1 201 ? 0.666 -13.176 5.906 1.00 77.38 201 ASP A N 1
ATOM 1589 C CA . ASP A 1 201 ? 0.278 -14.273 5.005 1.00 77.38 201 ASP A CA 1
ATOM 1590 C C . ASP A 1 201 ? -1.131 -14.795 5.344 1.00 77.38 201 ASP A C 1
ATOM 1592 O O . ASP A 1 201 ? -1.992 -14.926 4.477 1.00 77.38 201 ASP A O 1
ATOM 1596 N N . LEU A 1 202 ? -1.400 -15.017 6.637 1.00 84.31 202 LEU A N 1
ATOM 1597 C CA . LEU A 1 202 ? -2.706 -15.479 7.106 1.00 84.31 202 LEU A CA 1
ATOM 1598 C C . LEU A 1 202 ? -3.825 -14.450 6.866 1.00 84.31 202 LEU A C 1
ATOM 1600 O O . LEU A 1 202 ? -4.948 -14.837 6.545 1.00 84.31 202 LEU A O 1
ATOM 1604 N N . LEU A 1 203 ? -3.551 -13.153 7.037 1.00 88.50 203 LEU A N 1
ATOM 1605 C CA . LEU A 1 203 ? -4.512 -12.088 6.735 1.00 88.50 203 LEU A CA 1
ATOM 1606 C C . LEU A 1 203 ? -4.879 -12.086 5.242 1.00 88.50 203 LEU A C 1
ATOM 1608 O O . LEU A 1 203 ? -6.066 -12.030 4.906 1.00 88.50 203 LEU A O 1
ATOM 1612 N N . ASP A 1 204 ? -3.878 -12.194 4.366 1.00 81.75 204 ASP A N 1
ATOM 1613 C CA . ASP A 1 204 ? -4.067 -12.257 2.915 1.00 81.75 204 ASP A CA 1
ATOM 1614 C C . ASP A 1 204 ? -4.857 -13.497 2.495 1.00 81.75 204 ASP A C 1
ATOM 1616 O O . ASP A 1 204 ? -5.750 -13.410 1.646 1.00 81.75 204 ASP A O 1
ATOM 1620 N N . ASP A 1 205 ? -4.561 -14.648 3.098 1.00 80.25 205 ASP A N 1
ATOM 1621 C CA . ASP A 1 205 ? -5.274 -15.898 2.845 1.00 80.25 205 ASP A CA 1
ATOM 1622 C C . ASP A 1 205 ? -6.752 -15.804 3.220 1.00 80.25 205 ASP A C 1
ATOM 1624 O O . ASP A 1 205 ? -7.601 -16.270 2.461 1.00 80.25 205 ASP A O 1
ATOM 1628 N N . ILE A 1 206 ? -7.078 -15.155 4.341 1.00 86.56 206 ILE A N 1
ATOM 1629 C CA . ILE A 1 206 ? -8.464 -14.933 4.770 1.00 86.56 206 ILE A CA 1
ATOM 1630 C C . ILE A 1 206 ? -9.194 -13.996 3.802 1.00 86.56 206 ILE A C 1
ATOM 1632 O O . ILE A 1 206 ? -10.307 -14.290 3.364 1.00 86.56 206 ILE A O 1
ATOM 1636 N N . TYR A 1 207 ? -8.601 -12.848 3.468 1.00 85.00 207 TYR A N 1
ATOM 1637 C CA . TYR A 1 207 ? -9.304 -11.822 2.695 1.00 85.00 207 TYR A CA 1
ATOM 1638 C C . TYR A 1 207 ? -9.522 -12.240 1.233 1.00 85.00 207 TYR A C 1
ATOM 1640 O O . TYR A 1 207 ? -10.623 -12.109 0.677 1.00 85.00 207 TYR A O 1
ATOM 1648 N N . TRP A 1 208 ? -8.484 -12.797 0.609 1.00 80.88 208 TRP A N 1
ATOM 1649 C CA . TRP A 1 208 ? -8.497 -13.140 -0.810 1.00 80.88 208 TRP A CA 1
ATOM 1650 C C . TRP A 1 208 ? -8.947 -14.567 -1.117 1.00 80.88 208 TRP A C 1
ATOM 1652 O O . TRP A 1 208 ? -9.049 -14.891 -2.308 1.00 80.88 208 TRP A O 1
ATOM 1662 N N . ALA A 1 209 ? -9.237 -15.356 -0.072 1.00 68.69 209 ALA A N 1
ATOM 1663 C CA . ALA A 1 209 ? -9.613 -16.766 -0.084 1.00 68.69 209 ALA A CA 1
ATOM 1664 C C . ALA A 1 209 ? -10.360 -17.195 -1.356 1.00 68.69 209 ALA A C 1
ATOM 1666 O O . ALA A 1 209 ? -11.305 -16.525 -1.779 1.00 68.69 209 ALA A O 1
ATOM 1667 N N . GLU A 1 210 ? -9.954 -18.353 -1.890 1.00 73.69 210 GLU A N 1
ATOM 1668 C CA . GLU A 1 210 ? -10.402 -19.042 -3.117 1.00 73.69 210 GLU A CA 1
ATOM 1669 C C . GLU A 1 210 ? -9.354 -18.993 -4.241 1.00 73.69 210 GLU A C 1
ATOM 1671 O O . GLU A 1 210 ? -9.226 -18.000 -4.956 1.00 73.69 210 GLU A O 1
ATOM 1676 N N . VAL A 1 211 ? -8.667 -20.124 -4.439 1.00 81.31 211 VAL A N 1
ATOM 1677 C CA . VAL A 1 211 ? -7.980 -20.459 -5.691 1.00 81.31 211 VAL A CA 1
ATOM 1678 C C . VAL A 1 211 ? -8.749 -21.590 -6.363 1.00 81.31 211 VAL A C 1
ATOM 1680 O O . VAL A 1 211 ? -8.959 -22.653 -5.779 1.00 81.31 211 VAL A O 1
ATOM 1683 N N . ASP A 1 212 ? -9.213 -21.343 -7.583 1.00 88.50 212 ASP A N 1
ATOM 1684 C CA . ASP A 1 212 ? -9.936 -22.313 -8.401 1.00 88.50 212 ASP A CA 1
ATOM 1685 C C . ASP A 1 212 ? -9.287 -22.355 -9.784 1.00 88.50 212 ASP A C 1
ATOM 1687 O O . ASP A 1 212 ? -9.465 -21.458 -10.607 1.00 88.50 212 ASP A O 1
ATOM 1691 N N . GLU A 1 213 ? -8.536 -23.424 -10.046 1.00 89.94 213 GLU A N 1
ATOM 1692 C CA . GLU A 1 213 ? -7.809 -23.628 -11.301 1.00 89.94 213 GLU A CA 1
ATOM 1693 C C . GLU A 1 213 ? -8.722 -23.518 -12.539 1.00 89.94 213 GLU A C 1
ATOM 1695 O O . GLU A 1 213 ? -8.314 -22.999 -13.581 1.00 89.94 213 GLU A O 1
ATOM 1700 N N . ALA A 1 214 ? -9.973 -23.987 -12.449 1.00 91.94 214 ALA A N 1
ATOM 1701 C CA . ALA A 1 214 ? -10.909 -23.908 -13.564 1.00 91.94 214 ALA A CA 1
ATOM 1702 C C . ALA A 1 214 ? -11.344 -22.461 -13.820 1.00 91.94 214 ALA A C 1
ATOM 1704 O O . ALA A 1 214 ? -11.443 -22.058 -14.982 1.00 91.94 214 ALA A O 1
ATOM 1705 N N . ARG A 1 215 ? -11.551 -21.674 -12.757 1.00 93.38 215 ARG A N 1
ATOM 1706 C CA . ARG A 1 215 ? -11.825 -20.236 -12.879 1.00 93.38 215 ARG A CA 1
ATOM 1707 C C . ARG A 1 215 ? -10.620 -19.473 -13.393 1.00 93.38 215 ARG A C 1
ATOM 1709 O O . ARG A 1 215 ? -10.801 -18.673 -14.295 1.00 93.38 215 ARG A O 1
ATOM 1716 N N . ILE A 1 216 ? -9.409 -19.771 -12.923 1.00 93.88 216 ILE A N 1
ATOM 1717 C CA . ILE A 1 216 ? -8.186 -19.127 -13.425 1.00 93.88 216 ILE A CA 1
ATOM 1718 C C . ILE A 1 216 ? -8.084 -19.299 -14.942 1.00 93.88 216 ILE A C 1
ATOM 1720 O O . ILE A 1 216 ? -7.959 -18.316 -15.670 1.00 93.88 216 ILE A O 1
ATOM 1724 N N . LYS A 1 217 ? -8.237 -20.536 -15.436 1.00 92.56 217 LYS A N 1
ATOM 1725 C CA . LYS A 1 217 ? -8.229 -20.833 -16.881 1.00 92.56 217 LYS A CA 1
ATOM 1726 C C . LYS A 1 217 ? -9.326 -20.109 -17.655 1.00 92.56 217 LYS A C 1
ATOM 1728 O O . LYS A 1 217 ? -9.140 -19.817 -18.833 1.00 92.56 217 LYS A O 1
ATOM 1733 N N . GLN A 1 218 ? -10.484 -19.898 -17.039 1.00 94.31 218 GLN A N 1
ATOM 1734 C CA . GLN A 1 218 ? -11.602 -19.212 -17.673 1.00 94.31 218 GLN A CA 1
ATOM 1735 C C . GLN A 1 218 ? -11.391 -17.694 -17.696 1.00 94.31 218 GLN A C 1
ATOM 1737 O O . GLN A 1 218 ? -11.592 -17.069 -18.734 1.00 94.31 218 GLN A O 1
ATOM 1742 N N . ASN A 1 219 ? -11.014 -17.115 -16.560 1.00 96.12 219 ASN A N 1
ATOM 1743 C CA . ASN A 1 219 ? -10.974 -15.677 -16.342 1.00 96.12 219 ASN A CA 1
ATOM 1744 C C . ASN A 1 219 ? -9.766 -15.033 -17.024 1.00 96.12 219 ASN A C 1
ATOM 1746 O O . ASN A 1 219 ? -9.920 -13.940 -17.562 1.00 96.12 219 ASN A O 1
ATOM 1750 N N . ILE A 1 220 ? -8.621 -15.728 -17.108 1.00 95.75 220 ILE A N 1
ATOM 1751 C CA . ILE A 1 220 ? -7.416 -15.211 -17.781 1.00 95.75 220 ILE A CA 1
ATOM 1752 C C . ILE A 1 220 ? -7.675 -14.803 -19.239 1.00 95.75 220 ILE A C 1
ATOM 1754 O O . ILE A 1 220 ? -7.093 -13.842 -19.722 1.00 95.75 220 ILE A O 1
ATOM 1758 N N . ALA A 1 221 ? -8.627 -15.449 -19.920 1.00 95.00 221 ALA A N 1
ATOM 1759 C CA . ALA A 1 221 ? -9.005 -15.113 -21.293 1.00 95.00 221 ALA A CA 1
ATOM 1760 C C . ALA A 1 221 ? -9.642 -13.714 -21.448 1.00 95.00 221 ALA A C 1
ATOM 1762 O O . ALA A 1 221 ? -9.834 -13.254 -22.574 1.00 95.00 221 ALA A O 1
ATOM 1763 N N . SER A 1 222 ? -10.005 -13.058 -20.341 1.00 95.94 222 SER A N 1
ATOM 1764 C CA . SER A 1 222 ? -10.504 -11.676 -20.331 1.00 95.94 222 SER A CA 1
ATOM 1765 C C . SER A 1 222 ? -9.374 -10.641 -20.288 1.00 95.94 222 SER A C 1
ATOM 1767 O O . SER A 1 222 ? -9.644 -9.468 -20.521 1.00 95.94 222 SER A O 1
ATOM 1769 N N . TYR A 1 223 ? -8.136 -11.082 -20.041 1.00 95.56 223 TYR A N 1
ATOM 1770 C CA . TYR A 1 223 ? -6.940 -10.260 -19.856 1.00 95.56 223 TYR A CA 1
ATOM 1771 C C . TYR A 1 223 ? -5.880 -10.698 -20.877 1.00 95.56 223 TYR A C 1
ATOM 1773 O O . TYR A 1 223 ? -5.000 -11.496 -20.553 1.00 95.56 223 TYR A O 1
ATOM 1781 N N . PRO A 1 224 ? -6.022 -10.310 -22.157 1.00 94.31 224 PRO A N 1
ATOM 1782 C CA . PRO A 1 224 ? -5.239 -10.884 -23.249 1.00 94.31 224 PRO A CA 1
ATOM 1783 C C . PRO A 1 224 ? -3.735 -10.606 -23.146 1.00 94.31 224 PRO A C 1
ATOM 1785 O O . PRO A 1 224 ? -2.954 -11.481 -23.519 1.00 94.31 224 PRO A O 1
ATOM 1788 N N . ASN A 1 225 ? -3.327 -9.443 -22.632 1.00 93.56 225 ASN A N 1
ATOM 1789 C CA . ASN A 1 225 ? -1.915 -9.082 -22.502 1.00 93.56 225 ASN A CA 1
ATOM 1790 C C . ASN A 1 225 ? -1.272 -9.875 -21.362 1.00 93.56 225 ASN A C 1
ATOM 1792 O O . ASN A 1 225 ? -0.209 -10.471 -21.531 1.00 93.56 225 ASN A O 1
ATOM 1796 N N . LEU A 1 226 ? -1.967 -9.968 -20.225 1.00 93.25 226 LEU A N 1
ATOM 1797 C CA . LEU A 1 226 ? -1.563 -10.824 -19.114 1.00 93.25 226 LEU A CA 1
ATOM 1798 C C . LEU A 1 226 ? -1.527 -12.305 -19.534 1.00 93.25 226 LEU A C 1
ATOM 1800 O O . LEU A 1 226 ? -0.592 -13.029 -19.200 1.00 93.25 226 LEU A O 1
ATOM 1804 N N . GLU A 1 227 ? -2.519 -12.766 -20.298 1.00 93.81 227 GLU A N 1
ATOM 1805 C CA . GLU A 1 227 ? -2.583 -14.135 -20.811 1.00 93.81 227 GLU A CA 1
ATOM 1806 C C . GLU A 1 227 ? -1.396 -14.458 -21.727 1.00 93.81 227 GLU A C 1
ATOM 1808 O O . GLU A 1 227 ? -0.791 -15.524 -21.589 1.00 93.81 227 GLU A O 1
ATOM 1813 N N . GLU A 1 228 ? -1.066 -13.565 -22.661 1.00 90.88 228 GLU A N 1
ATOM 1814 C CA . GLU A 1 228 ? 0.084 -13.709 -23.556 1.00 90.88 228 GLU A CA 1
ATOM 1815 C C . GLU A 1 228 ? 1.396 -13.744 -22.770 1.00 90.88 228 GLU A C 1
ATOM 1817 O O . GLU A 1 228 ? 2.193 -14.667 -22.954 1.00 90.88 228 GLU A O 1
ATOM 1822 N N . PHE A 1 229 ? 1.568 -12.811 -21.831 1.00 90.00 229 PHE A N 1
ATOM 1823 C CA . PHE A 1 229 ? 2.759 -12.706 -20.994 1.00 90.00 229 PHE A CA 1
ATOM 1824 C C . PHE A 1 229 ? 3.017 -13.974 -20.167 1.00 90.00 229 PHE A C 1
ATOM 1826 O O . PHE A 1 229 ? 4.143 -14.471 -20.124 1.00 90.00 229 PHE A O 1
ATOM 1833 N N . LEU A 1 230 ? 1.976 -14.549 -19.553 1.00 89.44 230 LEU A N 1
ATOM 1834 C CA . LEU A 1 230 ? 2.093 -15.778 -18.758 1.00 89.44 230 LEU A CA 1
ATOM 1835 C C . LEU A 1 230 ? 2.319 -17.022 -19.634 1.00 89.44 230 LEU A C 1
ATOM 1837 O O . LEU A 1 230 ? 3.104 -17.902 -19.280 1.00 89.44 230 LEU A O 1
ATOM 1841 N N . ARG A 1 231 ? 1.653 -17.114 -20.795 1.00 86.50 231 ARG A N 1
ATOM 1842 C CA . ARG A 1 231 ? 1.664 -18.316 -21.653 1.00 86.50 231 ARG A CA 1
ATOM 1843 C C . ARG A 1 231 ? 3.006 -18.655 -22.279 1.00 86.50 231 ARG A C 1
ATOM 1845 O O . ARG A 1 231 ? 3.174 -19.785 -22.732 1.00 86.50 231 ARG A O 1
ATOM 1852 N N . GLU A 1 232 ? 3.949 -17.727 -22.319 1.00 80.69 232 GLU A N 1
ATOM 1853 C CA . GLU A 1 232 ? 5.304 -18.038 -22.768 1.00 80.69 232 GLU A CA 1
ATOM 1854 C C . GLU A 1 232 ? 6.038 -19.029 -21.845 1.00 80.69 232 GLU A C 1
ATOM 1856 O O . GLU A 1 232 ? 7.009 -19.659 -22.274 1.00 80.69 232 GLU A O 1
ATOM 1861 N N . ARG A 1 233 ? 5.566 -19.222 -20.603 1.00 81.50 233 ARG A N 1
ATOM 1862 C CA . ARG A 1 233 ? 5.993 -20.322 -19.730 1.00 81.50 233 ARG A CA 1
ATOM 1863 C C . ARG A 1 233 ? 4.948 -21.429 -19.700 1.00 81.50 233 ARG A C 1
ATOM 1865 O O . ARG A 1 233 ? 3.873 -21.253 -19.149 1.00 81.50 233 ARG A O 1
ATOM 1872 N N . ASP A 1 234 ? 5.291 -22.618 -20.192 1.00 82.12 234 ASP A N 1
ATOM 1873 C CA . ASP A 1 234 ? 4.378 -23.776 -20.205 1.00 82.12 234 ASP A CA 1
ATOM 1874 C C . ASP A 1 234 ? 3.832 -24.160 -18.806 1.00 82.12 234 ASP A C 1
ATOM 1876 O O . ASP A 1 234 ? 2.758 -24.756 -18.713 1.00 82.12 234 ASP A O 1
ATOM 1880 N N . SER A 1 235 ? 4.555 -23.825 -17.730 1.00 86.56 235 SER A N 1
ATOM 1881 C CA . SER A 1 235 ? 4.234 -24.132 -16.328 1.00 86.56 235 SER A CA 1
ATOM 1882 C C . SER A 1 235 ? 3.523 -23.012 -15.565 1.00 86.56 235 SER A C 1
ATOM 1884 O O . SER A 1 235 ? 3.256 -23.199 -14.382 1.00 86.56 235 SER A O 1
ATOM 1886 N N . TRP A 1 236 ? 3.175 -21.882 -16.198 1.00 89.69 236 TRP A N 1
ATOM 1887 C CA . TRP A 1 236 ? 2.658 -20.693 -15.495 1.00 89.69 236 TRP A CA 1
ATOM 1888 C C . TRP A 1 236 ? 1.495 -21.001 -14.542 1.00 89.69 236 TRP A C 1
ATOM 1890 O O . TRP A 1 236 ? 1.424 -20.472 -13.441 1.00 89.69 236 TRP A O 1
ATOM 1900 N N . LEU A 1 237 ? 0.578 -21.884 -14.944 1.00 90.44 237 LEU A N 1
ATOM 1901 C CA . LEU A 1 237 ? -0.573 -22.231 -14.120 1.00 90.44 237 LEU A CA 1
ATOM 1902 C C . LEU A 1 237 ? -0.182 -23.091 -12.916 1.00 90.44 237 LEU A C 1
ATOM 1904 O O . LEU A 1 237 ? -0.739 -22.902 -11.837 1.00 90.44 237 LEU A O 1
ATOM 1908 N N . ASP A 1 238 ? 0.740 -24.035 -13.108 1.00 87.69 238 ASP A N 1
ATOM 1909 C CA . ASP A 1 238 ? 1.245 -24.867 -12.017 1.00 87.69 238 ASP A CA 1
ATOM 1910 C C . ASP A 1 238 ? 1.975 -23.978 -10.999 1.00 87.69 238 ASP A C 1
ATOM 1912 O O . ASP A 1 238 ? 1.739 -24.124 -9.808 1.00 87.69 238 ASP A O 1
ATOM 1916 N N . GLU A 1 239 ? 2.763 -23.002 -11.467 1.00 86.44 239 GLU A N 1
ATOM 1917 C CA . GLU A 1 239 ? 3.455 -22.008 -10.630 1.00 86.44 239 GLU A CA 1
ATOM 1918 C C . GLU A 1 239 ? 2.459 -21.118 -9.859 1.00 86.44 239 GLU A C 1
ATOM 1920 O O . GLU A 1 239 ? 2.572 -20.963 -8.647 1.00 86.44 239 GLU A O 1
ATOM 1925 N N . LEU A 1 240 ? 1.409 -20.608 -10.515 1.00 85.25 240 LEU A N 1
ATOM 1926 C CA . LEU A 1 240 ? 0.392 -19.775 -9.855 1.00 85.25 240 LEU A CA 1
ATOM 1927 C C . LEU A 1 240 ? -0.485 -20.539 -8.853 1.00 85.25 240 LEU A C 1
ATOM 1929 O O . LEU A 1 240 ? -0.978 -19.958 -7.885 1.00 85.25 240 LEU A O 1
ATOM 1933 N N . THR A 1 241 ? -0.758 -21.815 -9.116 1.00 84.12 241 THR A N 1
ATOM 1934 C CA . THR A 1 241 ? -1.618 -22.645 -8.256 1.00 84.12 241 THR A CA 1
ATOM 1935 C C . THR A 1 241 ? -0.830 -23.426 -7.215 1.00 84.12 241 THR A C 1
ATOM 1937 O O . THR A 1 241 ? -1.435 -24.036 -6.328 1.00 84.12 241 THR A O 1
ATOM 1940 N N . GLU A 1 242 ? 0.503 -23.373 -7.266 1.00 78.69 242 GLU A N 1
ATOM 1941 C CA . GLU A 1 242 ? 1.358 -23.944 -6.240 1.00 78.69 242 GLU A CA 1
ATOM 1942 C C . GLU A 1 242 ? 0.976 -23.336 -4.883 1.00 78.69 242 GLU A C 1
ATOM 1944 O O . GLU A 1 242 ? 0.896 -22.121 -4.698 1.00 78.69 242 GLU A O 1
ATOM 1949 N N . HIS A 1 243 ? 0.608 -24.216 -3.952 1.00 67.44 243 HIS A N 1
ATOM 1950 C CA . HIS A 1 243 ? 0.135 -23.882 -2.606 1.00 67.44 243 HIS A CA 1
ATOM 1951 C C . HIS A 1 243 ? -1.138 -23.014 -2.501 1.00 67.44 243 HIS A C 1
ATOM 1953 O O . HIS A 1 243 ? -1.614 -22.807 -1.389 1.00 67.44 243 HIS A O 1
ATOM 1959 N N . ASN A 1 244 ? -1.776 -22.608 -3.609 1.00 70.31 244 ASN A N 1
ATOM 1960 C CA . ASN A 1 244 ? -2.953 -21.720 -3.641 1.00 70.31 244 ASN A CA 1
ATOM 1961 C C . ASN A 1 244 ? -2.727 -20.331 -3.003 1.00 70.31 244 ASN A C 1
ATOM 1963 O O . ASN A 1 244 ? -3.670 -19.690 -2.533 1.00 70.31 244 ASN A O 1
ATOM 1967 N N . GLU A 1 245 ? -1.487 -19.849 -2.980 1.00 71.25 245 GLU A N 1
ATOM 1968 C CA . GLU A 1 245 ? -1.125 -18.643 -2.221 1.00 71.25 245 GLU A CA 1
ATOM 1969 C C . GLU A 1 245 ? -0.904 -17.413 -3.092 1.00 71.25 245 GLU A C 1
ATOM 1971 O O . GLU A 1 245 ? -0.996 -16.288 -2.597 1.00 71.25 245 GLU A O 1
ATOM 1976 N N . HIS A 1 246 ? -0.606 -17.618 -4.375 1.00 82.50 246 HIS A N 1
ATOM 1977 C CA . HIS A 1 246 ? -0.178 -16.550 -5.263 1.00 82.50 246 HIS A CA 1
ATOM 1978 C C . HIS A 1 246 ? -1.285 -15.500 -5.445 1.00 82.50 246 HIS A C 1
ATOM 1980 O O . HIS A 1 246 ? -2.418 -15.827 -5.814 1.00 82.50 246 HIS A O 1
ATOM 1986 N N . ALA A 1 247 ? -0.958 -14.220 -5.231 1.00 84.88 247 ALA A N 1
ATOM 1987 C CA . ALA A 1 247 ? -1.917 -13.114 -5.310 1.00 84.88 247 ALA A CA 1
ATOM 1988 C C . ALA A 1 247 ? -2.633 -13.079 -6.671 1.00 84.88 247 ALA A C 1
ATOM 1990 O O . ALA A 1 247 ? -3.862 -13.071 -6.731 1.00 84.88 247 ALA A O 1
ATOM 1991 N N . LEU A 1 248 ? -1.878 -13.206 -7.768 1.00 89.88 248 LEU A N 1
ATOM 1992 C CA . LEU A 1 248 ? -2.451 -13.303 -9.114 1.00 89.88 248 LEU A CA 1
ATOM 1993 C C . LEU A 1 248 ? -3.445 -14.469 -9.289 1.00 89.88 248 LEU A C 1
ATOM 1995 O O . LEU A 1 248 ? -4.510 -14.270 -9.875 1.00 89.88 248 LEU A O 1
ATOM 1999 N N . ALA A 1 249 ? -3.163 -15.664 -8.751 1.00 90.12 249 ALA A N 1
ATOM 2000 C CA . ALA A 1 249 ? -4.114 -16.783 -8.779 1.00 90.12 249 ALA A CA 1
ATOM 2001 C C . ALA A 1 249 ? -5.389 -16.471 -7.992 1.00 90.12 249 ALA A C 1
ATOM 2003 O O . ALA A 1 249 ? -6.497 -16.755 -8.462 1.00 90.12 249 ALA A O 1
ATOM 2004 N N . LYS A 1 250 ? -5.250 -15.862 -6.812 1.00 88.50 250 LYS A N 1
ATOM 2005 C CA . LYS A 1 250 ? -6.384 -15.435 -5.986 1.00 88.50 250 LYS A CA 1
ATOM 2006 C C . LYS A 1 250 ? -7.241 -14.405 -6.720 1.00 88.50 250 LYS A C 1
ATOM 2008 O O . LYS A 1 250 ? -8.471 -14.506 -6.683 1.00 88.50 250 LYS A O 1
ATOM 2013 N N . TYR A 1 251 ? -6.631 -13.451 -7.424 1.00 91.81 251 TYR A N 1
ATOM 2014 C CA . TYR A 1 251 ? -7.349 -12.469 -8.238 1.00 91.81 251 TYR A CA 1
ATOM 2015 C C . TYR A 1 251 ? -8.080 -13.141 -9.402 1.00 91.81 251 TYR A C 1
ATOM 2017 O O . TYR A 1 251 ? -9.295 -12.989 -9.523 1.00 91.81 251 TYR A O 1
ATOM 2025 N N . LEU A 1 252 ? -7.388 -13.974 -10.184 1.00 93.62 252 LEU A N 1
ATOM 2026 C CA . LEU A 1 252 ? -7.956 -14.706 -11.325 1.00 93.62 252 LEU A CA 1
ATOM 2027 C C . LEU A 1 252 ? -9.057 -15.706 -10.934 1.00 93.62 252 LEU A C 1
ATOM 2029 O O . LEU A 1 252 ? -9.829 -16.134 -11.786 1.00 93.62 252 LEU A O 1
ATOM 2033 N N . SER A 1 253 ? -9.189 -16.061 -9.657 1.00 93.38 253 SER A N 1
ATOM 2034 C CA . SER A 1 253 ? -10.200 -17.007 -9.160 1.00 93.38 253 SER A CA 1
ATOM 2035 C C . SER A 1 253 ? -11.561 -16.374 -8.826 1.00 93.38 253 SER A C 1
ATOM 2037 O O . SER A 1 253 ? -12.409 -17.022 -8.199 1.00 93.38 253 SER A O 1
ATOM 2039 N N . HIS A 1 254 ? -11.801 -15.118 -9.229 1.00 93.00 254 HIS A N 1
ATOM 2040 C CA . HIS A 1 254 ? -13.055 -14.419 -8.938 1.00 93.00 254 HIS A CA 1
ATOM 2041 C C . HIS A 1 254 ? -14.299 -15.187 -9.468 1.00 93.00 254 HIS A C 1
ATOM 2043 O O . HIS A 1 254 ? -14.312 -15.636 -10.618 1.00 93.00 254 HIS A O 1
ATOM 2049 N N . PRO A 1 255 ? -15.347 -15.384 -8.637 1.00 92.56 255 PRO A N 1
ATOM 2050 C CA . PRO A 1 255 ? -16.522 -16.195 -8.986 1.00 92.56 255 PRO A CA 1
ATOM 2051 C C . PRO A 1 255 ? -17.504 -15.522 -9.945 1.00 92.56 255 PRO A C 1
ATOM 2053 O O . PRO A 1 255 ? -18.245 -16.223 -10.635 1.00 92.56 255 PRO A O 1
ATOM 2056 N N . TYR A 1 256 ? -17.561 -14.192 -9.946 1.00 94.25 256 TYR A N 1
ATOM 2057 C CA . TYR A 1 256 ? -18.549 -13.427 -10.701 1.00 94.25 256 TYR A CA 1
ATOM 2058 C C . TYR A 1 256 ? -17.871 -12.592 -11.775 1.00 94.25 256 TYR A C 1
ATOM 2060 O O . TYR A 1 256 ? -16.792 -12.046 -11.548 1.00 94.25 256 TYR A O 1
ATOM 2068 N N . SER A 1 257 ? -18.523 -12.470 -12.929 1.00 93.81 257 SER A N 1
ATOM 2069 C CA . SER A 1 257 ? -18.197 -11.414 -13.891 1.00 93.81 257 SER A CA 1
ATOM 2070 C C . SER A 1 257 ? -18.607 -10.037 -13.357 1.00 93.81 257 SER A C 1
ATOM 2072 O O . SER A 1 257 ? -19.464 -9.946 -12.475 1.00 93.81 257 SER A O 1
ATOM 2074 N N . GLU A 1 258 ? -18.063 -8.962 -13.936 1.00 93.69 258 GLU A N 1
ATOM 2075 C CA . GLU A 1 258 ? -18.406 -7.578 -13.570 1.00 93.69 258 GLU A CA 1
ATOM 2076 C C . GLU A 1 258 ? -19.928 -7.356 -13.576 1.00 93.69 258 GLU A C 1
ATOM 2078 O O . GLU A 1 258 ? -20.525 -6.967 -12.575 1.00 93.69 258 GLU A O 1
ATOM 2083 N N . SER A 1 259 ? -20.586 -7.755 -14.669 1.00 94.44 259 SER A N 1
ATOM 2084 C CA . SER A 1 259 ? -22.037 -7.609 -14.828 1.00 94.44 259 SER A CA 1
ATOM 2085 C C . SER A 1 259 ? -22.873 -8.408 -13.818 1.00 94.44 259 SER A C 1
ATOM 2087 O O . SER A 1 259 ? -23.984 -8.004 -13.467 1.00 94.44 259 SER A O 1
ATOM 2089 N N . GLU A 1 260 ? -22.378 -9.562 -13.363 1.00 95.38 260 GLU A N 1
ATOM 2090 C CA . GLU A 1 260 ? -23.064 -10.378 -12.359 1.00 95.38 260 GLU A CA 1
ATOM 2091 C C . GLU A 1 260 ? -22.896 -9.792 -10.966 1.00 95.38 260 GLU A C 1
ATOM 2093 O O . GLU A 1 260 ? -23.878 -9.734 -10.224 1.00 95.38 260 GLU A O 1
ATOM 2098 N N . ALA A 1 261 ? -21.685 -9.338 -10.640 1.00 94.12 261 ALA A N 1
ATOM 2099 C CA . ALA A 1 261 ? -21.389 -8.698 -9.373 1.00 94.12 261 ALA A CA 1
ATOM 2100 C C . ALA A 1 261 ? -22.192 -7.398 -9.211 1.00 94.12 261 ALA A C 1
ATOM 2102 O O . ALA A 1 261 ? -22.895 -7.251 -8.216 1.00 94.12 261 ALA A O 1
ATOM 2103 N N . ASP A 1 262 ? -22.224 -6.529 -10.225 1.00 93.50 262 ASP A N 1
ATOM 2104 C CA . ASP A 1 262 ? -23.043 -5.308 -10.212 1.00 93.50 262 ASP A CA 1
ATOM 2105 C C . ASP A 1 262 ? -24.528 -5.598 -9.972 1.00 93.50 262 ASP A C 1
ATOM 2107 O O . ASP A 1 262 ? -25.206 -4.895 -9.221 1.00 93.50 262 ASP A O 1
ATOM 2111 N N . ARG A 1 263 ? -25.053 -6.659 -10.594 1.00 94.94 263 ARG A N 1
ATOM 2112 C CA . ARG A 1 263 ? -26.445 -7.071 -10.400 1.00 94.94 263 ARG A CA 1
ATOM 2113 C C . ARG A 1 263 ? -26.708 -7.516 -8.960 1.00 94.94 263 ARG A C 1
ATOM 2115 O O . ARG A 1 263 ? -27.775 -7.201 -8.445 1.00 94.94 263 ARG A O 1
ATOM 2122 N N . ILE A 1 264 ? -25.777 -8.240 -8.334 1.00 94.19 264 ILE A N 1
ATOM 2123 C CA . ILE A 1 264 ? -25.883 -8.663 -6.927 1.00 94.19 264 ILE A CA 1
ATOM 2124 C C . ILE A 1 264 ? -25.862 -7.440 -6.004 1.00 94.19 264 ILE A C 1
ATOM 2126 O O . ILE A 1 264 ? -26.683 -7.351 -5.098 1.00 94.19 264 ILE A O 1
ATOM 2130 N N . LEU A 1 265 ? -24.983 -6.465 -6.256 1.00 90.50 265 LEU A N 1
ATOM 2131 C CA . LEU A 1 265 ? -24.886 -5.249 -5.436 1.00 90.50 265 LEU A CA 1
ATOM 2132 C C . LEU A 1 265 ? -26.105 -4.328 -5.566 1.00 90.50 265 LEU A C 1
ATOM 2134 O O . LEU A 1 265 ? -26.412 -3.569 -4.652 1.00 90.50 265 LEU A O 1
ATOM 2138 N N . GLN A 1 266 ? -26.824 -4.403 -6.685 1.00 91.62 266 GLN A N 1
ATOM 2139 C CA . GLN A 1 266 ? -28.091 -3.694 -6.880 1.00 91.62 266 GLN A CA 1
ATOM 2140 C C . GLN A 1 266 ? -29.299 -4.438 -6.284 1.00 91.62 266 GLN A C 1
ATOM 2142 O O . GLN A 1 266 ? -30.395 -3.868 -6.227 1.00 91.62 266 GLN A O 1
ATOM 2147 N N . ASP A 1 267 ? -29.130 -5.694 -5.861 1.00 91.88 267 ASP A N 1
ATOM 2148 C CA . ASP A 1 267 ? -30.186 -6.499 -5.260 1.00 91.88 267 ASP A CA 1
ATOM 2149 C C . ASP A 1 267 ? -30.235 -6.292 -3.739 1.00 91.88 267 ASP A C 1
ATOM 2151 O O . ASP A 1 267 ? -29.378 -6.753 -2.984 1.00 91.88 267 ASP A O 1
ATOM 2155 N N . ASN A 1 268 ? -31.284 -5.603 -3.282 1.00 84.25 268 ASN A N 1
ATOM 2156 C CA . ASN A 1 268 ? -31.506 -5.335 -1.860 1.00 84.25 268 ASN A CA 1
ATOM 2157 C C . ASN A 1 268 ? -31.860 -6.596 -1.051 1.00 84.25 268 ASN A C 1
ATOM 2159 O O . ASN A 1 268 ? -31.839 -6.536 0.177 1.00 84.25 268 ASN A O 1
ATOM 2163 N N . ASP A 1 269 ? -32.220 -7.700 -1.716 1.00 90.38 269 ASP A N 1
ATOM 2164 C CA . ASP A 1 269 ? -32.561 -8.972 -1.072 1.00 90.38 269 ASP A CA 1
ATOM 2165 C C . ASP A 1 269 ? -31.373 -9.958 -1.043 1.00 90.38 269 ASP A C 1
ATOM 2167 O O . ASP A 1 269 ? -31.501 -11.042 -0.464 1.00 90.38 269 ASP A O 1
ATOM 2171 N N . ALA A 1 270 ? -30.226 -9.610 -1.644 1.00 86.38 270 ALA A N 1
ATOM 2172 C CA . ALA A 1 270 ? -29.035 -10.457 -1.630 1.00 86.38 270 ALA A CA 1
ATOM 2173 C C . ALA A 1 270 ? -28.492 -10.642 -0.203 1.00 86.38 270 ALA A C 1
ATOM 2175 O O . ALA A 1 270 ? -28.503 -9.726 0.624 1.00 86.38 270 ALA A O 1
ATOM 2176 N N . GLU A 1 271 ? -27.993 -11.844 0.100 1.00 89.25 271 GLU A N 1
ATOM 2177 C CA . GLU A 1 271 ? -27.356 -12.095 1.392 1.00 89.25 271 GLU A CA 1
ATOM 2178 C C . GLU A 1 271 ? -26.074 -11.256 1.514 1.00 89.25 271 GLU A C 1
ATOM 2180 O O . GLU A 1 271 ? -25.306 -11.151 0.561 1.00 89.25 271 GLU A O 1
ATOM 2185 N N . VAL A 1 272 ? -25.784 -10.720 2.706 1.00 84.12 272 VAL A N 1
ATOM 2186 C CA . VAL A 1 272 ? -24.583 -9.890 2.954 1.00 84.12 272 VAL A CA 1
ATOM 2187 C C . VAL A 1 272 ? -23.302 -10.581 2.474 1.00 84.12 272 VAL A C 1
ATOM 2189 O O . VAL A 1 272 ? -22.460 -9.963 1.834 1.00 84.12 272 VAL A O 1
ATOM 2192 N N . LYS A 1 273 ? -23.177 -11.895 2.703 1.00 83.88 273 LYS A N 1
ATOM 2193 C CA . LYS A 1 273 ? -22.026 -12.678 2.226 1.00 83.88 273 LYS A CA 1
ATOM 2194 C C . LYS A 1 273 ? -21.929 -12.734 0.701 1.00 83.88 273 LYS A C 1
ATOM 2196 O O . LYS A 1 273 ? -20.831 -12.810 0.159 1.00 83.88 273 LYS A O 1
ATOM 2201 N N . GLU A 1 274 ? -23.061 -12.745 0.005 1.00 88.81 274 GLU A N 1
ATOM 2202 C CA . GLU A 1 274 ? -23.103 -12.737 -1.456 1.00 88.81 274 GLU A CA 1
ATOM 2203 C C . GLU A 1 274 ? -22.711 -11.360 -2.005 1.00 88.81 274 GLU A C 1
ATOM 2205 O O . GLU A 1 274 ? -21.909 -11.292 -2.936 1.00 88.81 274 GLU A O 1
ATOM 2210 N N . GLN A 1 275 ? -23.181 -10.281 -1.368 1.00 87.44 275 GLN A N 1
ATOM 2211 C CA . GLN A 1 275 ? -22.771 -8.907 -1.674 1.00 87.44 275 GLN A CA 1
ATOM 2212 C C . GLN A 1 275 ? -21.262 -8.712 -1.466 1.00 87.44 275 GLN A C 1
ATOM 2214 O O . GLN A 1 275 ? -20.578 -8.271 -2.382 1.00 87.44 275 GLN A O 1
ATOM 2219 N N . GLN A 1 276 ? -20.705 -9.160 -0.338 1.00 84.94 276 GLN A N 1
ATOM 2220 C CA . GLN A 1 276 ? -19.259 -9.108 -0.077 1.00 84.94 276 GLN A CA 1
ATOM 2221 C C . GLN A 1 276 ? -18.441 -9.870 -1.135 1.00 84.94 276 GLN A C 1
ATOM 2223 O O . GLN A 1 276 ? -17.416 -9.386 -1.616 1.00 84.94 276 GLN A O 1
ATOM 2228 N N . LYS A 1 277 ? -18.901 -11.056 -1.563 1.00 88.62 277 LYS A N 1
ATOM 2229 C CA . LYS A 1 277 ? -18.252 -11.800 -2.658 1.00 88.62 277 LYS A CA 1
ATOM 2230 C C . LYS A 1 277 ? -18.337 -11.065 -3.999 1.00 88.62 277 LYS A C 1
ATOM 2232 O O . LYS A 1 277 ? -17.396 -11.149 -4.792 1.00 88.62 277 LYS A O 1
ATOM 2237 N N . ALA A 1 278 ? -19.438 -10.367 -4.268 1.00 90.62 278 ALA A N 1
ATOM 2238 C CA . ALA A 1 278 ? -19.588 -9.528 -5.453 1.00 90.62 278 ALA A CA 1
ATOM 2239 C C . ALA A 1 278 ? -18.641 -8.318 -5.417 1.00 90.62 278 ALA A C 1
ATOM 2241 O O . ALA A 1 278 ? -17.909 -8.113 -6.384 1.00 90.62 278 ALA A O 1
ATOM 2242 N N . GLU A 1 279 ? -18.553 -7.599 -4.295 1.00 88.25 279 GLU A N 1
ATOM 2243 C CA . GLU A 1 279 ? -17.594 -6.499 -4.100 1.00 88.25 279 GLU A CA 1
ATOM 2244 C C . GLU A 1 279 ? -16.149 -6.967 -4.302 1.00 88.25 279 GLU A C 1
ATOM 2246 O O . GLU A 1 279 ? -15.398 -6.368 -5.075 1.00 88.25 279 GLU A O 1
ATOM 2251 N N . ARG A 1 280 ? -15.768 -8.093 -3.682 1.00 87.38 280 ARG A N 1
ATOM 2252 C CA . ARG A 1 280 ? -14.441 -8.694 -3.875 1.00 87.38 280 ARG A CA 1
ATOM 2253 C C . ARG A 1 280 ? -14.184 -9.086 -5.325 1.00 87.38 280 ARG A C 1
ATOM 2255 O O . ARG A 1 280 ? -13.074 -8.885 -5.807 1.00 87.38 280 ARG A O 1
ATOM 2262 N N . SER A 1 281 ? -15.182 -9.623 -6.027 1.00 91.62 281 SER A N 1
ATOM 2263 C CA . SER A 1 281 ? -15.040 -9.972 -7.447 1.00 91.62 281 SER A CA 1
ATOM 2264 C C . SER A 1 281 ? -14.782 -8.734 -8.303 1.00 91.62 281 SER A C 1
ATOM 2266 O O . SER A 1 281 ? -13.847 -8.751 -9.094 1.00 91.62 281 SER A O 1
ATOM 2268 N N . LEU A 1 282 ? -15.537 -7.645 -8.100 1.00 91.19 282 LEU A N 1
ATOM 2269 C CA . LEU A 1 282 ? -15.295 -6.379 -8.802 1.00 91.19 282 LEU A CA 1
ATOM 2270 C C . LEU A 1 282 ? -13.892 -5.845 -8.530 1.00 91.19 282 LEU A C 1
ATOM 2272 O O . LEU A 1 282 ? -13.206 -5.439 -9.460 1.00 91.19 282 LEU A O 1
ATOM 2276 N N . ARG A 1 283 ? -13.433 -5.897 -7.277 1.00 87.50 283 ARG A N 1
ATOM 2277 C CA . ARG A 1 283 ? -12.086 -5.439 -6.924 1.00 87.50 283 ARG A CA 1
ATOM 2278 C C . ARG A 1 283 ? -10.995 -6.271 -7.601 1.00 87.50 283 ARG A C 1
ATOM 2280 O O . ARG A 1 283 ? -10.073 -5.703 -8.174 1.00 87.50 283 ARG A O 1
ATOM 2287 N N . LYS A 1 284 ? -11.123 -7.604 -7.582 1.00 91.19 284 LYS A N 1
ATOM 2288 C CA . LYS A 1 284 ? -10.215 -8.519 -8.294 1.00 91.19 284 LYS A CA 1
ATOM 2289 C C . LYS A 1 284 ? -10.187 -8.211 -9.795 1.00 91.19 284 LYS A C 1
ATOM 2291 O O . LYS A 1 284 ? -9.107 -8.122 -10.364 1.00 91.19 284 LYS A O 1
ATOM 2296 N N . ILE A 1 285 ? -11.351 -7.990 -10.412 1.00 93.31 285 ILE A N 1
ATOM 2297 C CA . ILE A 1 285 ? -11.459 -7.641 -11.836 1.00 93.31 285 ILE A CA 1
ATOM 2298 C C . ILE A 1 285 ? -10.724 -6.335 -12.139 1.00 93.31 285 ILE A C 1
ATOM 2300 O O . ILE A 1 285 ? -9.916 -6.314 -13.058 1.00 93.31 285 ILE A O 1
ATOM 2304 N N . ARG A 1 286 ? -10.935 -5.281 -11.343 1.00 90.06 286 ARG A N 1
ATOM 2305 C CA . ARG A 1 286 ? -10.269 -3.986 -11.554 1.00 90.06 286 ARG A CA 1
ATOM 2306 C C . ARG A 1 286 ? -8.752 -4.067 -11.392 1.00 90.06 286 ARG A C 1
ATOM 2308 O O . ARG A 1 286 ? -8.032 -3.457 -12.176 1.00 90.06 286 ARG A O 1
ATOM 2315 N N . ILE A 1 287 ? -8.270 -4.850 -10.421 1.00 90.25 287 ILE A N 1
ATOM 2316 C CA . ILE A 1 287 ? -6.836 -5.141 -10.263 1.00 90.25 287 ILE A CA 1
ATOM 2317 C C . ILE A 1 287 ? -6.282 -5.822 -11.517 1.00 90.25 287 ILE A C 1
ATOM 2319 O O . ILE A 1 287 ? -5.246 -5.418 -12.035 1.00 90.25 287 ILE A O 1
ATOM 2323 N N . LEU A 1 288 ? -6.980 -6.836 -12.027 1.00 93.81 288 LEU A N 1
ATOM 2324 C CA . LEU A 1 288 ? -6.550 -7.565 -13.218 1.00 93.81 288 LEU A CA 1
ATOM 2325 C C . LEU A 1 288 ? -6.601 -6.695 -14.479 1.00 93.81 288 LEU A C 1
ATOM 2327 O O . LEU A 1 288 ? -5.668 -6.746 -15.271 1.00 93.81 288 LEU A O 1
ATOM 2331 N N . ASP A 1 289 ? -7.629 -5.855 -14.638 1.00 92.62 289 ASP A N 1
ATOM 2332 C CA . ASP A 1 289 ? -7.705 -4.869 -15.722 1.00 92.62 289 ASP A CA 1
ATOM 2333 C C . ASP A 1 289 ? -6.534 -3.885 -15.652 1.00 92.62 289 ASP A C 1
ATOM 2335 O O . ASP A 1 289 ? -5.988 -3.486 -16.677 1.00 92.62 289 ASP A O 1
ATOM 2339 N N . TYR A 1 290 ? -6.142 -3.471 -14.445 1.00 90.81 290 TYR A N 1
ATOM 2340 C CA . TYR A 1 290 ? -4.972 -2.625 -14.251 1.00 90.81 290 TYR A CA 1
ATOM 2341 C C . TYR A 1 290 ? -3.686 -3.344 -14.658 1.00 90.81 290 TYR A C 1
ATOM 2343 O O . TYR A 1 290 ? -2.943 -2.807 -15.473 1.00 90.81 290 TYR A O 1
ATOM 2351 N N . TYR A 1 291 ? -3.452 -4.567 -14.180 1.00 92.50 291 TYR A N 1
ATOM 2352 C CA . TYR A 1 291 ? -2.264 -5.342 -14.552 1.00 92.50 291 TYR A CA 1
ATOM 2353 C C . TYR A 1 291 ? -2.196 -5.633 -16.055 1.00 92.50 291 TYR A C 1
ATOM 2355 O O . TYR A 1 291 ? -1.129 -5.512 -16.650 1.00 92.50 291 TYR A O 1
ATOM 2363 N N . ASP A 1 292 ? -3.324 -5.951 -16.692 1.00 93.31 292 ASP A N 1
ATOM 2364 C CA . ASP A 1 292 ? -3.392 -6.163 -18.141 1.00 93.31 292 ASP A CA 1
ATOM 2365 C C . ASP A 1 292 ? -3.020 -4.893 -18.925 1.00 93.31 292 ASP A C 1
ATOM 2367 O O . ASP A 1 292 ? -2.297 -4.969 -19.921 1.00 93.31 292 ASP A O 1
ATOM 2371 N N . ARG A 1 293 ? -3.431 -3.711 -18.437 1.00 91.06 293 ARG A N 1
ATOM 2372 C CA . ARG A 1 293 ? -3.007 -2.414 -18.994 1.00 91.06 293 ARG A CA 1
ATOM 2373 C C . ARG A 1 293 ? -1.522 -2.136 -18.779 1.00 91.06 293 ARG A C 1
ATOM 2375 O O . ARG A 1 293 ? -0.882 -1.640 -19.697 1.00 91.06 293 ARG A O 1
ATOM 2382 N N . LEU A 1 294 ? -0.975 -2.448 -17.603 1.00 90.12 294 LEU A N 1
ATOM 2383 C CA . LEU A 1 294 ? 0.457 -2.267 -17.344 1.00 90.12 294 LEU A CA 1
ATOM 2384 C C . LEU A 1 294 ? 1.319 -3.141 -18.265 1.00 90.12 294 LEU A C 1
ATOM 2386 O O . LEU A 1 294 ? 2.413 -2.745 -18.648 1.00 90.12 294 LEU A O 1
ATOM 2390 N N . ILE A 1 295 ? 0.833 -4.325 -18.639 1.00 90.94 295 ILE A N 1
ATOM 2391 C CA . ILE A 1 295 ? 1.541 -5.227 -19.554 1.00 90.94 295 ILE A CA 1
ATOM 2392 C C . ILE A 1 295 ? 1.368 -4.793 -21.018 1.00 90.94 295 ILE A C 1
ATOM 2394 O O . ILE A 1 295 ? 2.272 -5.024 -21.814 1.00 90.94 295 ILE A O 1
ATOM 2398 N N . ASP A 1 296 ? 0.271 -4.111 -21.378 1.00 89.88 296 ASP A N 1
ATOM 2399 C CA . ASP A 1 296 ? -0.007 -3.627 -22.748 1.00 89.88 296 ASP A CA 1
ATOM 2400 C C . ASP A 1 296 ? 1.133 -2.786 -23.339 1.00 89.88 296 ASP A C 1
ATOM 2402 O O . ASP A 1 296 ? 1.356 -2.776 -24.551 1.00 89.88 296 ASP A O 1
ATOM 2406 N N . VAL A 1 297 ? 1.883 -2.075 -22.490 1.00 85.88 297 VAL A N 1
ATOM 2407 C CA . VAL A 1 297 ? 3.000 -1.253 -22.960 1.00 85.88 297 VAL A CA 1
ATOM 2408 C C . VAL A 1 297 ? 4.232 -2.074 -23.330 1.00 85.88 297 VAL A C 1
ATOM 2410 O O . VAL A 1 297 ? 5.130 -1.499 -23.942 1.00 85.88 297 VAL A O 1
ATOM 2413 N N . ILE A 1 298 ? 4.307 -3.360 -22.965 1.00 86.62 298 ILE A N 1
ATOM 2414 C CA . ILE A 1 298 ? 5.453 -4.262 -23.156 1.00 86.62 298 ILE A CA 1
ATOM 2415 C C . ILE A 1 298 ? 5.291 -5.090 -24.430 1.00 86.62 298 ILE A C 1
ATOM 2417 O O . ILE A 1 298 ? 4.348 -5.862 -24.581 1.00 86.62 298 ILE A O 1
ATOM 2421 N N . ASP A 1 299 ? 6.271 -5.003 -25.334 1.00 83.38 299 ASP A N 1
ATOM 2422 C CA . ASP A 1 299 ? 6.331 -5.877 -26.507 1.00 83.38 299 ASP A CA 1
ATOM 2423 C C . ASP A 1 299 ? 6.929 -7.239 -26.126 1.00 83.38 299 ASP A C 1
ATOM 2425 O O . ASP A 1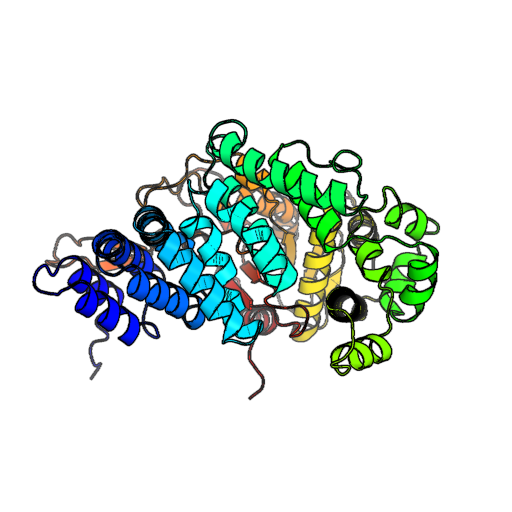 299 ? 8.120 -7.497 -26.320 1.00 83.38 299 ASP A O 1
ATOM 2429 N N . VAL A 1 300 ? 6.089 -8.113 -25.561 1.00 77.06 300 VAL A N 1
ATOM 2430 C CA . VAL A 1 300 ? 6.460 -9.435 -25.015 1.00 77.06 300 VAL A CA 1
ATOM 2431 C C . VAL A 1 300 ? 7.300 -10.266 -25.995 1.00 77.06 300 VAL A C 1
ATOM 2433 O O . VAL A 1 300 ? 8.224 -10.962 -25.583 1.00 77.06 300 VAL A O 1
ATOM 2436 N N . GLY A 1 301 ? 7.048 -10.141 -27.303 1.00 73.69 301 GLY A N 1
ATOM 2437 C CA . GLY A 1 301 ? 7.760 -10.897 -28.333 1.00 73.69 301 GLY A CA 1
ATOM 2438 C C . GLY A 1 301 ? 9.154 -10.368 -28.693 1.00 73.69 301 GLY A C 1
ATOM 2439 O O . GLY A 1 301 ? 9.908 -11.078 -29.366 1.00 73.69 301 GLY A O 1
ATOM 2440 N N . ASN A 1 302 ? 9.501 -9.139 -28.299 1.00 78.88 302 ASN A N 1
ATOM 2441 C CA . ASN A 1 302 ? 10.757 -8.479 -28.676 1.00 78.88 302 ASN A CA 1
ATOM 2442 C C . ASN A 1 302 ? 11.581 -7.966 -27.484 1.00 78.88 302 ASN A C 1
ATOM 2444 O O . ASN A 1 302 ? 12.778 -7.719 -27.652 1.00 78.88 302 ASN A O 1
ATOM 2448 N N . GLU A 1 303 ? 10.978 -7.805 -26.308 1.00 83.56 303 GLU A N 1
ATOM 2449 C CA . GLU A 1 303 ? 11.645 -7.331 -25.095 1.00 83.56 303 GLU A CA 1
ATOM 2450 C C . GLU A 1 303 ? 12.116 -8.497 -24.207 1.00 83.56 303 GLU A C 1
ATOM 2452 O O . GLU A 1 303 ? 11.427 -9.517 -24.097 1.00 83.56 303 GLU A O 1
ATOM 2457 N N . PRO A 1 304 ? 13.288 -8.378 -23.552 1.00 78.62 304 PRO A N 1
ATOM 2458 C CA . PRO A 1 304 ? 13.712 -9.347 -22.554 1.00 78.62 304 PRO A CA 1
ATOM 2459 C C . PRO A 1 304 ? 12.826 -9.159 -21.320 1.00 78.62 304 PRO A C 1
ATOM 2461 O O . PRO A 1 304 ? 12.971 -8.199 -20.583 1.00 78.62 304 PRO A O 1
ATOM 2464 N N . THR A 1 305 ? 11.849 -10.044 -21.149 1.00 80.75 305 THR A N 1
ATOM 2465 C CA . THR A 1 305 ? 10.901 -10.014 -20.020 1.00 80.75 305 THR A CA 1
ATOM 2466 C C . THR A 1 305 ? 11.120 -11.195 -19.077 1.00 80.75 305 THR A C 1
ATOM 2468 O O . THR A 1 305 ? 10.215 -11.594 -18.353 1.00 80.75 305 THR A O 1
ATOM 2471 N N . GLY A 1 306 ? 12.302 -11.814 -19.137 1.00 78.88 306 GLY A N 1
ATOM 2472 C CA . GLY A 1 306 ? 12.588 -13.082 -18.477 1.00 78.88 306 GLY A CA 1
ATOM 2473 C C . GLY A 1 306 ? 12.557 -12.965 -16.959 1.00 78.88 306 GLY A C 1
ATOM 2474 O O . GLY A 1 306 ? 11.826 -13.717 -16.320 1.00 78.88 306 GLY A O 1
ATOM 2475 N N . GLU A 1 307 ? 13.303 -12.018 -16.383 1.00 85.12 307 GLU A N 1
ATOM 2476 C CA . GLU A 1 307 ? 13.360 -11.887 -14.922 1.00 85.12 307 GLU A CA 1
ATOM 2477 C C . GLU A 1 307 ? 12.071 -11.263 -14.379 1.00 85.12 307 GLU A C 1
ATOM 2479 O O . GLU A 1 307 ? 11.568 -11.694 -13.348 1.00 85.12 307 GLU A O 1
ATOM 2484 N N . LEU A 1 308 ? 11.478 -10.305 -15.089 1.00 87.50 308 LEU A N 1
ATOM 2485 C CA . LEU A 1 308 ? 10.222 -9.649 -14.736 1.00 87.50 308 LEU A CA 1
ATOM 2486 C C . LEU A 1 308 ? 9.075 -10.658 -14.707 1.00 87.50 308 LEU A C 1
ATOM 2488 O O . LEU A 1 308 ? 8.261 -10.659 -13.786 1.00 87.50 308 LEU A O 1
ATOM 2492 N N . ARG A 1 309 ? 9.026 -11.562 -15.689 1.00 88.25 309 ARG A N 1
ATOM 2493 C CA . ARG A 1 309 ? 8.034 -12.638 -15.727 1.00 88.25 309 ARG A CA 1
ATOM 2494 C C . ARG A 1 309 ? 8.253 -13.662 -14.635 1.00 88.25 309 ARG A C 1
ATOM 2496 O O . ARG A 1 309 ? 7.283 -14.079 -14.009 1.00 88.25 309 ARG A O 1
ATOM 2503 N N . ASP A 1 310 ? 9.499 -14.053 -14.406 1.00 86.94 310 ASP A N 1
ATOM 2504 C CA . ASP A 1 310 ? 9.833 -14.986 -13.337 1.00 86.94 310 ASP A CA 1
ATOM 2505 C C . ASP A 1 310 ? 9.456 -14.389 -11.973 1.00 86.94 310 ASP A C 1
ATOM 2507 O O . ASP A 1 310 ? 8.844 -15.076 -11.164 1.00 86.94 310 ASP A O 1
ATOM 2511 N N . ARG A 1 311 ? 9.704 -13.089 -11.758 1.00 87.44 311 ARG A N 1
ATOM 2512 C CA . ARG A 1 311 ? 9.270 -12.348 -10.563 1.00 87.44 311 ARG A CA 1
ATOM 2513 C C . ARG A 1 311 ? 7.745 -12.236 -10.453 1.00 87.44 311 ARG A C 1
ATOM 2515 O O . ARG A 1 311 ? 7.224 -12.297 -9.348 1.00 87.44 311 ARG A O 1
ATOM 2522 N N . LEU A 1 312 ? 7.022 -12.100 -11.569 1.00 88.56 312 LEU A N 1
ATOM 2523 C CA . LEU A 1 312 ? 5.551 -12.060 -11.578 1.00 88.56 312 LEU A CA 1
ATOM 2524 C C . LEU A 1 312 ? 4.916 -13.412 -11.212 1.00 88.56 312 LEU A C 1
ATOM 2526 O O . LEU A 1 312 ? 3.790 -13.435 -10.721 1.00 88.56 312 LEU A O 1
ATOM 2530 N N . LEU A 1 313 ? 5.604 -14.521 -11.492 1.00 86.69 313 LEU A N 1
ATOM 2531 C CA . LEU A 1 313 ? 5.172 -15.886 -11.163 1.00 86.69 313 LEU A CA 1
ATOM 2532 C C . LEU A 1 313 ? 5.698 -16.360 -9.799 1.00 86.69 313 LEU A C 1
ATOM 2534 O O . LEU A 1 313 ? 5.164 -17.306 -9.219 1.00 86.69 313 LEU A O 1
ATOM 2538 N N . ASP A 1 314 ? 6.742 -15.710 -9.286 1.00 82.88 314 ASP A N 1
ATOM 2539 C CA . ASP A 1 314 ? 7.328 -15.989 -7.983 1.00 82.88 314 ASP A CA 1
ATOM 2540 C C . ASP A 1 314 ? 6.607 -15.203 -6.883 1.00 82.88 314 ASP A C 1
ATOM 2542 O O . ASP A 1 314 ? 6.678 -13.977 -6.801 1.00 82.88 314 ASP A O 1
ATOM 2546 N N . ARG A 1 315 ? 5.933 -15.922 -5.980 1.00 75.94 315 ARG A N 1
ATOM 2547 C CA . ARG A 1 315 ? 5.125 -15.313 -4.912 1.00 75.94 315 ARG A CA 1
ATOM 2548 C C . ARG A 1 315 ? 5.887 -14.241 -4.103 1.00 75.94 315 ARG A C 1
ATOM 2550 O O . ARG A 1 315 ? 5.324 -13.161 -3.933 1.00 75.94 315 ARG A O 1
ATOM 2557 N N . PRO A 1 316 ? 7.113 -14.479 -3.592 1.00 75.00 316 PRO A N 1
ATOM 2558 C CA . PRO A 1 316 ? 7.865 -13.465 -2.846 1.00 75.00 316 PRO A CA 1
ATOM 2559 C C . PRO A 1 316 ? 8.236 -12.218 -3.656 1.00 75.00 316 PRO A C 1
ATOM 2561 O O . PRO A 1 316 ? 8.467 -11.163 -3.070 1.00 75.00 316 PRO A O 1
ATOM 2564 N N . GLN A 1 317 ? 8.334 -12.325 -4.982 1.00 80.06 317 GLN A N 1
ATOM 2565 C CA . GLN A 1 317 ? 8.733 -11.226 -5.864 1.00 80.06 317 GLN A CA 1
ATOM 2566 C C . GLN A 1 317 ? 7.553 -10.574 -6.595 1.00 80.06 317 GLN A C 1
ATOM 2568 O O . GLN A 1 317 ? 7.752 -9.554 -7.254 1.00 80.06 317 GLN A O 1
ATOM 2573 N N . PHE A 1 318 ? 6.333 -11.095 -6.431 1.00 84.50 318 PHE A N 1
ATOM 2574 C CA . PHE A 1 318 ? 5.142 -10.622 -7.132 1.00 84.50 318 PHE A CA 1
ATOM 2575 C C . PHE A 1 318 ? 4.941 -9.105 -7.009 1.00 84.50 318 PHE A C 1
ATOM 2577 O O . PHE A 1 318 ? 4.853 -8.411 -8.019 1.00 84.50 318 PHE A O 1
ATOM 2584 N N . GLU A 1 319 ? 4.945 -8.559 -5.790 1.00 81.75 319 GLU A N 1
ATOM 2585 C CA . GLU A 1 319 ? 4.744 -7.116 -5.585 1.00 81.75 319 GLU A CA 1
ATOM 2586 C C . GLU A 1 319 ? 5.896 -6.268 -6.142 1.00 81.75 319 GLU A C 1
ATOM 2588 O O . GLU A 1 319 ? 5.688 -5.129 -6.565 1.00 81.75 319 GLU A O 1
ATOM 2593 N N . LYS A 1 320 ? 7.112 -6.828 -6.197 1.00 84.19 320 LYS A N 1
ATOM 2594 C CA . LYS A 1 320 ? 8.249 -6.179 -6.856 1.00 84.19 320 LYS A CA 1
ATOM 2595 C C . LYS A 1 320 ? 8.019 -6.105 -8.370 1.00 84.19 320 LYS A C 1
ATOM 2597 O O . LYS A 1 320 ? 8.173 -5.035 -8.949 1.00 84.19 320 LYS A O 1
ATOM 2602 N N . ALA A 1 321 ? 7.566 -7.199 -8.987 1.00 89.69 321 ALA A N 1
ATOM 2603 C CA . ALA A 1 321 ? 7.220 -7.224 -10.408 1.00 89.69 321 ALA A CA 1
ATOM 2604 C C . ALA A 1 321 ? 6.092 -6.236 -10.742 1.00 89.69 321 ALA A C 1
ATOM 2606 O O . ALA A 1 321 ? 6.165 -5.541 -11.753 1.00 89.69 321 ALA A O 1
ATOM 2607 N N . ILE A 1 322 ? 5.070 -6.122 -9.883 1.00 90.06 322 ILE A N 1
ATOM 2608 C CA . ILE A 1 322 ? 4.016 -5.113 -10.056 1.00 90.06 322 ILE A CA 1
ATOM 2609 C C . ILE A 1 322 ? 4.599 -3.698 -9.981 1.00 90.06 322 ILE A C 1
ATOM 2611 O O . ILE A 1 322 ? 4.306 -2.890 -10.858 1.00 90.06 322 ILE A O 1
ATOM 2615 N N . ALA A 1 323 ? 5.456 -3.400 -8.998 1.00 89.12 323 ALA A N 1
ATOM 2616 C CA . ALA A 1 323 ? 6.115 -2.096 -8.899 1.00 89.12 323 ALA A CA 1
ATOM 2617 C C . ALA A 1 323 ? 6.905 -1.749 -10.171 1.00 89.12 323 ALA A C 1
ATOM 2619 O O . ALA A 1 323 ? 6.846 -0.621 -10.659 1.00 89.12 323 ALA A O 1
ATOM 2620 N N . GLU A 1 324 ? 7.617 -2.726 -10.730 1.00 91.62 324 GLU A N 1
ATOM 2621 C CA . GLU A 1 324 ? 8.369 -2.560 -11.973 1.00 91.62 324 GLU A CA 1
ATOM 2622 C C . GLU A 1 324 ? 7.463 -2.242 -13.162 1.00 91.62 324 GLU A C 1
ATOM 2624 O O . GLU A 1 324 ? 7.726 -1.292 -13.901 1.00 91.62 324 GLU A O 1
ATOM 2629 N N . LEU A 1 325 ? 6.359 -2.979 -13.307 1.00 92.00 325 LEU A N 1
ATOM 2630 C CA . LEU A 1 325 ? 5.357 -2.741 -14.345 1.00 92.00 325 LEU A CA 1
ATOM 2631 C C . LEU A 1 325 ? 4.736 -1.336 -14.248 1.00 92.00 325 LEU A C 1
ATOM 2633 O O . LEU A 1 325 ? 4.601 -0.655 -15.265 1.00 92.00 325 LEU A O 1
ATOM 2637 N N . GLU A 1 326 ? 4.403 -0.872 -13.039 1.00 91.56 326 GLU A N 1
ATOM 2638 C CA . GLU A 1 326 ? 3.841 0.468 -12.800 1.00 91.56 326 GLU A CA 1
ATOM 2639 C C . GLU A 1 326 ? 4.800 1.585 -13.217 1.00 91.56 326 GLU A C 1
ATOM 2641 O O . GLU A 1 326 ? 4.407 2.553 -13.874 1.00 91.56 326 GLU A O 1
ATOM 2646 N N . VAL A 1 327 ? 6.076 1.438 -12.864 1.00 91.94 327 VAL A N 1
ATOM 2647 C CA . VAL A 1 327 ? 7.116 2.406 -13.216 1.00 91.94 327 VAL A CA 1
ATOM 2648 C C . VAL A 1 327 ? 7.376 2.401 -14.719 1.00 91.94 327 VAL A C 1
ATOM 2650 O O . VAL A 1 327 ? 7.473 3.470 -15.321 1.00 91.94 327 VAL A O 1
ATOM 2653 N N . VAL A 1 328 ? 7.462 1.228 -15.353 1.00 92.38 328 VAL A N 1
ATOM 2654 C CA . VAL A 1 328 ? 7.661 1.124 -16.806 1.00 92.38 328 VAL A CA 1
ATOM 2655 C C . VAL A 1 328 ? 6.514 1.796 -17.559 1.00 92.38 328 VAL A C 1
ATOM 2657 O O . VAL A 1 328 ? 6.779 2.588 -18.468 1.00 92.38 328 VAL A O 1
ATOM 2660 N N . ASP A 1 329 ? 5.262 1.549 -17.168 1.00 90.94 329 ASP A N 1
ATOM 2661 C CA . ASP A 1 329 ? 4.097 2.229 -17.742 1.00 90.94 329 ASP A CA 1
ATOM 2662 C C . ASP A 1 329 ? 4.185 3.755 -17.568 1.00 90.94 329 ASP A C 1
ATOM 2664 O O . ASP A 1 329 ? 4.112 4.499 -18.553 1.00 90.94 329 ASP A O 1
ATOM 2668 N N . ALA A 1 330 ? 4.419 4.232 -16.341 1.00 90.31 330 ALA A N 1
ATOM 2669 C CA . ALA A 1 330 ? 4.528 5.659 -16.038 1.00 90.31 330 ALA A CA 1
ATOM 2670 C C . ALA A 1 330 ? 5.618 6.351 -16.869 1.00 90.31 330 ALA A C 1
ATOM 2672 O O . ALA A 1 330 ? 5.397 7.405 -17.475 1.00 90.31 330 ALA A O 1
ATOM 2673 N N . LEU A 1 331 ? 6.791 5.727 -16.975 1.00 92.25 331 LEU A N 1
ATOM 2674 C CA . LEU A 1 331 ? 7.894 6.256 -17.765 1.00 92.25 331 LEU A CA 1
ATOM 2675 C C . LEU A 1 331 ? 7.597 6.204 -19.269 1.00 92.25 331 LEU A C 1
ATOM 2677 O O . LEU A 1 331 ? 7.922 7.152 -19.985 1.00 92.25 331 LEU A O 1
ATOM 2681 N N . ARG A 1 332 ? 6.952 5.150 -19.786 1.00 91.56 332 ARG A N 1
ATOM 2682 C CA . ARG A 1 332 ? 6.587 5.062 -21.213 1.00 91.56 332 ARG A CA 1
ATOM 2683 C C . ARG A 1 332 ? 5.526 6.087 -21.609 1.00 91.56 332 ARG A C 1
ATOM 2685 O O . ARG A 1 332 ? 5.600 6.606 -22.730 1.00 91.56 332 ARG A O 1
ATOM 2692 N N . ARG A 1 333 ? 4.610 6.454 -20.708 1.00 89.00 333 ARG A N 1
ATOM 2693 C CA . ARG A 1 333 ? 3.643 7.541 -20.940 1.00 89.00 333 ARG A CA 1
ATOM 2694 C C . ARG A 1 333 ? 4.335 8.876 -21.236 1.00 89.00 333 ARG A C 1
ATOM 2696 O O . ARG A 1 333 ? 3.983 9.530 -22.217 1.00 89.00 333 ARG A O 1
ATOM 2703 N N . GLU A 1 334 ? 5.376 9.225 -20.480 1.00 89.94 334 GLU A N 1
ATOM 2704 C CA . GLU A 1 334 ? 6.051 10.530 -20.591 1.00 89.94 334 GLU A CA 1
ATOM 2705 C C . GLU A 1 334 ? 7.287 10.549 -21.512 1.00 89.94 334 GLU A C 1
ATOM 2707 O O . GLU A 1 334 ? 7.615 11.568 -22.145 1.00 89.94 334 GLU A O 1
ATOM 2712 N N . PHE A 1 335 ? 8.009 9.431 -21.605 1.00 90.25 335 PHE A N 1
ATOM 2713 C CA . PHE A 1 335 ? 9.284 9.331 -22.323 1.00 90.25 335 PHE A CA 1
ATOM 2714 C C . PHE A 1 335 ? 9.220 8.503 -23.605 1.00 90.25 335 PHE A C 1
ATOM 2716 O O . PHE A 1 335 ? 10.115 8.662 -24.441 1.00 90.25 335 PHE A O 1
ATOM 2723 N N . HIS A 1 336 ? 8.183 7.675 -23.780 1.00 86.38 336 HIS A N 1
ATOM 2724 C CA . HIS A 1 336 ? 7.921 6.758 -24.903 1.00 86.38 336 HIS A CA 1
ATOM 2725 C C . HIS A 1 336 ? 8.970 5.664 -25.156 1.00 86.38 336 HIS A C 1
ATOM 2727 O O . HIS A 1 336 ? 8.603 4.538 -25.468 1.00 86.38 336 HIS A O 1
ATOM 2733 N N . THR A 1 337 ? 10.265 5.965 -25.051 1.00 88.44 337 THR A N 1
ATOM 2734 C CA . THR A 1 337 ? 11.362 5.016 -25.277 1.00 88.44 337 THR A CA 1
ATOM 2735 C C . THR A 1 337 ? 11.995 4.623 -23.947 1.00 88.44 337 THR A C 1
ATOM 2737 O O . THR A 1 337 ? 12.900 5.303 -23.450 1.00 88.44 337 THR A O 1
ATOM 2740 N N . VAL A 1 338 ? 11.482 3.531 -23.389 1.00 91.56 338 VAL A N 1
ATOM 2741 C CA . VAL A 1 338 ? 11.994 2.874 -22.184 1.00 91.56 338 VAL A CA 1
ATOM 2742 C C . VAL A 1 338 ? 12.341 1.442 -22.567 1.00 91.56 338 VAL A C 1
ATOM 2744 O O . VAL A 1 338 ? 11.481 0.746 -23.099 1.00 91.56 338 VAL A O 1
ATOM 2747 N N . GLU A 1 339 ? 13.579 1.017 -22.351 1.00 90.75 339 GLU A N 1
ATOM 2748 C CA . GLU A 1 339 ? 14.020 -0.373 -22.516 1.00 90.75 339 GLU A CA 1
ATOM 2749 C C . GLU A 1 339 ? 13.784 -1.123 -21.198 1.00 90.75 339 GLU A C 1
ATOM 2751 O O . GLU A 1 339 ? 14.154 -0.607 -20.145 1.00 90.75 339 GLU A O 1
ATOM 2756 N N . VAL A 1 340 ? 13.171 -2.307 -21.255 1.00 89.81 340 VAL A N 1
ATOM 2757 C CA . VAL A 1 340 ? 12.962 -3.203 -20.101 1.00 89.81 340 VAL A CA 1
ATOM 2758 C C . VAL A 1 340 ? 14.138 -4.175 -20.006 1.00 89.81 340 VAL A C 1
ATOM 2760 O O . VAL A 1 340 ? 14.630 -4.635 -21.037 1.00 89.81 340 VAL A O 1
ATOM 2763 N N . GLU A 1 341 ? 14.624 -4.414 -18.788 1.00 86.50 341 GLU A N 1
ATOM 2764 C CA . GLU A 1 341 ? 15.751 -5.304 -18.455 1.00 86.50 341 GLU A CA 1
ATOM 2765 C C . GLU A 1 341 ? 17.014 -5.145 -19.335 1.00 86.50 341 GLU A C 1
ATOM 2767 O O . GLU A 1 341 ? 17.593 -6.138 -19.804 1.00 86.50 341 GLU A O 1
ATOM 2772 N N . PRO A 1 342 ? 17.493 -3.917 -19.620 1.00 86.88 342 PRO A N 1
ATOM 2773 C CA . PRO A 1 342 ? 18.667 -3.740 -20.459 1.00 86.88 342 PRO A CA 1
ATOM 2774 C C . PRO A 1 342 ? 19.943 -4.183 -19.734 1.00 86.88 342 PRO A C 1
ATOM 2776 O O . PRO A 1 342 ? 20.201 -3.828 -18.584 1.00 86.88 342 PRO A O 1
ATOM 2779 N N . THR A 1 343 ? 20.807 -4.903 -20.449 1.00 84.38 343 THR A N 1
ATOM 2780 C CA . THR A 1 343 ? 22.147 -5.250 -19.959 1.00 84.38 343 THR A CA 1
ATOM 2781 C C . THR A 1 343 ? 23.034 -4.009 -19.869 1.00 84.38 343 THR A C 1
ATOM 2783 O O . THR A 1 343 ? 23.125 -3.223 -20.822 1.00 84.38 343 THR A O 1
ATOM 2786 N N . ILE A 1 344 ? 23.753 -3.866 -18.756 1.00 79.50 344 ILE A N 1
ATOM 2787 C CA . ILE A 1 344 ? 24.711 -2.775 -18.565 1.00 79.50 344 ILE A CA 1
ATOM 2788 C C . ILE A 1 344 ? 25.943 -3.003 -19.472 1.00 79.50 344 ILE A C 1
ATOM 2790 O O . ILE A 1 344 ? 26.537 -4.082 -19.476 1.00 79.50 344 ILE A O 1
ATOM 2794 N N . PRO A 1 345 ? 26.371 -2.021 -20.287 1.00 77.62 345 PRO A N 1
ATOM 2795 C CA . PRO A 1 345 ? 27.547 -2.167 -21.134 1.00 77.62 345 PRO A CA 1
ATOM 2796 C C . PRO A 1 345 ? 28.825 -2.398 -20.321 1.00 77.62 345 PRO A C 1
ATOM 2798 O O . PRO A 1 345 ? 29.167 -1.610 -19.450 1.00 77.62 345 PRO A O 1
ATOM 2801 N N . GLY A 1 346 ? 29.601 -3.423 -20.683 1.00 69.50 346 GLY A N 1
ATOM 2802 C CA . GLY A 1 346 ? 30.929 -3.662 -20.102 1.00 69.50 346 GLY A CA 1
ATOM 2803 C C . GLY A 1 346 ? 30.950 -4.558 -18.861 1.00 69.50 346 GLY A C 1
ATOM 2804 O O . GLY A 1 346 ? 32.042 -4.917 -18.417 1.00 69.50 346 GLY A O 1
ATOM 2805 N N . THR A 1 347 ? 29.791 -4.987 -18.366 1.00 67.75 347 THR A N 1
ATOM 2806 C CA . THR A 1 347 ? 29.665 -5.992 -17.306 1.00 67.75 347 THR A CA 1
ATOM 2807 C C . THR A 1 347 ? 29.726 -7.409 -17.893 1.00 67.75 347 THR A C 1
ATOM 2809 O O . THR A 1 347 ? 29.567 -7.624 -19.104 1.00 67.75 347 THR A O 1
ATOM 2812 N N . ALA A 1 348 ? 30.020 -8.412 -17.056 1.00 60.28 348 ALA A N 1
ATOM 2813 C CA . ALA A 1 348 ? 29.702 -9.791 -17.429 1.00 60.28 348 ALA A CA 1
ATOM 2814 C C . ALA A 1 348 ? 28.181 -9.826 -17.601 1.00 60.28 348 ALA A C 1
ATOM 2816 O O . ALA A 1 348 ? 27.506 -9.325 -16.714 1.00 60.28 348 ALA A O 1
ATOM 2817 N N . GLY A 1 349 ? 27.670 -10.315 -18.736 1.00 56.62 349 GLY A N 1
ATOM 2818 C CA . GLY A 1 349 ? 26.304 -10.070 -19.239 1.00 56.62 349 GLY A CA 1
ATOM 2819 C C . GLY A 1 349 ? 25.112 -10.520 -18.379 1.00 56.62 349 GLY A C 1
ATOM 2820 O O . GLY A 1 349 ? 24.028 -10.664 -18.928 1.00 56.62 349 GLY A O 1
ATOM 2821 N N . ASP A 1 350 ? 25.328 -10.728 -17.086 1.00 60.47 350 ASP A N 1
ATOM 2822 C CA . ASP A 1 350 ? 24.366 -11.014 -16.035 1.00 60.47 350 ASP A CA 1
ATOM 2823 C C . ASP A 1 350 ? 23.988 -9.744 -15.223 1.00 60.47 350 ASP A C 1
ATOM 2825 O O . ASP A 1 350 ? 23.018 -9.790 -14.481 1.00 60.47 350 ASP A O 1
ATOM 2829 N N . SER A 1 351 ? 24.706 -8.606 -15.336 1.00 68.44 351 SER A N 1
ATOM 2830 C CA . SER A 1 351 ? 24.279 -7.346 -14.682 1.00 68.44 351 SER A CA 1
ATOM 2831 C C . SER A 1 351 ? 23.246 -6.597 -15.543 1.00 68.44 351 SER A C 1
ATOM 2833 O O . SER A 1 351 ? 23.596 -6.006 -16.576 1.00 68.44 351 SER A O 1
ATOM 2835 N N . GLN A 1 352 ? 21.984 -6.607 -15.110 1.00 77.62 352 GLN A N 1
ATOM 2836 C CA . GLN A 1 352 ? 20.854 -5.881 -15.704 1.00 77.62 352 GLN A CA 1
ATOM 2837 C C . GLN A 1 352 ? 20.297 -4.857 -14.704 1.00 77.62 352 GLN A C 1
ATOM 2839 O O . GLN A 1 352 ? 20.423 -5.041 -13.497 1.00 77.62 352 GLN A O 1
ATOM 2844 N N . VAL A 1 353 ? 19.704 -3.778 -15.217 1.00 84.44 353 VAL A N 1
ATOM 2845 C CA . VAL A 1 353 ? 18.822 -2.895 -14.430 1.00 84.44 353 VAL A CA 1
ATOM 2846 C C . VAL A 1 353 ? 17.377 -3.151 -14.837 1.00 84.44 353 VAL A C 1
ATOM 2848 O O . VAL A 1 353 ? 17.148 -3.643 -15.941 1.00 84.44 353 VAL A O 1
ATOM 2851 N N . ASP A 1 354 ? 16.406 -2.767 -14.012 1.00 88.81 354 ASP A N 1
ATOM 2852 C CA . ASP A 1 354 ? 14.995 -3.025 -14.319 1.00 88.81 354 ASP A CA 1
ATOM 2853 C C . ASP A 1 354 ? 14.527 -2.287 -15.589 1.00 88.81 354 ASP A C 1
ATOM 2855 O O . ASP A 1 354 ? 13.857 -2.874 -16.444 1.00 88.81 354 ASP A O 1
ATOM 2859 N N . CYS A 1 355 ? 14.910 -1.014 -15.778 1.00 91.19 355 CYS A N 1
ATOM 2860 C CA . CYS A 1 355 ? 14.655 -0.322 -17.046 1.00 91.19 355 CYS A CA 1
ATOM 2861 C C . CYS A 1 355 ? 15.629 0.827 -17.368 1.00 91.19 355 CYS A C 1
ATOM 2863 O O . CYS A 1 355 ? 16.449 1.250 -16.552 1.00 91.19 355 CYS A O 1
ATOM 2865 N N . LYS A 1 356 ? 15.558 1.342 -18.603 1.00 92.06 356 LYS A N 1
ATOM 2866 C CA . LYS A 1 356 ? 16.383 2.465 -19.077 1.00 92.06 356 LYS A CA 1
ATOM 2867 C C . LYS A 1 356 ? 15.623 3.413 -19.992 1.00 92.06 356 LYS A C 1
ATOM 2869 O O . LYS A 1 356 ? 15.056 3.000 -21.000 1.00 92.06 356 LYS A O 1
ATOM 2874 N N . ILE A 1 357 ? 15.707 4.710 -19.714 1.00 93.06 357 ILE A N 1
ATOM 2875 C CA . ILE A 1 357 ? 15.155 5.775 -20.558 1.00 93.06 357 ILE A CA 1
ATOM 2876 C C . ILE A 1 357 ? 16.217 6.221 -21.568 1.00 93.06 357 ILE A C 1
ATOM 2878 O O . ILE A 1 357 ? 17.319 6.619 -21.192 1.00 93.06 357 ILE A O 1
ATOM 2882 N N . THR A 1 358 ? 15.884 6.193 -22.861 1.00 89.38 358 THR A N 1
ATOM 2883 C CA . THR A 1 358 ? 16.837 6.510 -23.947 1.00 89.38 358 THR A CA 1
ATOM 2884 C C . THR A 1 358 ? 16.515 7.791 -24.717 1.00 89.38 358 THR A C 1
ATOM 2886 O O . THR A 1 358 ? 17.263 8.166 -25.619 1.00 89.38 358 THR A O 1
ATOM 2889 N N . SER A 1 359 ? 15.389 8.451 -24.426 1.00 85.50 359 SER A N 1
ATOM 2890 C CA . SER A 1 359 ? 14.942 9.664 -25.136 1.00 85.50 359 SER A CA 1
ATOM 2891 C C . SER A 1 359 ? 15.605 10.952 -24.643 1.00 85.50 359 SER A C 1
ATOM 2893 O O . SER A 1 359 ? 15.387 12.019 -25.223 1.00 85.50 359 SER A O 1
ATOM 2895 N N . THR A 1 360 ? 16.396 10.871 -23.580 1.00 84.19 360 THR A N 1
ATOM 2896 C CA . THR A 1 360 ? 17.113 11.982 -22.956 1.00 84.19 360 THR A CA 1
ATOM 2897 C C . THR A 1 360 ? 18.504 12.166 -23.568 1.00 84.19 360 THR A C 1
ATOM 2899 O O . THR A 1 360 ? 19.012 11.290 -24.267 1.00 84.19 360 THR A O 1
ATOM 2902 N N . ALA A 1 361 ? 19.113 13.340 -23.359 1.00 82.50 361 ALA A N 1
ATOM 2903 C CA . ALA A 1 361 ? 20.467 13.615 -23.851 1.00 82.50 361 ALA A CA 1
ATOM 2904 C C . ALA A 1 361 ? 21.492 12.660 -23.219 1.00 82.50 361 ALA A C 1
ATOM 2906 O O . ALA A 1 361 ? 22.307 12.078 -23.935 1.00 82.50 361 ALA A O 1
ATOM 2907 N N . ASP A 1 362 ? 21.361 12.459 -21.908 1.00 84.75 362 ASP A N 1
ATOM 2908 C CA . ASP A 1 362 ? 22.043 11.426 -21.141 1.00 84.75 362 ASP A CA 1
ATOM 2909 C C . ASP A 1 362 ? 21.023 10.339 -20.783 1.00 84.75 362 ASP A C 1
ATOM 2911 O O . ASP A 1 362 ? 19.976 10.671 -20.218 1.00 84.75 362 ASP A O 1
ATOM 2915 N N . PRO A 1 363 ? 21.257 9.063 -21.144 1.00 88.94 363 PRO A N 1
ATOM 2916 C CA . PRO A 1 363 ? 20.320 7.988 -20.836 1.00 88.94 363 PRO A CA 1
ATOM 2917 C C . PRO A 1 363 ? 20.154 7.850 -19.322 1.00 88.94 363 PRO A C 1
ATOM 2919 O O . PRO A 1 363 ? 21.114 8.064 -18.587 1.00 88.94 363 PRO A O 1
ATOM 2922 N N . ILE A 1 364 ? 18.962 7.475 -18.867 1.00 90.81 364 ILE A N 1
ATOM 2923 C CA . ILE A 1 364 ? 18.677 7.294 -17.437 1.00 90.81 364 ILE A CA 1
ATOM 2924 C C . ILE A 1 364 ? 18.552 5.803 -17.153 1.00 90.81 364 ILE A C 1
ATOM 2926 O O . ILE A 1 364 ? 17.677 5.149 -17.719 1.00 90.81 364 ILE A O 1
ATOM 2930 N N . TRP A 1 365 ? 19.425 5.275 -16.305 1.00 90.50 365 TRP A N 1
ATOM 2931 C CA . TRP A 1 365 ? 19.386 3.901 -15.811 1.00 90.50 365 TRP A CA 1
ATOM 2932 C C . TRP A 1 365 ? 18.536 3.839 -14.547 1.00 90.50 365 TRP A C 1
ATOM 2934 O O . TRP A 1 365 ? 18.719 4.669 -13.658 1.00 90.50 365 TRP A O 1
ATOM 2944 N N . VAL A 1 366 ? 17.597 2.896 -14.484 1.00 90.94 366 VAL A N 1
ATOM 2945 C CA . VAL A 1 366 ? 16.549 2.881 -13.461 1.00 90.94 366 VAL A CA 1
ATOM 2946 C C . VAL A 1 366 ? 16.528 1.544 -12.731 1.00 90.94 366 VAL A C 1
ATOM 2948 O O . VAL A 1 366 ? 16.317 0.505 -13.354 1.00 90.94 366 VAL A O 1
ATOM 2951 N N . GLU A 1 367 ? 16.695 1.599 -11.413 1.00 88.62 367 GLU A N 1
ATOM 2952 C CA . GLU A 1 367 ? 16.457 0.482 -10.491 1.00 88.62 367 GLU A CA 1
ATOM 2953 C C . GLU A 1 367 ? 15.164 0.737 -9.722 1.00 88.62 367 GLU A C 1
ATOM 2955 O O . GLU A 1 367 ? 14.900 1.860 -9.278 1.00 88.62 367 GLU A O 1
ATOM 2960 N N . ILE A 1 368 ? 14.354 -0.305 -9.563 1.00 88.25 368 ILE A N 1
ATOM 2961 C CA . ILE A 1 368 ? 13.031 -0.224 -8.960 1.00 88.25 368 ILE A CA 1
ATOM 2962 C C . ILE A 1 368 ? 12.995 -1.145 -7.747 1.00 88.25 368 ILE A C 1
ATOM 2964 O O . ILE A 1 368 ? 13.392 -2.311 -7.771 1.00 88.25 368 ILE A O 1
ATOM 2968 N N . THR A 1 369 ? 12.516 -0.609 -6.630 1.00 82.62 369 THR A N 1
ATOM 2969 C CA . THR A 1 369 ? 12.448 -1.359 -5.382 1.00 82.62 369 THR A CA 1
ATOM 2970 C C . THR A 1 369 ? 11.092 -1.217 -4.714 1.00 82.62 369 THR A C 1
ATOM 2972 O O . THR A 1 369 ? 10.510 -0.135 -4.636 1.00 82.62 369 THR A O 1
ATOM 2975 N N . HIS A 1 370 ? 10.625 -2.339 -4.176 1.00 78.06 370 HIS A N 1
ATOM 2976 C CA . HIS A 1 370 ? 9.489 -2.427 -3.274 1.00 78.06 370 HIS A CA 1
ATOM 2977 C C . HIS A 1 370 ? 10.035 -2.853 -1.896 1.00 78.06 370 HIS A C 1
ATOM 2979 O O . HIS A 1 370 ? 10.399 -4.017 -1.731 1.00 78.06 370 HIS A O 1
ATOM 2985 N N . PRO A 1 371 ? 10.208 -1.920 -0.943 1.00 66.62 371 PRO A N 1
ATOM 2986 C CA . PRO A 1 371 ? 10.876 -2.162 0.344 1.00 66.62 371 PRO A CA 1
ATOM 2987 C C . PRO A 1 371 ? 10.163 -3.249 1.147 1.00 66.62 371 PRO A C 1
ATOM 2989 O O . PRO A 1 371 ? 9.024 -3.024 1.513 1.00 66.62 371 PRO A O 1
ATOM 2992 N N . ASP A 1 372 ? 10.764 -4.400 1.449 1.00 60.66 372 ASP A N 1
ATOM 2993 C CA . ASP A 1 372 ? 10.093 -5.471 2.214 1.00 60.66 372 ASP A CA 1
ATOM 2994 C C . ASP A 1 372 ? 9.847 -5.043 3.681 1.00 60.66 372 ASP A C 1
ATOM 2996 O O . ASP A 1 372 ? 10.753 -4.469 4.299 1.00 60.66 372 ASP A O 1
ATOM 3000 N N . PRO A 1 373 ? 8.678 -5.341 4.293 1.00 50.22 373 PRO A N 1
ATOM 3001 C CA . PRO A 1 373 ? 8.461 -5.080 5.710 1.00 50.22 373 PRO A CA 1
ATOM 3002 C C . PRO A 1 373 ? 9.569 -5.691 6.577 1.00 50.22 373 PRO A C 1
ATOM 3004 O O . PRO A 1 373 ? 10.098 -5.024 7.451 1.00 50.22 373 PRO A O 1
ATOM 3007 N N . THR A 1 374 ? 10.030 -6.914 6.329 1.00 46.94 374 THR A N 1
ATOM 3008 C CA . THR A 1 374 ? 11.055 -7.558 7.169 1.00 46.94 374 THR A CA 1
ATOM 3009 C C . THR A 1 374 ? 12.459 -6.979 7.056 1.00 46.94 374 THR A C 1
ATOM 3011 O O . THR A 1 374 ? 13.227 -7.063 8.018 1.00 46.94 374 THR A O 1
ATOM 3014 N N . GLU A 1 375 ? 12.798 -6.333 5.943 1.00 43.88 375 GLU A N 1
ATOM 3015 C CA . GLU A 1 375 ? 14.060 -5.604 5.834 1.00 43.88 375 GLU A CA 1
ATOM 3016 C C . GLU A 1 375 ? 14.065 -4.374 6.763 1.00 43.88 375 GLU A C 1
ATOM 3018 O O . GLU A 1 375 ? 15.117 -4.033 7.305 1.00 43.88 375 GLU A O 1
ATOM 3023 N N . SER A 1 376 ? 12.896 -3.774 7.031 1.00 39.09 376 SER A N 1
ATOM 3024 C CA . SER A 1 376 ? 12.729 -2.640 7.963 1.00 39.09 376 SER A CA 1
ATOM 3025 C C . SER A 1 376 ? 12.815 -3.063 9.433 1.00 39.09 376 SER A C 1
ATOM 3027 O O . SER A 1 376 ? 13.216 -2.299 10.307 1.00 39.09 376 SER A O 1
ATOM 3029 N N . ALA A 1 377 ? 12.552 -4.344 9.685 1.00 35.09 377 ALA A N 1
ATOM 3030 C CA . ALA A 1 377 ? 12.546 -4.996 10.988 1.00 35.09 377 ALA A CA 1
ATOM 3031 C C . ALA A 1 377 ? 13.956 -5.177 11.591 1.00 35.09 377 ALA A C 1
ATOM 3033 O O . ALA A 1 377 ? 14.107 -5.414 12.788 1.00 35.09 377 ALA A O 1
ATOM 3034 N N . ALA A 1 378 ? 15.016 -5.116 10.783 1.00 36.16 378 ALA A N 1
ATOM 3035 C CA . ALA A 1 378 ? 16.378 -5.387 11.245 1.00 36.16 378 ALA A CA 1
ATOM 3036 C C . ALA A 1 378 ? 17.033 -4.222 12.021 1.00 36.16 378 ALA A C 1
ATOM 3038 O O . ALA A 1 378 ? 18.157 -4.390 12.501 1.00 36.16 378 ALA A O 1
ATOM 3039 N N . VAL A 1 379 ? 16.380 -3.056 12.142 1.00 37.69 379 VAL A N 1
ATOM 3040 C CA . VAL A 1 379 ? 17.048 -1.805 12.554 1.00 37.69 379 VAL A CA 1
ATOM 3041 C C . VAL A 1 379 ? 16.185 -0.926 13.474 1.00 37.69 379 VAL A C 1
ATOM 3043 O O . VAL A 1 379 ? 16.118 0.282 13.291 1.00 37.69 379 VAL A O 1
ATOM 3046 N N . GLY A 1 380 ? 15.520 -1.462 14.497 1.00 32.88 380 GLY A N 1
ATOM 3047 C CA . GLY A 1 380 ? 14.775 -0.583 15.418 1.00 32.88 380 GLY A CA 1
ATOM 3048 C C . GLY A 1 380 ? 15.634 0.122 16.484 1.00 32.88 380 GLY A C 1
ATOM 3049 O O . GLY A 1 380 ? 15.300 0.119 17.660 1.00 32.88 380 GLY A O 1
ATOM 3050 N N . ASP A 1 381 ? 16.718 0.771 16.080 1.00 32.03 381 ASP A N 1
ATOM 3051 C CA . ASP A 1 381 ? 17.413 1.756 16.918 1.00 32.03 381 ASP A CA 1
ATOM 3052 C C . ASP A 1 381 ? 17.220 3.153 16.298 1.00 32.03 381 ASP A C 1
ATOM 3054 O O . ASP A 1 381 ? 18.216 3.805 15.993 1.00 32.03 381 ASP A O 1
ATOM 3058 N N . PHE A 1 382 ? 15.981 3.596 16.011 1.00 35.09 382 PHE A N 1
ATOM 3059 C CA . PHE A 1 382 ? 15.817 4.733 15.083 1.00 35.09 382 PHE A CA 1
ATOM 3060 C C . PHE A 1 382 ? 15.029 5.980 15.470 1.00 35.09 382 PHE A C 1
ATOM 3062 O O . PHE A 1 382 ? 15.084 6.936 14.704 1.00 35.09 382 PHE A O 1
ATOM 3069 N N . TRP A 1 383 ? 14.406 6.090 16.648 1.00 32.41 383 TRP A N 1
ATOM 3070 C CA . TRP A 1 383 ? 13.552 7.265 16.885 1.00 32.41 383 TRP A CA 1
ATOM 3071 C C . TRP A 1 383 ? 13.851 8.058 18.150 1.00 32.41 383 TRP A C 1
ATOM 3073 O O . TRP A 1 383 ? 13.531 7.676 19.268 1.00 32.41 383 TRP A O 1
ATOM 3083 N N . THR A 1 384 ? 14.454 9.220 17.916 1.00 27.17 384 THR A N 1
ATOM 3084 C CA . THR A 1 384 ? 14.076 10.533 18.464 1.00 27.17 384 THR A CA 1
ATOM 3085 C C . THR A 1 384 ? 14.509 11.569 17.422 1.00 27.17 384 THR A C 1
ATOM 3087 O O . THR A 1 384 ? 15.412 11.280 16.647 1.00 27.17 384 THR A O 1
ATOM 3090 N N . ALA A 1 385 ? 13.977 12.792 17.428 1.00 29.98 385 ALA A N 1
ATOM 3091 C CA . ALA A 1 385 ? 14.453 13.933 16.617 1.00 29.98 385 ALA A CA 1
ATOM 3092 C C . ALA A 1 385 ? 15.937 14.345 16.871 1.00 29.98 385 ALA A C 1
ATOM 3094 O O . ALA A 1 385 ? 16.396 15.411 16.472 1.00 29.98 385 ALA A O 1
ATOM 3095 N N . THR A 1 386 ? 16.692 13.484 17.556 1.00 34.00 386 THR A N 1
ATOM 3096 C CA . THR A 1 386 ? 18.142 13.479 17.766 1.00 34.00 386 THR A CA 1
ATOM 3097 C C . THR A 1 386 ? 18.827 12.256 17.132 1.00 34.00 386 THR A C 1
ATOM 3099 O O . THR A 1 386 ? 19.989 11.984 17.438 1.00 34.00 386 THR A O 1
ATOM 3102 N N . ALA A 1 387 ? 18.119 11.481 16.304 1.00 36.22 387 ALA A N 1
ATOM 3103 C CA . ALA A 1 387 ? 18.630 10.271 15.681 1.00 36.22 387 ALA A CA 1
ATOM 3104 C C . ALA A 1 387 ? 19.745 10.632 14.704 1.00 36.22 387 ALA A C 1
ATOM 3106 O O . ALA A 1 387 ? 19.579 11.414 13.773 1.00 36.22 387 ALA A O 1
ATOM 3107 N N . ASP A 1 388 ? 20.900 10.054 14.991 1.00 42.00 388 ASP A N 1
ATOM 3108 C CA . ASP A 1 388 ? 22.100 10.070 14.182 1.00 42.00 388 ASP A CA 1
ATOM 3109 C C . ASP A 1 388 ? 21.764 9.875 12.683 1.00 42.00 388 ASP A C 1
ATOM 3111 O O . ASP A 1 388 ? 21.334 8.778 12.298 1.00 42.00 388 ASP A O 1
ATOM 3115 N N . PRO A 1 389 ? 21.957 10.899 11.825 1.00 41.97 389 PRO A N 1
ATOM 3116 C CA . PRO A 1 389 ? 21.770 10.796 10.374 1.00 41.97 389 PRO A CA 1
ATOM 3117 C C . PRO A 1 389 ? 22.575 9.645 9.741 1.00 41.97 3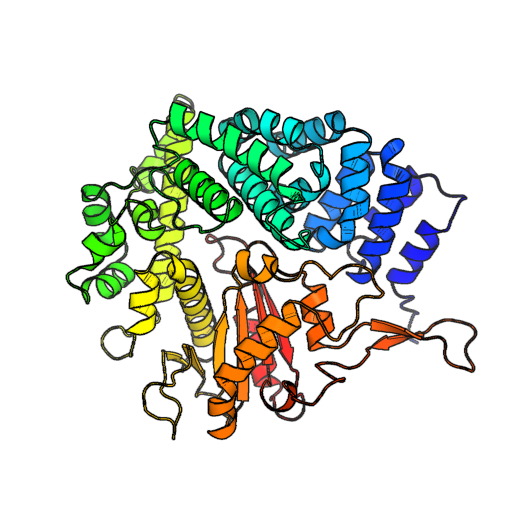89 PRO A C 1
ATOM 3119 O O . PRO A 1 389 ? 22.306 9.228 8.611 1.00 41.97 389 PRO A O 1
ATOM 3122 N N . GLU A 1 390 ? 23.562 9.102 10.464 1.00 44.19 390 GLU A N 1
ATOM 3123 C CA . GLU A 1 390 ? 24.408 7.984 10.048 1.00 44.19 390 GLU A CA 1
ATOM 3124 C C . GLU A 1 390 ? 23.679 6.637 9.884 1.00 44.19 390 GLU A C 1
ATOM 3126 O O . GLU A 1 390 ? 24.269 5.732 9.295 1.00 44.19 390 GLU A O 1
ATOM 3131 N N . LYS A 1 391 ? 22.430 6.450 10.351 1.00 49.81 391 LYS A N 1
ATOM 3132 C CA . LYS A 1 391 ? 21.833 5.093 10.412 1.00 49.81 391 LYS A CA 1
ATOM 3133 C C . LYS A 1 391 ? 20.379 4.923 9.900 1.00 49.81 391 LYS A C 1
ATOM 3135 O O . LYS A 1 391 ? 19.795 3.868 10.132 1.00 49.81 391 LYS A O 1
ATOM 3140 N N . SER A 1 392 ? 19.796 5.905 9.197 1.00 53.41 392 SER A N 1
ATOM 3141 C CA . SER A 1 392 ? 18.408 5.822 8.677 1.00 53.41 392 SER A CA 1
ATOM 3142 C C . SER A 1 392 ? 18.148 4.556 7.833 1.00 53.41 392 SER A C 1
ATOM 3144 O O . SER A 1 392 ? 19.005 4.113 7.059 1.00 53.41 392 SER A O 1
ATOM 3146 N N . TYR A 1 393 ? 16.951 3.965 7.949 1.00 59.00 393 TYR A N 1
ATOM 3147 C CA . TYR A 1 393 ? 16.561 2.795 7.152 1.00 59.00 393 TYR A CA 1
ATOM 3148 C C . TYR A 1 393 ? 16.375 3.143 5.666 1.00 59.00 393 TYR A C 1
ATOM 3150 O O . TYR A 1 393 ? 16.864 2.400 4.811 1.00 59.00 393 TYR A O 1
ATOM 3158 N N . VAL A 1 394 ? 15.800 4.315 5.355 1.00 60.16 394 VAL A N 1
ATOM 3159 C CA . VAL A 1 394 ? 15.784 4.869 3.987 1.00 60.16 394 VAL A CA 1
ATOM 3160 C C . VAL A 1 394 ? 17.209 4.944 3.446 1.00 60.16 394 VAL A C 1
ATOM 3162 O O . VAL A 1 394 ? 17.472 4.443 2.357 1.00 60.16 394 VAL A O 1
ATOM 3165 N N . ARG A 1 395 ? 18.163 5.456 4.237 1.00 65.25 395 ARG A N 1
ATOM 3166 C CA . ARG A 1 395 ? 19.583 5.486 3.849 1.00 65.25 395 ARG A CA 1
ATOM 3167 C C . ARG A 1 395 ? 20.123 4.084 3.564 1.00 65.25 395 ARG A C 1
ATOM 3169 O O . ARG A 1 395 ? 20.748 3.891 2.536 1.00 65.25 395 ARG A O 1
ATOM 3176 N N . THR A 1 396 ? 19.855 3.095 4.415 1.00 64.62 396 THR A N 1
ATOM 3177 C CA . THR A 1 396 ? 20.330 1.712 4.210 1.00 64.62 396 THR A CA 1
ATOM 3178 C C . THR A 1 396 ? 19.779 1.091 2.924 1.00 64.62 396 THR A C 1
ATOM 3180 O O . THR A 1 396 ? 20.539 0.481 2.170 1.00 64.62 396 THR A O 1
ATOM 3183 N N . ILE A 1 397 ? 18.477 1.251 2.651 1.00 66.94 397 ILE A N 1
ATOM 3184 C CA . ILE A 1 397 ? 17.867 0.787 1.397 1.00 66.94 397 ILE A CA 1
ATOM 3185 C C . ILE A 1 397 ? 18.508 1.504 0.218 1.00 66.94 397 ILE A C 1
ATOM 3187 O O . ILE A 1 397 ? 18.983 0.834 -0.697 1.00 66.94 397 ILE A O 1
ATOM 3191 N N . VAL A 1 398 ? 18.508 2.840 0.239 1.00 66.38 398 VAL A N 1
ATOM 3192 C CA . VAL A 1 398 ? 18.969 3.649 -0.888 1.00 66.38 398 VAL A CA 1
ATOM 3193 C C . VAL A 1 398 ? 20.444 3.382 -1.156 1.00 66.38 398 VAL A C 1
ATOM 3195 O O . VAL A 1 398 ? 20.778 3.140 -2.301 1.00 66.38 398 VAL A O 1
ATOM 3198 N N . THR A 1 399 ? 21.309 3.310 -0.140 1.00 66.06 399 THR A N 1
ATOM 3199 C CA . THR A 1 399 ? 22.728 2.943 -0.296 1.00 66.06 399 THR A CA 1
ATOM 3200 C C . THR A 1 399 ? 22.881 1.549 -0.904 1.00 66.06 399 THR A C 1
ATOM 3202 O O . THR A 1 399 ? 23.518 1.403 -1.941 1.00 66.06 399 THR A O 1
ATOM 3205 N N . ARG A 1 400 ? 22.239 0.524 -0.325 1.00 68.75 400 ARG A N 1
ATOM 3206 C CA . ARG A 1 400 ? 22.339 -0.859 -0.825 1.00 68.75 400 ARG A CA 1
ATOM 3207 C C . ARG A 1 400 ? 21.843 -0.993 -2.266 1.00 68.75 400 ARG A C 1
ATOM 3209 O O . ARG A 1 400 ? 22.364 -1.810 -3.018 1.00 68.75 400 ARG A O 1
ATOM 3216 N N . LYS A 1 401 ? 20.795 -0.254 -2.633 1.00 70.38 401 LYS A N 1
ATOM 3217 C CA . LYS A 1 401 ? 20.222 -0.262 -3.983 1.00 70.38 401 LYS A CA 1
ATOM 3218 C C . LYS A 1 401 ? 21.012 0.604 -4.956 1.00 70.38 401 LYS A C 1
ATOM 3220 O O . LYS A 1 401 ? 21.194 0.200 -6.098 1.00 70.38 401 LYS A O 1
ATOM 3225 N N . ALA A 1 402 ? 21.551 1.726 -4.497 1.00 66.62 402 ALA A N 1
ATOM 3226 C CA . ALA A 1 402 ? 22.470 2.552 -5.263 1.00 66.62 402 ALA A CA 1
ATOM 3227 C C . ALA A 1 402 ? 23.733 1.766 -5.648 1.00 66.62 402 ALA A C 1
ATOM 3229 O O . ALA A 1 402 ? 24.173 1.865 -6.788 1.00 66.62 402 ALA A O 1
ATOM 3230 N N . ASP A 1 403 ? 24.242 0.898 -4.764 1.00 66.81 403 ASP A N 1
ATOM 3231 C CA . ASP A 1 403 ? 25.369 0.005 -5.075 1.00 66.81 403 ASP A CA 1
ATOM 3232 C C . ASP A 1 403 ? 25.112 -0.866 -6.319 1.00 66.81 403 ASP A C 1
ATOM 3234 O O . ASP A 1 403 ? 26.037 -1.167 -7.074 1.00 66.81 403 ASP A O 1
ATOM 3238 N N . GLN A 1 404 ? 23.853 -1.243 -6.572 1.00 66.56 404 GLN A N 1
ATOM 3239 C CA . GLN A 1 404 ? 23.467 -2.066 -7.725 1.00 66.56 404 GLN A CA 1
ATOM 3240 C C . GLN A 1 404 ? 23.480 -1.281 -9.046 1.00 66.56 404 GLN A C 1
ATOM 3242 O O . GLN A 1 404 ? 23.621 -1.881 -10.109 1.00 66.56 404 GLN A O 1
ATOM 3247 N N . ILE A 1 405 ? 23.400 0.052 -8.990 1.00 71.12 405 ILE A N 1
ATOM 3248 C CA . ILE A 1 405 ? 23.420 0.939 -10.165 1.00 71.12 405 ILE A CA 1
ATOM 3249 C C . ILE A 1 405 ? 24.753 1.676 -10.354 1.00 71.12 405 ILE A C 1
ATOM 3251 O O . ILE A 1 405 ? 24.908 2.392 -11.346 1.00 71.12 405 ILE A O 1
ATOM 3255 N N . ILE A 1 406 ? 25.751 1.455 -9.484 1.00 71.88 406 ILE A N 1
ATOM 3256 C CA . ILE A 1 406 ? 27.115 1.996 -9.652 1.00 71.88 406 ILE A CA 1
ATOM 3257 C C . ILE A 1 406 ? 27.685 1.604 -11.020 1.00 71.88 406 ILE A C 1
ATOM 3259 O O . ILE A 1 406 ? 28.195 2.454 -11.751 1.00 71.88 406 ILE A O 1
ATOM 3263 N N . GLU A 1 407 ? 27.537 0.334 -11.413 1.00 72.06 407 GLU A N 1
ATOM 3264 C CA . GLU A 1 407 ? 28.019 -0.162 -12.711 1.00 72.06 407 GLU A CA 1
ATOM 3265 C C . GLU A 1 407 ? 27.361 0.588 -13.887 1.00 72.06 407 GLU A C 1
ATOM 3267 O O . GLU A 1 407 ? 27.993 0.830 -14.919 1.00 72.06 407 GLU A O 1
ATOM 3272 N N . ALA A 1 408 ? 26.105 1.019 -13.725 1.00 75.06 408 ALA A N 1
ATOM 3273 C CA . ALA A 1 408 ? 25.380 1.794 -14.725 1.00 75.06 408 ALA A CA 1
ATOM 3274 C C . ALA A 1 408 ? 25.871 3.252 -14.804 1.00 75.06 408 ALA A C 1
ATOM 3276 O O . ALA A 1 408 ? 26.008 3.792 -15.906 1.00 75.06 408 ALA A O 1
ATOM 3277 N N . LYS A 1 409 ? 26.218 3.868 -13.663 1.00 75.38 409 LYS A N 1
ATOM 3278 C CA . LYS A 1 409 ? 26.854 5.197 -13.617 1.00 75.38 409 LYS A CA 1
ATOM 3279 C C . LYS A 1 409 ? 28.197 5.190 -14.352 1.00 75.38 409 LYS A C 1
ATOM 3281 O O . LYS A 1 409 ? 28.465 6.082 -15.157 1.00 75.38 409 LYS A O 1
ATOM 3286 N N . GLU A 1 410 ? 29.016 4.156 -14.144 1.00 75.56 410 GLU A N 1
ATOM 3287 C CA . GLU A 1 410 ? 30.306 3.986 -14.832 1.00 75.56 410 GLU A CA 1
ATOM 3288 C C . GLU A 1 410 ? 30.156 3.774 -16.350 1.00 75.56 410 GLU A C 1
ATOM 3290 O O . GLU A 1 410 ? 31.015 4.203 -17.130 1.00 75.56 410 GLU A O 1
ATOM 3295 N N . ALA A 1 411 ? 29.052 3.158 -16.787 1.00 73.44 411 ALA A N 1
ATOM 3296 C CA . ALA A 1 411 ? 28.710 2.994 -18.201 1.00 73.44 411 ALA A CA 1
ATOM 3297 C C . ALA A 1 411 ? 28.251 4.304 -18.882 1.00 73.44 411 ALA A C 1
ATOM 3299 O O . ALA A 1 411 ? 28.187 4.367 -20.116 1.00 73.44 411 ALA A O 1
ATOM 3300 N N . GLY A 1 412 ? 27.991 5.354 -18.097 1.00 78.56 412 GLY A N 1
ATOM 3301 C CA . GLY A 1 412 ? 27.600 6.689 -18.539 1.00 78.56 412 GLY A CA 1
ATOM 3302 C C . GLY A 1 412 ? 26.084 6.893 -18.599 1.00 78.56 412 GLY A C 1
ATOM 3303 O O . GLY A 1 412 ? 25.331 6.016 -19.031 1.00 78.56 412 GLY A O 1
ATOM 3304 N N . GLY A 1 413 ? 25.648 8.092 -18.206 1.00 84.38 413 GLY A N 1
ATOM 3305 C CA . GLY A 1 413 ? 24.242 8.476 -18.102 1.00 84.38 413 GLY A CA 1
ATOM 3306 C C . GLY A 1 413 ? 23.877 8.969 -16.703 1.00 84.38 413 GLY A C 1
ATOM 3307 O O . GLY A 1 413 ? 24.737 9.103 -15.831 1.00 84.38 413 GLY A O 1
ATOM 3308 N N . LEU A 1 414 ? 22.588 9.234 -16.517 1.00 87.94 414 LEU A N 1
ATOM 3309 C CA . LEU A 1 414 ? 21.987 9.494 -15.216 1.00 87.94 414 LEU A CA 1
ATOM 3310 C C . LEU A 1 414 ? 21.537 8.180 -14.574 1.00 87.94 414 LEU A C 1
ATOM 3312 O O . LEU A 1 414 ? 21.274 7.187 -15.255 1.00 87.94 414 LEU A O 1
ATOM 3316 N N . THR A 1 415 ? 21.405 8.200 -13.260 1.00 87.56 415 THR A N 1
ATOM 3317 C CA . THR A 1 415 ? 20.980 7.073 -12.430 1.00 87.56 415 THR A CA 1
ATOM 3318 C C . THR A 1 415 ? 19.761 7.456 -11.609 1.00 87.56 415 THR A C 1
ATOM 3320 O O . THR A 1 415 ? 19.694 8.548 -11.041 1.00 87.56 415 THR A O 1
ATOM 3323 N N . MET A 1 416 ? 18.778 6.563 -11.568 1.00 88.56 416 MET A N 1
ATOM 3324 C CA . MET A 1 416 ? 17.522 6.773 -10.867 1.00 88.56 416 MET A CA 1
ATOM 3325 C C . MET A 1 416 ? 17.167 5.550 -10.030 1.00 88.56 416 MET A C 1
ATOM 3327 O O . MET A 1 416 ? 17.136 4.432 -10.540 1.00 88.56 416 MET A O 1
ATOM 3331 N N . LEU A 1 417 ? 16.843 5.784 -8.761 1.00 87.44 417 LEU A N 1
ATOM 3332 C CA . LEU A 1 417 ? 16.228 4.793 -7.888 1.00 87.44 417 LEU A CA 1
ATOM 3333 C C . LEU A 1 417 ? 14.759 5.159 -7.703 1.00 87.44 417 LEU A C 1
ATOM 3335 O O . LEU A 1 417 ? 14.441 6.278 -7.298 1.00 87.44 417 LEU A O 1
ATOM 3339 N N . VAL A 1 418 ? 13.870 4.213 -7.985 1.00 88.25 418 VAL A N 1
ATOM 3340 C CA . VAL A 1 418 ? 12.430 4.376 -7.793 1.00 88.25 418 VAL A CA 1
ATOM 3341 C C . VAL A 1 418 ? 11.961 3.448 -6.680 1.00 88.25 418 VAL A C 1
ATOM 3343 O O . VAL A 1 418 ? 12.117 2.232 -6.760 1.00 88.25 418 VAL A O 1
ATOM 3346 N N . MET A 1 419 ? 11.380 4.025 -5.632 1.00 85.06 419 MET A N 1
ATOM 3347 C CA . MET A 1 419 ? 10.861 3.308 -4.472 1.00 85.06 419 MET A CA 1
ATOM 3348 C C . MET A 1 419 ? 9.335 3.348 -4.477 1.00 85.06 419 MET A C 1
ATOM 3350 O O . MET A 1 419 ? 8.735 4.421 -4.379 1.00 85.06 419 MET A O 1
ATOM 3354 N N . LYS A 1 420 ? 8.711 2.172 -4.557 1.00 86.06 420 LYS A N 1
ATOM 3355 C CA . LYS A 1 420 ? 7.275 2.015 -4.327 1.00 86.06 420 LYS A CA 1
ATOM 3356 C C . LYS A 1 420 ? 7.022 1.895 -2.826 1.00 86.06 420 LYS A C 1
ATOM 3358 O O . LYS A 1 420 ? 7.227 0.833 -2.241 1.00 86.06 420 LYS A O 1
ATOM 3363 N N . ASN A 1 421 ? 6.589 2.980 -2.203 1.00 74.00 421 ASN A N 1
ATOM 3364 C CA . ASN A 1 421 ? 6.340 3.097 -0.771 1.00 74.00 421 ASN A CA 1
ATOM 3365 C C . ASN A 1 421 ? 4.913 2.684 -0.384 1.00 74.00 421 ASN A C 1
ATOM 3367 O O . ASN A 1 421 ? 4.205 3.402 0.312 1.00 74.00 421 ASN A O 1
ATOM 3371 N N . GLU A 1 422 ? 4.453 1.526 -0.856 1.00 68.94 422 GLU A N 1
ATOM 3372 C CA . GLU A 1 422 ? 3.107 1.059 -0.523 1.00 68.94 422 GLU A CA 1
ATOM 3373 C C . GLU A 1 422 ? 2.907 0.899 0.983 1.00 68.94 422 GLU A C 1
ATOM 3375 O O . GLU A 1 422 ? 3.839 0.557 1.710 1.00 68.94 422 GLU A O 1
ATOM 3380 N N . ALA A 1 423 ? 1.675 1.131 1.449 1.00 58.38 423 ALA A N 1
ATOM 3381 C CA . ALA A 1 423 ? 1.355 1.135 2.875 1.00 58.38 423 ALA A CA 1
ATOM 3382 C C . ALA A 1 423 ? 2.213 2.136 3.683 1.00 58.38 423 ALA A C 1
ATOM 3384 O O . ALA A 1 423 ? 2.408 1.952 4.886 1.00 58.38 423 ALA A O 1
ATOM 3385 N N . SER A 1 424 ? 2.740 3.164 3.006 1.00 57.94 424 SER A N 1
ATOM 3386 C CA . SER A 1 424 ? 3.597 4.211 3.552 1.00 57.94 424 SER A CA 1
ATOM 3387 C C . SER A 1 424 ? 4.764 3.671 4.368 1.00 57.94 424 SER A C 1
ATOM 3389 O O . SER A 1 424 ? 5.049 4.219 5.431 1.00 57.94 424 SER A O 1
ATOM 3391 N N . ARG A 1 425 ? 5.395 2.570 3.911 1.00 62.12 425 ARG A N 1
ATOM 3392 C CA . ARG A 1 425 ? 6.525 1.833 4.543 1.00 62.12 425 ARG A CA 1
ATOM 3393 C C . ARG A 1 425 ? 7.657 2.714 5.085 1.00 62.12 425 ARG A C 1
ATOM 3395 O O . ARG A 1 425 ? 8.300 2.327 6.058 1.00 62.12 425 ARG A O 1
ATOM 3402 N N . PHE A 1 426 ? 7.837 3.891 4.509 1.00 61.31 426 PHE A N 1
ATOM 3403 C CA . PHE A 1 426 ? 8.637 5.003 5.001 1.00 61.31 426 PHE A CA 1
ATOM 3404 C C . PHE A 1 426 ? 7.769 6.241 5.168 1.00 61.31 426 PHE A C 1
ATOM 3406 O O . PHE A 1 426 ? 6.801 6.436 4.428 1.00 61.31 426 PHE A O 1
ATOM 3413 N N . GLU A 1 427 ? 8.157 7.127 6.073 1.00 60.00 427 GLU A N 1
ATOM 3414 C CA . GLU A 1 427 ? 7.549 8.449 6.122 1.00 60.00 427 GLU A CA 1
ATOM 3415 C C . GLU A 1 427 ? 8.086 9.299 4.961 1.00 60.00 427 GLU A C 1
ATOM 3417 O O . GLU A 1 427 ? 9.285 9.301 4.669 1.00 60.00 427 GLU A O 1
ATOM 3422 N N . HIS A 1 428 ? 7.217 10.070 4.298 1.00 62.47 428 HIS A N 1
ATOM 3423 C CA . HIS A 1 428 ? 7.652 11.002 3.249 1.00 62.47 428 HIS A CA 1
ATOM 3424 C C . HIS A 1 428 ? 8.742 11.960 3.750 1.00 62.47 428 HIS A C 1
ATOM 3426 O O . HIS A 1 428 ? 9.660 12.292 3.002 1.00 62.47 428 HIS A O 1
ATOM 3432 N N . VAL A 1 429 ? 8.689 12.344 5.031 1.00 57.19 429 VAL A N 1
ATOM 3433 C CA . VAL A 1 429 ? 9.709 13.175 5.680 1.00 57.19 429 VAL A CA 1
ATOM 3434 C C . VAL A 1 429 ? 11.055 12.465 5.820 1.00 57.19 429 VAL A C 1
ATOM 3436 O O . VAL A 1 429 ? 12.082 13.129 5.720 1.00 57.19 429 VAL A O 1
ATOM 3439 N N . GLU A 1 430 ? 11.104 11.140 5.992 1.00 63.03 430 GLU A N 1
ATOM 3440 C CA . GLU A 1 430 ? 12.369 10.393 6.025 1.00 63.03 430 GLU A CA 1
ATOM 3441 C C . GLU A 1 430 ? 13.046 10.422 4.654 1.00 63.03 430 GLU A C 1
ATOM 3443 O O . GLU A 1 430 ? 14.257 10.637 4.552 1.00 63.03 430 GLU A O 1
ATOM 3448 N N . VAL A 1 431 ? 12.255 10.247 3.592 1.00 66.75 431 VAL A N 1
ATOM 3449 C CA . VAL A 1 431 ? 12.746 10.299 2.212 1.00 66.75 431 VAL A CA 1
ATOM 3450 C C . VAL A 1 431 ? 13.135 11.724 1.817 1.00 66.75 431 VAL A C 1
ATOM 3452 O O . VAL A 1 431 ? 14.200 11.921 1.234 1.00 66.75 431 VAL A O 1
ATOM 3455 N N . GLU A 1 432 ? 12.334 12.729 2.179 1.00 64.62 432 GLU A N 1
ATOM 3456 C CA . GLU A 1 432 ? 12.669 14.137 1.948 1.00 64.62 432 GLU A CA 1
ATOM 3457 C C . GLU A 1 432 ? 13.917 14.554 2.732 1.00 64.62 432 GLU A C 1
ATOM 3459 O O . GLU A 1 432 ? 14.807 15.179 2.161 1.00 64.62 432 GLU A O 1
ATOM 3464 N N . SER A 1 433 ? 14.022 14.179 4.009 1.00 61.25 433 SER A N 1
ATOM 3465 C CA . SER A 1 433 ? 15.190 14.489 4.844 1.00 61.25 433 SER A CA 1
ATOM 3466 C C . SER A 1 433 ? 16.455 13.849 4.287 1.00 61.25 433 SER A C 1
ATOM 3468 O O . SER A 1 433 ? 17.514 14.471 4.309 1.00 61.25 433 SER A O 1
ATOM 3470 N N . TYR A 1 434 ? 16.351 12.632 3.745 1.00 66.62 434 TYR A N 1
ATOM 3471 C CA . TYR A 1 434 ? 17.452 11.991 3.032 1.00 66.62 434 TYR A CA 1
ATOM 3472 C C . TYR A 1 434 ? 17.831 12.768 1.761 1.00 66.62 434 TYR A C 1
ATOM 3474 O O . TYR A 1 434 ? 19.003 13.072 1.537 1.00 66.62 434 TYR A O 1
ATOM 3482 N N . ALA A 1 435 ? 16.843 13.102 0.932 1.00 66.75 435 ALA A N 1
ATOM 3483 C CA . ALA A 1 435 ? 17.071 13.636 -0.403 1.00 66.75 435 ALA A CA 1
ATOM 3484 C C . ALA A 1 435 ? 17.444 15.125 -0.434 1.00 66.75 435 ALA A C 1
ATOM 3486 O O . ALA A 1 435 ? 18.219 15.549 -1.285 1.00 66.75 435 ALA A O 1
ATOM 3487 N N . ALA A 1 436 ? 16.882 15.928 0.466 1.00 65.19 436 ALA A N 1
ATOM 3488 C CA . ALA A 1 436 ? 17.018 17.383 0.477 1.00 65.19 436 ALA A CA 1
ATOM 3489 C C . ALA A 1 436 ? 17.743 17.929 1.717 1.00 65.19 436 ALA A C 1
ATOM 3491 O O . ALA A 1 436 ? 17.948 19.141 1.815 1.00 65.19 436 ALA A O 1
ATOM 3492 N N . GLY A 1 437 ? 18.138 17.035 2.625 1.00 56.62 437 GLY A N 1
ATOM 3493 C CA . GLY A 1 437 ? 18.798 17.346 3.884 1.00 56.62 437 GLY A CA 1
ATOM 3494 C C . GLY A 1 437 ? 17.812 17.693 5.001 1.00 56.62 437 GLY A C 1
ATOM 3495 O O . GLY A 1 437 ? 16.739 18.247 4.741 1.00 56.62 437 GLY A O 1
ATOM 3496 N N . PRO A 1 438 ? 18.152 17.386 6.267 1.00 51.91 438 PRO A N 1
ATOM 3497 C CA . PRO A 1 438 ? 17.261 17.642 7.389 1.00 51.91 438 PRO A CA 1
ATOM 3498 C C . PRO A 1 438 ? 17.102 19.150 7.598 1.00 51.91 438 PRO A C 1
ATOM 3500 O O . PRO A 1 438 ? 18.088 19.885 7.655 1.00 51.91 438 PRO A O 1
ATOM 3503 N N . GLU A 1 439 ? 15.873 19.637 7.749 1.00 49.38 439 GLU A N 1
ATOM 3504 C CA . GLU A 1 439 ? 15.654 21.017 8.189 1.00 49.38 439 GLU A CA 1
ATOM 3505 C C . GLU A 1 439 ? 16.013 21.151 9.675 1.00 49.38 439 GLU A C 1
ATOM 3507 O O . GLU A 1 439 ? 15.446 20.491 10.541 1.00 49.38 439 GLU A O 1
ATOM 3512 N N . MET A 1 440 ? 16.996 22.001 9.970 1.00 46.69 440 MET A N 1
ATOM 3513 C CA . MET A 1 440 ? 17.524 22.244 11.305 1.00 46.69 440 MET A CA 1
ATOM 3514 C C . MET A 1 440 ? 17.233 23.678 11.732 1.00 46.69 440 MET A C 1
ATOM 3516 O O . MET A 1 440 ? 17.530 24.637 11.017 1.00 46.69 440 MET A O 1
ATOM 3520 N N . ALA A 1 441 ? 16.724 23.839 12.950 1.00 45.59 441 ALA A N 1
ATOM 3521 C CA . ALA A 1 441 ? 16.704 25.135 13.607 1.00 45.59 441 ALA A CA 1
ATOM 3522 C C . ALA A 1 441 ? 18.124 25.466 14.086 1.00 45.59 441 ALA A C 1
ATOM 3524 O O . ALA A 1 441 ? 18.627 24.892 15.053 1.00 45.59 441 ALA A O 1
ATOM 3525 N N . VAL A 1 442 ? 18.781 26.402 13.407 1.00 50.62 442 VAL A N 1
ATOM 3526 C CA . VAL A 1 442 ? 20.075 26.935 13.835 1.00 50.62 442 VAL A CA 1
ATOM 3527 C C . VAL A 1 442 ? 19.830 28.288 14.475 1.00 50.62 442 VAL A C 1
ATOM 3529 O O . VAL A 1 442 ? 19.019 29.068 13.994 1.00 50.62 442 VAL A O 1
ATOM 3532 N N . LEU A 1 443 ? 20.526 28.587 15.569 1.00 51.97 443 LEU A N 1
ATOM 3533 C CA . LEU A 1 443 ? 20.581 29.938 16.118 1.00 51.97 443 LEU A CA 1
ATOM 3534 C C . LEU A 1 443 ? 21.875 30.597 15.616 1.00 51.97 443 LEU A C 1
ATOM 3536 O O . LEU A 1 443 ? 22.943 30.287 16.153 1.00 51.97 443 LEU A O 1
ATOM 3540 N N . PRO A 1 444 ? 21.830 31.454 14.573 1.00 59.50 444 PRO A N 1
ATOM 3541 C CA . PRO A 1 444 ? 23.013 32.173 14.116 1.00 59.50 444 PRO A CA 1
ATOM 3542 C C . PRO A 1 444 ? 23.633 32.978 15.261 1.00 59.50 444 PRO A C 1
ATOM 3544 O O . PRO A 1 444 ? 22.903 33.563 16.059 1.00 59.50 444 PRO A O 1
ATOM 3547 N N . GLU A 1 445 ? 24.967 33.068 15.311 1.00 59.12 445 GLU A N 1
ATOM 3548 C CA . GLU A 1 445 ? 25.703 33.730 16.409 1.00 59.12 445 GLU A CA 1
ATOM 3549 C C . GLU A 1 445 ? 25.251 35.181 16.694 1.00 59.12 445 GLU A C 1
ATOM 3551 O O . GLU A 1 445 ? 25.423 35.663 17.813 1.00 59.12 445 GLU A O 1
ATOM 3556 N N . ASP A 1 446 ? 24.636 35.852 15.712 1.00 65.69 446 ASP A N 1
ATOM 3557 C CA . ASP A 1 446 ? 24.186 37.248 15.781 1.00 65.69 446 ASP A CA 1
ATOM 3558 C C . ASP A 1 446 ? 22.650 37.428 15.730 1.00 65.69 446 ASP A C 1
ATOM 3560 O O . ASP A 1 446 ? 22.166 38.559 15.611 1.00 65.69 446 ASP A O 1
ATOM 3564 N N . ALA A 1 447 ? 21.865 36.347 15.793 1.00 52.97 447 ALA A N 1
ATOM 3565 C CA . ALA A 1 447 ? 20.403 36.399 15.737 1.00 52.97 447 ALA A CA 1
ATOM 3566 C C . ALA A 1 447 ? 19.767 36.174 17.119 1.00 52.97 447 ALA A C 1
ATOM 3568 O O . ALA A 1 447 ? 20.233 35.365 17.917 1.00 52.97 447 ALA A O 1
ATOM 3569 N N . ASN A 1 448 ? 18.669 36.886 17.395 1.00 58.28 448 ASN A N 1
ATOM 3570 C CA . ASN A 1 448 ? 17.858 36.667 18.602 1.00 58.28 448 ASN A CA 1
ATOM 3571 C C . ASN A 1 448 ? 16.791 35.577 18.410 1.00 58.28 448 ASN A C 1
ATOM 3573 O O . ASN A 1 448 ? 16.124 35.216 19.375 1.00 58.28 448 ASN A O 1
ATOM 3577 N N . GLU A 1 449 ? 16.628 35.086 17.182 1.00 39.84 449 GLU A N 1
ATOM 3578 C CA . GLU A 1 449 ? 15.614 34.114 16.789 1.00 39.84 449 GLU A CA 1
ATOM 3579 C C . GLU A 1 449 ? 16.280 32.989 15.981 1.00 39.84 449 GLU A C 1
ATOM 3581 O O . GLU A 1 449 ? 17.192 33.270 15.189 1.00 39.84 449 GLU A O 1
ATOM 3586 N N . PRO A 1 450 ? 15.879 31.723 16.191 1.00 42.06 450 PRO A N 1
ATOM 3587 C CA . PRO A 1 450 ? 16.337 30.609 15.375 1.00 42.06 450 PRO A CA 1
ATOM 3588 C C . PRO A 1 450 ? 15.923 30.809 13.915 1.00 42.06 450 PRO A C 1
ATOM 3590 O O . PRO A 1 450 ? 14.826 31.276 13.623 1.00 42.06 450 PRO A O 1
ATOM 3593 N N . VAL A 1 451 ? 16.791 30.414 12.992 1.00 46.31 451 VAL A N 1
ATOM 3594 C CA . VAL A 1 451 ? 16.508 30.375 11.558 1.00 46.31 451 VAL A CA 1
ATOM 3595 C C . VAL A 1 451 ? 16.514 28.915 11.128 1.00 46.31 451 VAL A C 1
ATOM 3597 O O . VAL A 1 451 ? 17.431 28.169 11.475 1.00 46.31 451 VAL A O 1
ATOM 3600 N N . ILE A 1 452 ? 15.498 28.505 10.369 1.00 48.16 452 ILE A N 1
ATOM 3601 C CA . ILE A 1 452 ? 15.480 27.177 9.757 1.00 48.16 452 ILE A CA 1
ATOM 3602 C C . ILE A 1 452 ? 16.442 27.180 8.574 1.00 48.16 452 ILE A C 1
ATOM 3604 O O . ILE A 1 452 ? 16.343 28.008 7.667 1.00 48.16 452 ILE A O 1
ATOM 3608 N N . VAL A 1 453 ? 17.393 26.256 8.606 1.00 48.66 453 VAL A N 1
ATOM 3609 C CA . VAL A 1 453 ? 18.310 25.975 7.504 1.00 48.66 453 VAL A CA 1
ATOM 3610 C C . VAL A 1 453 ? 18.161 24.513 7.112 1.00 48.66 453 VAL A C 1
ATOM 3612 O O . VAL A 1 453 ? 17.990 23.659 7.975 1.00 48.66 453 VAL A O 1
ATOM 3615 N N . ARG A 1 454 ? 18.236 24.205 5.817 1.00 52.03 454 ARG A N 1
ATOM 3616 C CA . ARG A 1 454 ? 18.398 22.817 5.368 1.00 52.03 454 ARG A CA 1
ATOM 3617 C C . ARG A 1 454 ? 19.844 22.391 5.591 1.00 52.03 454 ARG A C 1
ATOM 3619 O O . ARG A 1 454 ? 20.763 23.142 5.263 1.00 52.03 454 ARG A O 1
ATOM 3626 N N . GLY A 1 455 ? 20.014 21.235 6.217 1.00 53.25 455 GLY A N 1
ATOM 3627 C CA . GLY A 1 455 ? 21.293 20.569 6.383 1.00 53.25 455 GLY A CA 1
ATOM 3628 C C . GLY A 1 455 ? 21.779 19.899 5.106 1.00 53.25 455 GLY A C 1
ATOM 3629 O O . GLY A 1 455 ? 21.185 20.039 4.041 1.00 53.25 455 GLY A O 1
ATOM 3630 N N . GLU A 1 456 ? 22.857 19.145 5.280 1.00 56.00 456 GLU A N 1
ATOM 3631 C CA . GLU A 1 456 ? 23.451 18.219 4.313 1.00 56.00 456 GLU A CA 1
ATOM 3632 C C . GLU A 1 456 ? 22.413 17.377 3.552 1.00 56.00 456 GLU A C 1
ATOM 3634 O O . GLU A 1 456 ? 21.783 16.557 4.218 1.00 56.00 456 GLU A O 1
ATOM 3639 N N . SER A 1 457 ? 22.203 17.522 2.237 1.00 53.84 457 SER A N 1
ATOM 3640 C CA . SER A 1 457 ? 21.436 16.530 1.457 1.00 53.84 457 SER A CA 1
ATOM 3641 C C . SER A 1 457 ? 22.319 15.338 1.097 1.00 53.84 457 SER A C 1
ATOM 3643 O O . SER A 1 457 ? 23.461 15.538 0.687 1.00 53.84 457 SER A O 1
ATOM 3645 N N . GLY A 1 458 ? 21.802 14.111 1.169 1.00 51.59 458 GLY A N 1
ATOM 3646 C CA . GLY A 1 458 ? 22.628 12.927 0.938 1.00 51.59 458 GLY A CA 1
ATOM 3647 C C . GLY A 1 458 ? 23.633 12.657 2.074 1.00 51.59 458 GLY A C 1
ATOM 3648 O O . GLY A 1 458 ? 23.597 13.295 3.127 1.00 51.59 458 GLY A O 1
ATOM 3649 N N . PRO A 1 459 ? 24.493 11.637 1.929 1.00 46.31 459 PRO A N 1
ATOM 3650 C CA . PRO A 1 459 ? 25.272 11.082 3.023 1.00 46.31 459 PRO A CA 1
ATOM 3651 C C . PRO A 1 459 ? 26.557 11.876 3.285 1.00 46.31 459 PRO A C 1
ATOM 3653 O O . PRO A 1 459 ? 27.642 11.315 3.187 1.00 46.31 459 PRO A O 1
ATOM 3656 N N . GLU A 1 460 ? 26.496 13.127 3.733 1.00 47.19 460 GLU A N 1
ATOM 3657 C CA . GLU A 1 460 ? 27.661 13.634 4.463 1.00 47.19 460 GLU A CA 1
ATOM 3658 C C . GLU A 1 460 ? 27.709 12.899 5.807 1.00 47.19 460 GLU A C 1
ATOM 3660 O O . GLU A 1 460 ? 26.849 13.126 6.655 1.00 47.19 460 GLU A O 1
ATOM 3665 N N . LEU A 1 461 ? 28.635 11.933 5.956 1.00 42.53 461 LEU A N 1
ATOM 3666 C CA . LEU A 1 461 ? 29.443 11.735 7.177 1.00 42.53 461 LEU A CA 1
ATOM 3667 C C . LEU A 1 461 ? 30.356 10.488 7.199 1.00 42.53 461 LEU A C 1
ATOM 3669 O O . LEU A 1 461 ? 31.155 10.424 8.124 1.00 42.53 461 LEU A O 1
ATOM 3673 N N . ASN A 1 462 ? 30.352 9.546 6.235 1.00 36.91 462 ASN A N 1
ATOM 3674 C CA . ASN A 1 462 ? 31.400 8.496 6.162 1.00 36.91 462 ASN A CA 1
ATOM 3675 C C . ASN A 1 462 ? 31.597 7.884 4.749 1.00 36.91 462 ASN A C 1
ATOM 3677 O O . ASN A 1 462 ? 30.723 7.170 4.270 1.00 36.91 462 ASN A O 1
ATOM 3681 N N . ASP A 1 463 ? 32.776 8.151 4.168 1.00 43.56 463 ASP A N 1
ATOM 3682 C CA . ASP A 1 463 ? 33.618 7.444 3.167 1.00 43.56 463 ASP A CA 1
ATOM 3683 C C . ASP A 1 463 ? 33.056 6.669 1.943 1.00 43.56 463 ASP A C 1
ATOM 3685 O O . ASP A 1 463 ? 33.885 6.251 1.138 1.00 43.56 463 ASP A O 1
ATOM 3689 N N . ASP A 1 464 ? 31.746 6.530 1.711 1.00 48.97 464 ASP A N 1
ATOM 3690 C CA . ASP A 1 464 ? 31.197 5.997 0.442 1.00 48.97 464 ASP A CA 1
ATOM 3691 C C . ASP A 1 464 ? 30.055 6.904 -0.082 1.00 48.97 464 ASP A C 1
ATOM 3693 O O . ASP A 1 464 ? 28.916 6.861 0.398 1.00 48.97 464 ASP A O 1
ATOM 3697 N N . ASP A 1 465 ? 30.379 7.771 -1.050 1.00 55.41 465 ASP A N 1
ATOM 3698 C CA . ASP A 1 465 ? 29.497 8.806 -1.613 1.00 55.41 465 ASP A CA 1
ATOM 3699 C C . ASP A 1 465 ? 28.407 8.204 -2.522 1.00 55.41 465 ASP A C 1
ATOM 3701 O O . ASP A 1 465 ? 28.531 8.137 -3.742 1.00 55.41 465 ASP A O 1
ATOM 3705 N N . VAL A 1 466 ? 27.270 7.800 -1.947 1.00 54.78 466 VAL A N 1
ATOM 3706 C CA . VAL A 1 466 ? 26.066 7.416 -2.724 1.00 54.78 466 VAL A CA 1
ATOM 3707 C C . VAL A 1 466 ? 25.600 8.549 -3.653 1.00 54.78 466 VAL A C 1
ATOM 3709 O O . VAL A 1 466 ? 25.060 8.288 -4.727 1.00 54.78 466 VAL A O 1
ATOM 3712 N N . THR A 1 467 ? 25.854 9.806 -3.281 1.00 55.09 467 THR A N 1
ATOM 3713 C CA . THR A 1 467 ? 25.620 11.003 -4.107 1.00 55.09 467 THR A CA 1
ATOM 3714 C C . THR A 1 467 ? 26.459 11.042 -5.385 1.00 55.09 467 THR A C 1
ATOM 3716 O O . THR A 1 467 ? 26.014 11.626 -6.370 1.00 55.09 467 THR A O 1
ATOM 3719 N N . ASP A 1 468 ? 27.606 10.358 -5.438 1.00 62.72 468 ASP A N 1
ATOM 3720 C CA . ASP A 1 468 ? 28.400 10.236 -6.671 1.00 62.72 468 ASP A CA 1
ATOM 3721 C C . ASP A 1 468 ? 27.759 9.268 -7.684 1.00 62.72 468 ASP A C 1
ATOM 3723 O O . ASP A 1 468 ? 28.112 9.253 -8.871 1.00 62.72 468 ASP A O 1
ATOM 3727 N N . HIS A 1 469 ? 26.809 8.446 -7.228 1.00 69.69 469 HIS A N 1
ATOM 3728 C CA . HIS A 1 469 ? 26.283 7.303 -7.972 1.00 69.69 469 HIS A CA 1
ATOM 3729 C C . HIS A 1 469 ? 24.766 7.307 -8.175 1.00 69.69 469 HIS A C 1
ATOM 3731 O O . HIS A 1 469 ? 24.285 6.475 -8.940 1.00 69.69 469 HIS A O 1
ATOM 3737 N N . LEU A 1 470 ? 24.034 8.224 -7.533 1.00 78.25 470 LEU A N 1
ATOM 3738 C CA . LEU A 1 470 ? 22.584 8.379 -7.652 1.00 78.25 470 LEU A CA 1
ATOM 3739 C C . LEU A 1 470 ? 22.218 9.834 -7.975 1.00 78.25 470 LEU A C 1
ATOM 3741 O O . LEU A 1 470 ? 22.456 10.732 -7.174 1.00 78.25 470 LEU A O 1
ATOM 3745 N N . ASP A 1 471 ? 21.580 10.064 -9.123 1.00 81.69 471 ASP A N 1
ATOM 3746 C CA . ASP A 1 471 ? 21.204 11.417 -9.562 1.00 81.69 471 ASP A CA 1
ATOM 3747 C C . ASP A 1 471 ? 19.767 11.789 -9.186 1.00 81.69 471 ASP A C 1
ATOM 3749 O O . ASP A 1 471 ? 19.465 12.960 -8.929 1.00 81.69 471 ASP A O 1
ATOM 3753 N N . ILE A 1 472 ? 18.867 10.802 -9.188 1.00 84.88 472 ILE A N 1
ATOM 3754 C CA . ILE A 1 472 ? 17.424 10.988 -9.026 1.00 84.88 472 ILE A CA 1
ATOM 3755 C C . ILE A 1 472 ? 16.871 9.940 -8.056 1.00 84.88 472 ILE A C 1
ATOM 3757 O O . ILE A 1 472 ? 17.088 8.743 -8.237 1.00 84.88 472 ILE A O 1
ATOM 3761 N N . LEU A 1 473 ? 16.085 10.382 -7.075 1.00 84.00 473 LEU A N 1
ATOM 3762 C CA . LEU A 1 473 ? 15.313 9.511 -6.191 1.00 84.00 473 LEU A CA 1
ATOM 3763 C C . LEU A 1 473 ? 13.822 9.771 -6.395 1.00 84.00 473 LEU A C 1
ATOM 3765 O O . LEU A 1 473 ? 13.370 10.911 -6.311 1.00 84.00 473 LEU A O 1
ATOM 3769 N N . VAL A 1 474 ? 13.053 8.717 -6.646 1.00 85.12 474 VAL A N 1
ATOM 3770 C CA . VAL A 1 474 ? 11.592 8.784 -6.746 1.00 85.12 474 VAL A CA 1
ATOM 3771 C C . VAL A 1 474 ? 10.983 7.946 -5.635 1.00 85.12 474 VAL A C 1
ATOM 3773 O O . VAL A 1 474 ? 11.398 6.811 -5.418 1.00 85.12 474 VAL A O 1
ATOM 3776 N N . ASN A 1 475 ? 9.986 8.494 -4.951 1.00 81.94 475 ASN A N 1
ATOM 3777 C CA . ASN A 1 475 ? 9.225 7.806 -3.918 1.00 81.94 475 ASN A CA 1
ATOM 3778 C C . ASN A 1 475 ? 7.739 7.950 -4.215 1.00 81.94 475 ASN A C 1
ATOM 3780 O O . ASN A 1 475 ? 7.258 9.080 -4.248 1.00 81.94 475 ASN A O 1
ATOM 3784 N N . PHE A 1 476 ? 7.033 6.846 -4.460 1.00 83.06 476 PHE A N 1
ATOM 3785 C CA . PHE A 1 476 ? 5.629 6.888 -4.872 1.00 83.06 476 PHE A CA 1
ATOM 3786 C C . PHE A 1 476 ? 4.761 5.845 -4.174 1.00 83.06 476 PHE A C 1
ATOM 3788 O O . PHE A 1 476 ? 5.243 4.790 -3.771 1.00 83.06 476 PHE A O 1
ATOM 3795 N N . GLU A 1 477 ? 3.464 6.124 -4.095 1.00 76.25 477 GLU A N 1
ATOM 3796 C CA . GLU A 1 477 ? 2.437 5.200 -3.621 1.00 76.25 477 GLU A CA 1
ATOM 3797 C C . GLU A 1 477 ? 1.328 5.032 -4.668 1.00 76.25 477 GLU A C 1
ATOM 3799 O O . GLU A 1 477 ? 1.014 5.960 -5.420 1.00 76.25 477 GLU A O 1
ATOM 3804 N N . THR A 1 478 ? 0.680 3.864 -4.682 1.00 73.38 478 THR A N 1
ATOM 3805 C CA . THR A 1 478 ? -0.519 3.612 -5.496 1.00 73.38 478 THR A CA 1
ATOM 3806 C C . THR 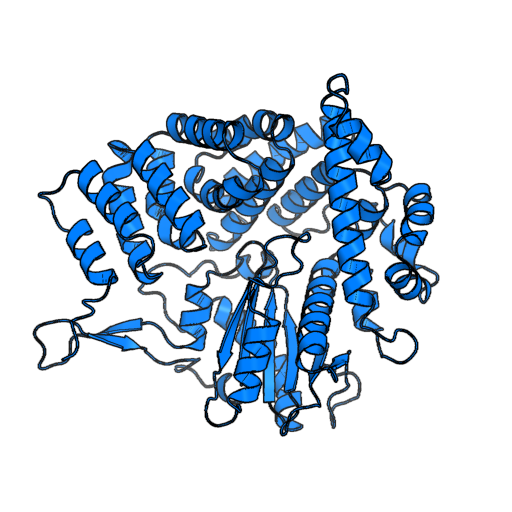A 1 478 ? -1.756 3.748 -4.596 1.00 73.38 478 THR A C 1
ATOM 3808 O O . THR A 1 478 ? -2.053 2.861 -3.795 1.00 73.38 478 THR A O 1
ATOM 3811 N N . HIS A 1 479 ? -2.462 4.883 -4.689 1.00 57.38 479 HIS A N 1
ATOM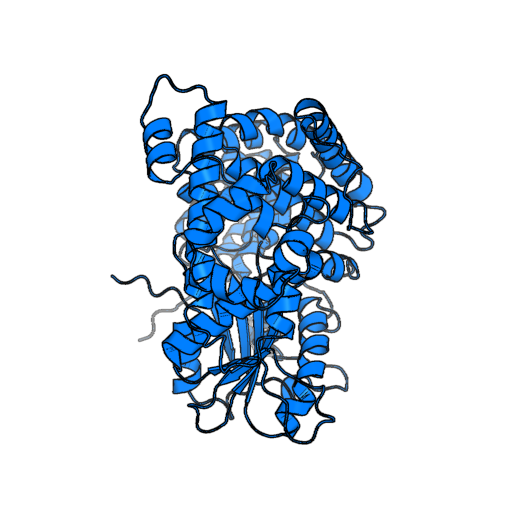 3812 C CA . HIS A 1 479 ? -3.578 5.230 -3.789 1.00 57.38 479 HIS A CA 1
ATOM 3813 C C . HIS A 1 479 ? -4.854 4.405 -4.029 1.00 57.38 479 HIS A C 1
ATOM 3815 O O . HIS A 1 479 ? -5.599 4.151 -3.086 1.00 57.38 479 HIS A O 1
ATOM 3821 N N . ASP A 1 480 ? -5.093 3.940 -5.255 1.00 58.31 480 ASP A N 1
ATOM 3822 C CA . ASP A 1 480 ? -6.076 2.901 -5.567 1.00 58.31 480 ASP A CA 1
ATOM 3823 C C . ASP A 1 480 ? -5.835 2.389 -6.993 1.00 58.31 480 ASP A C 1
ATOM 3825 O O . ASP A 1 480 ? -5.471 3.146 -7.895 1.00 58.31 480 ASP A O 1
ATOM 3829 N N . VAL A 1 481 ? -6.105 1.109 -7.214 1.00 53.47 481 VAL A N 1
ATOM 3830 C CA . VAL A 1 481 ? -6.014 0.448 -8.531 1.00 53.47 481 VAL A CA 1
ATOM 3831 C C . VAL A 1 481 ? -7.020 1.040 -9.530 1.00 53.47 481 VAL A C 1
ATOM 3833 O O . VAL A 1 481 ? -6.851 0.933 -10.745 1.00 53.47 481 VAL A O 1
ATOM 3836 N N . ASP A 1 482 ? -8.053 1.698 -8.999 1.00 45.75 482 ASP A N 1
ATOM 3837 C CA . ASP A 1 482 ? -9.136 2.335 -9.742 1.00 45.75 482 ASP A CA 1
ATOM 3838 C C . ASP A 1 482 ? -8.718 3.613 -10.491 1.00 45.75 482 ASP A C 1
ATOM 3840 O O . ASP A 1 482 ? -9.291 3.888 -11.544 1.00 45.75 482 ASP A O 1
ATOM 3844 N N . ASP A 1 483 ? -7.752 4.387 -9.981 1.00 49.91 483 ASP A N 1
ATOM 3845 C CA . ASP A 1 483 ? -7.360 5.680 -10.579 1.00 49.91 483 ASP A CA 1
ATOM 3846 C C . ASP A 1 483 ? -6.055 5.599 -11.393 1.00 49.91 483 ASP A C 1
ATOM 3848 O O . ASP A 1 483 ? -5.724 6.541 -12.114 1.00 49.91 483 ASP A O 1
ATOM 3852 N N . ALA A 1 484 ? -5.317 4.477 -11.309 1.00 54.59 484 ALA A N 1
ATOM 3853 C CA . ALA A 1 484 ? -4.014 4.259 -11.968 1.00 54.59 484 ALA A CA 1
ATOM 3854 C C . ALA A 1 484 ? -3.012 5.420 -11.769 1.00 54.59 484 ALA A C 1
ATOM 3856 O O . ALA A 1 484 ? -2.089 5.630 -12.563 1.00 54.59 484 ALA A O 1
ATOM 3857 N N . SER A 1 485 ? -3.230 6.216 -10.724 1.00 62.25 485 SER A N 1
ATOM 3858 C CA . SER A 1 485 ? -2.512 7.445 -10.465 1.00 62.25 485 SER A CA 1
ATOM 3859 C C . SER A 1 485 ? -1.421 7.151 -9.448 1.00 62.25 485 SER A C 1
ATOM 3861 O O . SER A 1 485 ? -1.720 6.779 -8.310 1.00 62.25 485 SER A O 1
ATOM 3863 N N . LEU A 1 486 ? -0.168 7.305 -9.867 1.00 75.69 486 LEU A N 1
ATOM 3864 C CA . LEU A 1 486 ? 0.964 7.249 -8.953 1.00 75.69 486 LEU A CA 1
ATOM 3865 C C . LEU A 1 486 ? 1.028 8.586 -8.217 1.00 75.69 486 LEU A C 1
ATOM 3867 O O . LEU A 1 486 ? 1.024 9.640 -8.857 1.00 75.69 486 LEU A O 1
ATOM 3871 N N . ASP A 1 487 ? 1.041 8.535 -6.889 1.00 75.38 487 ASP A N 1
ATOM 3872 C CA . ASP A 1 487 ? 1.257 9.709 -6.049 1.00 75.38 487 ASP A CA 1
ATOM 3873 C C . ASP A 1 487 ? 2.703 9.679 -5.565 1.00 75.38 487 ASP A C 1
ATOM 3875 O O . ASP A 1 487 ? 3.060 8.936 -4.650 1.00 75.38 487 ASP A O 1
ATOM 3879 N N . GLY A 1 488 ? 3.563 10.389 -6.285 1.00 75.38 488 GLY A N 1
ATOM 3880 C CA . GLY A 1 488 ? 5.001 10.285 -6.159 1.00 75.38 488 GLY A CA 1
ATOM 3881 C C . GLY A 1 488 ? 5.722 11.621 -6.124 1.00 75.38 488 GLY A C 1
ATOM 3882 O O . GLY A 1 488 ? 5.378 12.596 -6.797 1.00 75.38 488 GLY A O 1
ATOM 3883 N N . GLN A 1 489 ? 6.780 11.627 -5.325 1.00 77.44 489 GLN A N 1
ATOM 3884 C CA . GLN A 1 489 ? 7.717 12.720 -5.145 1.00 77.44 489 GLN A CA 1
ATOM 3885 C C . GLN A 1 489 ? 9.003 12.400 -5.902 1.00 77.44 489 GLN A C 1
ATOM 3887 O O . GLN A 1 489 ? 9.552 11.302 -5.792 1.00 77.44 489 GLN A O 1
ATOM 3892 N N . VAL A 1 490 ? 9.486 13.376 -6.668 1.00 81.81 490 VAL A N 1
ATOM 3893 C CA . VAL A 1 490 ? 10.725 13.275 -7.443 1.00 81.81 490 VAL A CA 1
ATOM 3894 C C . VAL A 1 490 ? 11.752 14.222 -6.844 1.00 81.81 490 VAL A C 1
ATOM 3896 O O . VAL A 1 490 ? 11.554 15.438 -6.830 1.00 81.81 490 VAL A O 1
ATOM 3899 N N . TYR A 1 491 ? 12.869 13.664 -6.398 1.00 79.12 491 TYR A N 1
ATOM 3900 C CA . TYR A 1 491 ? 13.993 14.395 -5.841 1.00 79.12 491 TYR A CA 1
ATOM 3901 C C . TYR A 1 491 ? 15.182 14.334 -6.796 1.00 79.12 491 TYR A C 1
ATOM 3903 O O . TYR A 1 491 ? 15.605 13.262 -7.226 1.00 79.12 491 TYR A O 1
ATOM 3911 N N . VAL A 1 492 ? 15.730 15.503 -7.122 1.00 78.75 492 VAL A N 1
ATOM 3912 C CA . VAL A 1 492 ? 16.957 15.636 -7.912 1.00 78.75 492 VAL A CA 1
ATOM 3913 C C . VAL A 1 492 ? 18.104 15.867 -6.939 1.00 78.75 492 VAL A C 1
ATOM 3915 O O . VAL A 1 492 ? 18.162 16.926 -6.318 1.00 78.75 492 VAL A O 1
ATOM 3918 N N . LEU A 1 493 ? 18.989 14.880 -6.810 1.00 73.38 493 LEU A N 1
ATOM 3919 C CA . LEU A 1 493 ? 20.119 14.924 -5.879 1.00 73.38 493 LEU A CA 1
ATOM 3920 C C . LEU A 1 493 ? 21.302 15.683 -6.500 1.00 73.38 493 LEU A C 1
ATOM 3922 O O . LEU A 1 493 ? 21.897 16.539 -5.853 1.00 73.38 493 LEU A O 1
ATOM 3926 N N . ASN A 1 494 ? 21.556 15.467 -7.798 1.00 69.62 494 ASN A N 1
ATOM 3927 C CA . ASN A 1 494 ? 22.621 16.134 -8.558 1.00 69.62 494 ASN A CA 1
ATOM 3928 C C . ASN A 1 494 ? 22.048 17.156 -9.554 1.00 69.62 494 ASN A C 1
ATOM 3930 O O . ASN A 1 494 ? 21.883 16.899 -10.747 1.00 69.62 494 ASN A O 1
ATOM 3934 N N . GLY A 1 495 ? 21.729 18.353 -9.054 1.00 60.81 495 GLY A N 1
ATOM 3935 C CA . GLY A 1 495 ? 21.042 19.398 -9.827 1.00 60.81 495 GLY A CA 1
ATOM 3936 C C . GLY A 1 495 ? 21.825 20.004 -11.002 1.00 60.81 495 GLY A C 1
ATOM 3937 O O . GLY A 1 495 ? 21.212 20.648 -11.853 1.00 60.81 495 GLY A O 1
ATOM 3938 N N . GLU A 1 496 ? 23.149 19.825 -11.070 1.00 66.62 496 GLU A N 1
ATOM 3939 C CA . GLU A 1 496 ? 23.958 20.281 -12.216 1.00 66.62 496 GLU A CA 1
ATOM 3940 C C . GLU A 1 496 ? 23.874 19.325 -13.420 1.00 66.62 496 GLU A C 1
ATOM 3942 O O . GLU A 1 496 ? 24.025 19.777 -14.558 1.00 66.62 496 GLU A O 1
ATOM 3947 N N . ASP A 1 497 ? 23.562 18.047 -13.178 1.00 69.25 497 ASP A N 1
ATOM 3948 C CA . ASP A 1 497 ? 23.573 16.983 -14.190 1.00 69.25 497 ASP A CA 1
ATOM 3949 C C . ASP A 1 497 ? 22.175 16.679 -14.759 1.00 69.25 497 ASP A C 1
ATOM 3951 O O . ASP A 1 497 ? 22.046 16.175 -15.877 1.00 69.25 497 ASP A O 1
ATOM 3955 N N . VAL A 1 498 ? 21.103 17.016 -14.030 1.00 77.94 498 VAL A N 1
ATOM 3956 C CA . VAL A 1 498 ? 19.721 16.722 -14.443 1.00 77.94 498 VAL A CA 1
ATOM 3957 C C . VAL A 1 498 ? 19.053 17.933 -15.105 1.00 77.94 498 VAL A C 1
ATOM 3959 O O . VAL A 1 498 ? 18.799 18.965 -14.484 1.00 77.94 498 VAL A O 1
ATOM 3962 N N . ASP A 1 499 ? 18.684 17.788 -16.381 1.00 82.88 499 ASP A N 1
ATOM 3963 C CA . ASP A 1 499 ? 17.950 18.817 -17.128 1.00 82.88 499 ASP A CA 1
ATOM 3964 C C . ASP A 1 499 ? 16.548 19.075 -16.528 1.00 82.88 499 ASP A C 1
ATOM 3966 O O . ASP A 1 499 ? 15.791 18.151 -16.217 1.00 82.88 499 ASP A O 1
ATOM 3970 N N . GLN A 1 500 ? 16.145 20.347 -16.416 1.00 80.75 500 GLN A N 1
ATOM 3971 C CA . GLN A 1 500 ? 14.835 20.729 -15.863 1.00 80.75 500 GLN A CA 1
ATOM 3972 C C . GLN A 1 500 ? 13.643 20.105 -16.604 1.00 80.75 500 GLN A C 1
ATOM 3974 O O . GLN A 1 500 ? 12.587 19.886 -16.011 1.00 80.75 500 GLN A O 1
ATOM 3979 N N . GLN A 1 501 ? 13.764 19.853 -17.906 1.00 84.69 501 GLN A N 1
ATOM 3980 C CA . GLN A 1 501 ? 12.743 19.181 -18.700 1.00 84.69 501 GLN A CA 1
ATOM 3981 C C . GLN A 1 501 ? 12.629 17.700 -18.331 1.00 84.69 501 GLN A C 1
ATOM 3983 O O . GLN A 1 501 ? 11.514 17.179 -18.326 1.00 84.69 501 GLN A O 1
ATOM 3988 N N . VAL A 1 502 ? 13.743 17.041 -17.996 1.00 85.56 502 VAL A N 1
ATOM 3989 C CA . VAL A 1 502 ? 13.741 15.669 -17.470 1.00 85.56 502 VAL A CA 1
ATOM 3990 C C . VAL A 1 502 ? 13.027 15.641 -16.123 1.00 85.56 502 VAL A C 1
ATOM 3992 O O . VAL A 1 502 ? 12.069 14.890 -15.976 1.00 85.56 502 VAL A O 1
ATOM 3995 N N . ALA A 1 503 ? 13.396 16.531 -15.196 1.00 82.56 503 ALA A N 1
ATOM 3996 C CA . ALA A 1 503 ? 12.748 16.627 -13.886 1.00 82.56 503 ALA A CA 1
ATOM 3997 C C . ALA A 1 503 ? 11.231 16.879 -13.992 1.00 82.56 503 ALA A C 1
ATOM 3999 O O . ALA A 1 503 ? 10.447 16.247 -13.293 1.00 82.56 503 ALA A O 1
ATOM 4000 N N . ARG A 1 504 ? 10.791 17.750 -14.915 1.00 83.81 504 ARG A N 1
ATOM 4001 C CA . ARG A 1 504 ? 9.356 17.997 -15.155 1.00 83.81 504 ARG A CA 1
ATOM 4002 C C . ARG A 1 504 ? 8.620 16.781 -15.699 1.00 83.81 504 ARG A C 1
ATOM 4004 O O . ARG A 1 504 ? 7.509 16.525 -15.264 1.00 83.81 504 ARG A O 1
ATOM 4011 N N . LYS A 1 505 ? 9.215 16.052 -16.645 1.00 88.94 505 LYS A N 1
ATOM 4012 C CA . LYS A 1 505 ? 8.609 14.828 -17.184 1.00 88.94 505 LYS A CA 1
ATOM 4013 C C . LYS A 1 505 ? 8.523 13.727 -16.136 1.00 88.94 505 LYS A C 1
ATOM 4015 O O . LYS A 1 505 ? 7.523 13.030 -16.089 1.00 88.94 505 LYS A O 1
ATOM 4020 N N . LEU A 1 506 ? 9.546 13.589 -15.293 1.00 88.69 506 LEU A N 1
ATOM 4021 C CA . LEU A 1 506 ? 9.506 12.661 -14.164 1.00 88.69 506 LEU A CA 1
ATOM 4022 C C . LEU A 1 506 ? 8.409 13.057 -13.176 1.00 88.69 506 LEU A C 1
ATOM 4024 O O . LEU A 1 506 ? 7.621 12.204 -12.792 1.00 88.69 506 LEU A O 1
ATOM 4028 N N . ALA A 1 507 ? 8.291 14.343 -12.834 1.00 83.62 507 ALA A N 1
ATOM 4029 C CA . ALA A 1 507 ? 7.181 14.817 -12.014 1.00 83.62 507 ALA A CA 1
ATOM 4030 C C . ALA A 1 507 ? 5.827 14.485 -12.665 1.00 83.62 507 ALA A C 1
ATOM 4032 O O . ALA A 1 507 ? 4.972 13.918 -12.011 1.00 83.62 507 ALA A O 1
ATOM 4033 N N . SER A 1 508 ? 5.638 14.724 -13.966 1.00 85.06 508 SER A N 1
ATOM 4034 C CA . SER A 1 508 ? 4.397 14.337 -14.659 1.00 85.06 508 SER A CA 1
ATOM 4035 C C . SER A 1 508 ? 4.148 12.822 -14.689 1.00 85.06 508 SER A C 1
ATOM 4037 O O . SER A 1 508 ? 2.998 12.407 -14.611 1.00 85.06 508 SER A O 1
ATOM 4039 N N . ALA A 1 509 ? 5.196 11.998 -14.772 1.00 87.25 509 ALA A N 1
ATOM 4040 C CA . ALA A 1 509 ? 5.069 10.539 -14.770 1.00 87.25 509 ALA A CA 1
ATOM 4041 C C . ALA A 1 509 ? 4.586 10.005 -13.413 1.00 87.25 509 ALA A C 1
ATOM 4043 O O . ALA A 1 509 ? 3.828 9.038 -13.364 1.00 87.25 509 ALA A O 1
ATOM 4044 N N . PHE A 1 510 ? 5.027 10.643 -12.326 1.00 82.88 510 PHE A N 1
ATOM 4045 C CA . PHE A 1 510 ? 4.805 10.188 -10.955 1.00 82.88 510 PHE A CA 1
ATOM 4046 C C . PHE A 1 510 ? 3.874 11.087 -10.139 1.00 82.88 510 PHE A C 1
ATOM 4048 O O . PHE A 1 510 ? 3.706 10.833 -8.958 1.00 82.88 510 PHE A O 1
ATOM 4055 N N . SER A 1 511 ? 3.275 12.132 -10.708 1.00 70.19 511 SER A N 1
ATOM 4056 C CA . SER A 1 511 ? 2.340 13.006 -9.996 1.00 70.19 511 SER A CA 1
ATOM 4057 C C . SER A 1 511 ? 0.944 12.937 -10.599 1.00 70.19 511 SER A C 1
ATOM 4059 O O . SER A 1 511 ? 0.754 13.010 -11.815 1.00 70.19 511 SER A O 1
ATOM 4061 N N . VAL A 1 512 ? -0.055 12.888 -9.720 1.00 51.94 512 VAL A N 1
ATOM 4062 C CA . VAL A 1 512 ? -1.467 13.012 -10.078 1.00 51.94 512 VAL A CA 1
ATOM 4063 C C . VAL A 1 512 ? -1.774 14.471 -10.431 1.00 51.94 512 VAL A C 1
ATOM 4065 O O . VAL A 1 512 ? -2.254 15.240 -9.601 1.00 51.94 512 VAL A O 1
ATOM 4068 N N . GLU A 1 513 ? -1.534 14.892 -11.674 1.00 32.78 513 GLU A N 1
ATOM 4069 C CA . GLU A 1 513 ? -2.351 15.982 -12.213 1.00 32.78 513 GLU A CA 1
ATOM 4070 C C . GLU A 1 513 ? -3.724 15.397 -12.548 1.00 32.78 513 GLU A C 1
ATOM 4072 O O . GLU A 1 513 ? -3.931 14.817 -13.615 1.00 32.78 513 GLU A O 1
ATOM 4077 N N . SER A 1 514 ? -4.678 15.541 -11.623 1.00 23.66 514 SER A N 1
ATOM 4078 C CA . SER A 1 514 ? -6.092 15.340 -11.933 1.00 23.66 514 SER A CA 1
ATOM 4079 C C . SER A 1 514 ? -6.428 16.142 -13.197 1.00 23.66 514 SER A C 1
ATOM 4081 O O . SER A 1 514 ? -6.240 17.366 -13.202 1.00 23.66 514 SER A O 1
ATOM 4083 N N . PRO A 1 515 ? -6.930 15.519 -14.278 1.00 23.08 515 PRO A N 1
ATOM 4084 C CA . PRO A 1 515 ? -7.472 16.290 -15.380 1.00 23.08 515 PRO A CA 1
ATOM 4085 C C . PRO A 1 515 ? -8.681 17.071 -14.847 1.00 23.08 515 PRO A C 1
ATOM 4087 O O . PRO A 1 515 ? -9.618 16.481 -14.311 1.00 23.08 515 PRO A O 1
ATOM 4090 N N . ASN A 1 516 ? -8.606 18.402 -14.951 1.00 26.66 516 ASN A N 1
ATOM 4091 C CA . ASN A 1 516 ? -9.685 19.341 -14.608 1.00 26.66 516 ASN A CA 1
ATOM 4092 C C . ASN A 1 516 ? -11.057 18.941 -15.165 1.00 26.66 516 ASN A C 1
ATOM 4094 O O . ASN A 1 516 ? -11.123 18.551 -16.357 1.00 26.66 516 ASN A O 1
#

pLDDT: mean 77.32, std 17.12, range [23.08, 97.12]

Sequence (516 aa):
MAEDNELPVWHVVDLEVDDSLSCSEKLTEVQSIVDSLSYQSLSHVSIIMEDCAATEPELCLETAFLIATKIRAYSGDLRNGLEAVGDADIDTVNKFVINTLDNNPIKDVHPLNSLIPHLYRGNEDDLVEQFETWRIKHEWFWYRAVDQTLVHYVRDAAKPSEEFSGGIRTIRSELKKIADAEGLDPEDNTGGNTLLEKTHDLLDDIYWAEVDEARIKQNIASYPNLEEFLRERDSWLDELTEHNEHALAKYLSHPYSESEADRILQDNDAEVKEQQKAERSLRKIRILDYYDRLIDVIDVGNEPTGELRDRLLDRPQFEKAIAELEVVDALRREFHTVEVEPTIPGTAGDSQVDCKITSTADPIWVEITHPDPTESAAVGDFWTATADPEKSYVRTIVTRKADQIIEAKEAGGLTMLVMKNEASRFEHVEVESYAAGPEMAVLPEDANEPVIVRGESGPELNDDDVTDHLDILVNFETHDVDDASLDGQVYVLNGEDVDQQVARKLASAFSVESPN